Protein AF-A0A9E4ZCY2-F1 (afdb_monomer_lite)

Sequence (407 aa):
DQFRSGGLFGDISRADIFGEITDGDDVEYFAVLLHGSFDEDSLIAKLESVFGHDLAQRVYKGAIVYSPADDADEFALSVLDSSTFVMGIGGAINDVIDIKTGDADPASGALMDTFNDLSGGLFGFALKVPQDIADEADLGSIPGLGDLPISLDFISALDIVGLGGDLDDGSLDLVVTMDFTDEKAAESLEAFISGIVTLASGFLSDPRTSGILGGLEIDRDGSRLTIKVSIPTADIPGLFGDLTTGTSFQSSAGTSRGVPETRLLEAAVRDKIAIMPSALHVAEGQKVEYSTNPPTSGDHWARWADCGWYPGGLPDEVITHNLEHGNIVVSYNFANPAQVTELRQALEATGLFKIWGVARSHDKIADGEVALSAWGRVHFMEGVRTGEIGLFFETFAGKTGPERIAC

Secondary structure (DSSP, 8-state):
-TTSTTSTT---SEEEEEEE--SSS---EEEEEEES---HHHHHHHHHHHHTSPEEEEEETTEEEEEESS-TTT-EEEEEETTEEEEEETTHHHHHHHHHHTSSPPP-SHHHHHHHHHTTSSEEEEEEPPTTHHHH--GGGSTTTTTSSS--TTGGGEEEEEEEEEEETTEEEEEEEEEESSHHHHHHHHHHHHHHHHHHHHH---HHHHHHHHTEEEEEETTEEEEEEEEETTTHHHHHHHHHTT------S------HHHHHHHHHS--BPPPPS---EE-TT-----SSSS--SS-EES--PPSEEETT---HHHHHHHHHTT-EEEEEE-SSHHHHHHHHHHHHHSTTHHHHEEEEE-TTS-TTEEEEEETTEEEEEES--HHHHHHHHHHHTTTSSSS----

pLDDT: mean 80.33, std 19.47, range [23.31, 98.44]

Radius of gyration: 25.99 Å; chains: 1; bounding box: 70×58×57 Å

Foldseek 3Di:
DQQDQVHLAHPFPDKDKDFDQDPPNDGLWIKIKTFDFDDPVSNQVVVCVVVVAHWDWDDQPNWIKTAGPVDRQPKIWTPPDRTIIMIIHNCNVNVVVCCVVVVDPDDDDDQVVLQVVQPPAPHKDKDFDDLCVVVVAPVCPFPPRVPDPADLCLVSFWTMWMWHWHQPPQKIKIKIKTAGNAQVSLVSVVVVVVVVLVVCVVVDPDPVVCQFSVQWDWDDDRRMIMIITIGGNVCVCVVVVVVLQDPDSPRDDDDDDDDPVLVVLVVVQDQQADADPDAAADDPPDDDDAPDVLHQHDHAHPAEDAQDEAAVFDDSRRVNVLQLQQAKEKEAAEPDVVLVVVQRVLLVSQPLSNFRNDYYYDPPDDYQKIWIYHRSGIDIDRTDDSVSVNSSCVPGRLNRHVHHGTD

Structure (mmCIF, N/CA/C/O backbone):
data_AF-A0A9E4ZCY2-F1
#
_entry.id   AF-A0A9E4ZCY2-F1
#
loop_
_atom_site.group_PDB
_atom_site.id
_atom_site.type_symbol
_atom_site.label_atom_id
_atom_site.label_alt_id
_atom_site.label_comp_id
_atom_site.label_asym_id
_atom_site.label_entity_id
_atom_site.label_seq_id
_atom_site.pdbx_PDB_ins_code
_atom_site.Cartn_x
_atom_site.Cartn_y
_atom_site.Cartn_z
_atom_site.occupancy
_atom_site.B_iso_or_equiv
_atom_site.auth_seq_id
_atom_site.auth_comp_id
_atom_site.auth_asym_id
_atom_site.auth_atom_id
_atom_site.pdbx_PDB_model_num
ATOM 1 N N . ASP A 1 1 ? -5.850 2.085 -14.037 1.00 41.03 1 ASP A N 1
ATOM 2 C CA . ASP A 1 1 ? -6.601 2.003 -15.313 1.00 41.03 1 ASP A CA 1
ATOM 3 C C . ASP A 1 1 ? -7.487 0.771 -15.466 1.00 41.03 1 ASP A C 1
ATOM 5 O O . ASP A 1 1 ? -8.565 0.905 -16.027 1.00 41.03 1 ASP A O 1
ATOM 9 N N . GLN A 1 2 ? -7.109 -0.401 -14.942 1.00 48.19 2 GLN A N 1
ATOM 10 C CA . GLN A 1 2 ? -7.893 -1.639 -15.105 1.00 48.19 2 GLN A CA 1
ATOM 11 C C . GLN A 1 2 ? -9.287 -1.639 -14.437 1.00 48.19 2 GLN A C 1
ATOM 13 O O . GLN A 1 2 ? -10.155 -2.388 -14.878 1.00 48.19 2 GLN A O 1
ATOM 18 N N . PHE A 1 3 ? -9.504 -0.776 -13.438 1.00 46.34 3 PHE A N 1
ATOM 19 C CA . PHE A 1 3 ? -10.764 -0.608 -12.691 1.00 46.34 3 PHE A CA 1
ATOM 20 C C . PHE A 1 3 ? -11.595 0.613 -13.132 1.00 46.34 3 PHE A C 1
ATOM 22 O O . PHE A 1 3 ? -12.558 0.986 -12.469 1.00 46.34 3 PHE A O 1
ATOM 29 N N . ARG A 1 4 ? -11.188 1.304 -14.207 1.00 51.12 4 ARG A N 1
ATOM 30 C CA . ARG A 1 4 ? -11.973 2.404 -14.792 1.00 51.12 4 ARG A CA 1
ATOM 31 C C . ARG A 1 4 ? -13.023 1.839 -15.745 1.00 51.12 4 ARG A C 1
ATOM 33 O O . ARG A 1 4 ? -12.834 0.756 -16.292 1.00 51.12 4 ARG A O 1
ATOM 40 N N . SER A 1 5 ? -14.066 2.619 -16.027 1.00 46.78 5 SER A N 1
ATOM 41 C CA . SER A 1 5 ? -15.043 2.271 -17.062 1.00 46.78 5 SER A CA 1
ATOM 42 C C . SER A 1 5 ? -14.346 1.979 -18.397 1.00 46.78 5 SER A C 1
ATOM 44 O O . SER A 1 5 ? -13.570 2.798 -18.895 1.00 46.78 5 SER A O 1
ATOM 46 N N . GLY A 1 6 ? -14.573 0.779 -18.939 1.00 54.00 6 GLY A N 1
ATOM 47 C CA . GLY A 1 6 ? -13.877 0.253 -20.124 1.00 54.00 6 GLY A CA 1
ATOM 48 C C . GLY A 1 6 ? -12.558 -0.494 -19.856 1.00 54.00 6 GLY A C 1
ATOM 49 O O . GLY A 1 6 ? -11.933 -0.959 -20.808 1.00 54.00 6 GLY A O 1
ATOM 50 N N . GLY A 1 7 ? -12.139 -0.629 -18.594 1.00 60.84 7 GLY A N 1
ATOM 51 C CA . GLY A 1 7 ? -10.978 -1.407 -18.154 1.00 60.84 7 GLY A CA 1
ATOM 52 C C . GLY A 1 7 ? -11.202 -2.926 -18.167 1.00 60.84 7 GLY A C 1
ATOM 53 O O . GLY A 1 7 ? -12.219 -3.425 -18.653 1.00 60.84 7 GLY A O 1
ATOM 54 N N . LEU A 1 8 ? -10.231 -3.679 -17.637 1.00 68.38 8 LEU A N 1
ATOM 55 C CA . LEU A 1 8 ? -10.245 -5.149 -17.596 1.00 68.38 8 LEU A CA 1
ATOM 56 C C . LEU A 1 8 ? -11.498 -5.687 -16.892 1.00 68.38 8 LEU A C 1
ATOM 58 O O . LEU A 1 8 ? -12.183 -6.543 -17.449 1.00 68.38 8 LEU A O 1
ATOM 62 N N . PHE A 1 9 ? -11.815 -5.119 -15.727 1.00 70.19 9 PHE A N 1
ATOM 63 C CA . PHE A 1 9 ? -12.912 -5.555 -14.859 1.00 70.19 9 PHE A CA 1
ATOM 64 C C . PHE A 1 9 ? -14.208 -4.749 -15.043 1.00 70.19 9 PHE A C 1
ATOM 66 O O . PHE A 1 9 ? -15.199 -5.023 -14.374 1.00 70.19 9 PHE A O 1
ATOM 73 N N . GLY A 1 10 ? -14.222 -3.772 -15.957 1.00 71.06 10 GLY A N 1
ATOM 74 C CA . GLY A 1 10 ? -15.376 -2.898 -16.173 1.00 71.06 10 GLY A CA 1
ATOM 75 C C . GLY A 1 10 ? -15.658 -1.966 -14.989 1.00 71.06 10 GLY A C 1
ATOM 76 O O . GLY A 1 10 ? -14.734 -1.502 -14.321 1.00 71.06 10 GLY A O 1
ATOM 77 N N . ASP A 1 11 ? -16.940 -1.666 -14.768 1.00 77.44 11 ASP A N 1
ATOM 78 C CA . ASP A 1 11 ? -17.391 -0.817 -13.664 1.00 77.44 11 ASP A CA 1
ATOM 79 C C . ASP A 1 11 ? -17.497 -1.651 -12.376 1.00 77.44 11 ASP A C 1
ATOM 81 O O . ASP A 1 11 ? -18.380 -2.502 -12.239 1.00 77.44 11 ASP A O 1
ATOM 85 N N . ILE A 1 12 ? -16.591 -1.395 -11.432 1.00 83.81 12 ILE A N 1
ATOM 86 C CA . ILE A 1 12 ? -16.602 -1.992 -10.093 1.00 83.81 12 ILE A CA 1
ATOM 87 C C . ILE A 1 12 ? -17.276 -1.030 -9.120 1.00 83.81 12 ILE A C 1
ATOM 89 O O . ILE A 1 12 ? -16.884 0.132 -9.018 1.00 83.81 12 ILE A O 1
ATOM 93 N N . SER A 1 13 ? -18.280 -1.518 -8.392 1.00 87.12 13 SER A N 1
ATOM 94 C CA . SER A 1 13 ? -18.984 -0.740 -7.368 1.00 87.12 13 SER A CA 1
ATOM 95 C C . SER A 1 13 ? -18.417 -0.940 -5.966 1.00 87.12 13 SER A C 1
ATOM 97 O O . SER A 1 13 ? -18.587 -0.071 -5.118 1.00 87.12 13 SER A O 1
ATOM 99 N N . ARG A 1 14 ? -17.790 -2.093 -5.701 1.00 87.75 14 ARG A N 1
ATOM 100 C CA . ARG A 1 14 ? -17.229 -2.453 -4.392 1.00 87.75 14 ARG A CA 1
ATOM 101 C C . ARG A 1 14 ? -16.154 -3.524 -4.558 1.00 87.75 14 ARG A C 1
ATOM 103 O O . ARG A 1 14 ? -16.298 -4.407 -5.401 1.00 87.75 14 ARG A O 1
ATOM 110 N N . ALA A 1 15 ? -15.118 -3.461 -3.730 1.00 89.69 15 ALA A N 1
ATOM 111 C CA . ALA A 1 15 ? -14.134 -4.523 -3.579 1.00 89.69 15 ALA A CA 1
ATOM 112 C C . ALA A 1 15 ? -14.066 -4.930 -2.103 1.00 89.69 15 ALA A C 1
ATOM 114 O O . ALA A 1 15 ? -13.899 -4.066 -1.247 1.00 89.69 15 ALA A O 1
ATOM 115 N N . ASP A 1 16 ? -14.198 -6.223 -1.823 1.00 91.56 16 ASP A N 1
ATOM 116 C CA . ASP A 1 16 ? -13.949 -6.796 -0.501 1.00 91.56 16 ASP A CA 1
ATOM 117 C C . ASP A 1 16 ? -12.630 -7.554 -0.528 1.00 91.56 16 ASP A C 1
ATOM 119 O O . ASP A 1 16 ? -12.341 -8.273 -1.485 1.00 91.56 16 ASP A O 1
ATOM 123 N N . ILE A 1 17 ? -11.827 -7.390 0.517 1.00 91.19 17 ILE A N 1
ATOM 124 C CA . ILE A 1 17 ? -10.503 -7.997 0.617 1.00 91.19 17 ILE A CA 1
ATOM 125 C C . ILE A 1 17 ? -10.391 -8.657 1.984 1.00 91.19 17 ILE A C 1
ATOM 127 O O . ILE A 1 17 ? -10.700 -8.031 2.996 1.00 91.19 17 ILE A O 1
ATOM 131 N N . PHE A 1 18 ? -9.937 -9.906 2.013 1.00 92.31 18 PHE A N 1
ATOM 132 C CA . PHE A 1 18 ? -9.634 -10.612 3.253 1.00 92.31 18 PHE A CA 1
ATOM 133 C C . PHE A 1 18 ? -8.416 -11.515 3.080 1.00 92.31 18 PHE A C 1
ATOM 135 O O . PHE A 1 18 ? -8.080 -11.929 1.971 1.00 92.31 18 PHE A O 1
ATOM 142 N N . GLY A 1 19 ? -7.758 -11.835 4.188 1.00 90.88 19 GLY A N 1
ATOM 143 C CA . GLY A 1 19 ? -6.623 -12.741 4.195 1.00 90.88 19 GLY A CA 1
ATOM 144 C C . GLY A 1 19 ? -6.049 -12.934 5.588 1.00 90.88 19 GLY A C 1
ATOM 145 O O . GLY A 1 19 ? -6.450 -12.263 6.539 1.00 90.88 19 GLY A O 1
ATOM 146 N N . GLU A 1 20 ? -5.103 -13.856 5.675 1.00 83.88 20 GLU A N 1
ATOM 147 C CA . GLU A 1 20 ? -4.299 -14.126 6.857 1.00 83.88 20 GLU A CA 1
ATOM 148 C C . GLU A 1 20 ? -2.838 -13.815 6.530 1.00 83.88 20 GLU A C 1
ATOM 150 O O . GLU A 1 20 ? -2.335 -14.157 5.457 1.00 83.88 20 GLU A O 1
ATOM 155 N N . ILE A 1 21 ? -2.174 -13.116 7.447 1.00 68.56 21 ILE A N 1
ATOM 156 C CA . ILE A 1 21 ? -0.757 -12.774 7.345 1.00 68.56 21 ILE A CA 1
ATOM 157 C C . ILE A 1 21 ? -0.047 -13.593 8.417 1.00 68.56 21 ILE A C 1
ATOM 159 O O . ILE A 1 21 ? -0.391 -13.484 9.593 1.00 68.56 21 ILE A O 1
ATOM 163 N N . THR A 1 22 ? 0.908 -14.423 8.008 1.00 65.06 22 THR A N 1
ATOM 164 C CA . THR A 1 22 ? 1.729 -15.227 8.922 1.00 65.06 22 THR A CA 1
ATOM 165 C C . THR A 1 22 ? 3.058 -14.535 9.235 1.00 65.06 22 THR A C 1
ATOM 167 O O . THR A 1 22 ? 3.447 -13.601 8.540 1.00 65.06 22 THR A O 1
ATOM 170 N N . ASP A 1 23 ? 3.781 -15.013 10.253 1.00 56.47 23 ASP A N 1
ATOM 171 C CA . ASP A 1 23 ? 5.069 -14.444 10.704 1.00 56.47 23 ASP A CA 1
ATOM 172 C C . ASP A 1 23 ? 6.193 -14.534 9.646 1.00 56.47 23 ASP A C 1
ATOM 174 O O . ASP A 1 23 ? 7.230 -13.876 9.748 1.00 56.47 23 ASP A O 1
ATOM 178 N N . GLY A 1 24 ? 6.008 -15.358 8.610 1.00 48.09 24 GLY A N 1
ATOM 179 C CA . GLY A 1 24 ? 6.803 -15.317 7.388 1.00 48.09 24 GLY A CA 1
ATOM 180 C C . GLY A 1 24 ? 6.129 -14.397 6.383 1.00 48.09 24 GLY A C 1
ATOM 181 O O . GLY A 1 24 ? 4.915 -14.445 6.241 1.00 48.09 24 GLY A O 1
ATOM 182 N N . ASP A 1 25 ? 6.904 -13.603 5.647 1.00 49.09 25 ASP A N 1
ATOM 183 C CA . ASP A 1 25 ? 6.419 -12.647 4.641 1.00 49.09 25 ASP A CA 1
ATOM 184 C C . ASP A 1 25 ? 5.514 -13.262 3.541 1.00 49.09 25 ASP A C 1
ATOM 186 O O . ASP A 1 25 ? 5.129 -12.573 2.604 1.00 49.09 25 ASP A O 1
ATOM 190 N N . ASP A 1 26 ? 5.159 -14.537 3.591 1.00 54.88 26 ASP A N 1
ATOM 191 C CA . ASP A 1 26 ? 4.276 -15.194 2.647 1.00 54.88 26 ASP A CA 1
ATOM 192 C C . ASP A 1 26 ? 2.806 -14.954 3.018 1.00 54.88 26 ASP A C 1
ATOM 194 O O . ASP A 1 26 ? 2.363 -15.145 4.149 1.00 54.88 26 ASP A O 1
ATOM 198 N N . VAL A 1 27 ? 2.031 -14.504 2.030 1.00 64.00 27 VAL A N 1
ATOM 199 C CA . VAL A 1 27 ? 0.575 -14.489 2.146 1.00 64.00 27 VAL A CA 1
ATOM 200 C C . VAL A 1 27 ? 0.124 -15.891 1.781 1.00 64.00 27 VAL A C 1
ATOM 202 O O . VAL A 1 27 ? 0.087 -16.242 0.605 1.00 64.00 27 VAL A O 1
ATOM 205 N N . GLU A 1 28 ? -0.157 -16.713 2.784 1.00 79.06 28 GLU A N 1
ATOM 206 C CA . GLU A 1 28 ? -0.592 -18.090 2.544 1.00 79.06 28 GLU A CA 1
ATOM 207 C C . GLU A 1 28 ? -2.077 -18.160 2.182 1.00 79.06 28 GLU A C 1
ATOM 209 O O . GLU A 1 28 ? -2.488 -19.086 1.489 1.00 79.06 28 GLU A O 1
ATOM 214 N N . TYR A 1 29 ? -2.877 -17.173 2.601 1.00 87.62 29 TYR A N 1
ATOM 215 C CA . TYR A 1 29 ? -4.326 -17.168 2.429 1.00 87.62 29 TYR A CA 1
ATOM 216 C C . TYR A 1 29 ? -4.860 -15.757 2.181 1.00 87.62 29 TYR A C 1
ATOM 218 O O . TYR A 1 29 ? -4.726 -14.873 3.026 1.00 87.62 29 TYR A O 1
ATOM 226 N N . PHE A 1 30 ? -5.480 -15.531 1.022 1.00 91.50 30 PHE A N 1
ATOM 227 C CA . PHE A 1 30 ? -5.987 -14.211 0.641 1.00 91.50 30 PHE A CA 1
ATOM 228 C C . PHE A 1 30 ? -6.992 -14.292 -0.502 1.00 91.50 30 PHE A C 1
ATOM 230 O O . PHE A 1 30 ? -6.835 -15.110 -1.412 1.00 91.50 30 PHE A O 1
ATOM 237 N N . ALA A 1 31 ? -7.983 -13.402 -0.502 1.00 91.88 31 ALA A N 1
ATOM 238 C CA . ALA A 1 31 ? -8.856 -13.192 -1.645 1.00 91.88 31 ALA A CA 1
ATOM 239 C C . ALA A 1 31 ? -9.338 -11.744 -1.788 1.00 91.88 31 ALA A C 1
ATOM 241 O O . ALA A 1 31 ? -9.475 -10.992 -0.821 1.00 91.88 31 ALA A O 1
ATOM 242 N N . VAL A 1 32 ? -9.665 -11.404 -3.034 1.00 92.88 32 VAL A N 1
ATOM 243 C CA . VAL A 1 32 ? -10.357 -10.182 -3.440 1.00 92.88 32 VAL A CA 1
ATOM 244 C C . VAL A 1 32 ? -11.663 -10.566 -4.118 1.00 92.88 32 VAL A C 1
ATOM 246 O O . VAL A 1 32 ? -11.664 -11.343 -5.075 1.00 92.88 32 VAL A O 1
ATOM 249 N N . LEU A 1 33 ? -12.768 -9.994 -3.650 1.00 93.75 33 LEU A N 1
ATOM 250 C CA . LEU A 1 33 ? -14.084 -10.100 -4.265 1.00 93.75 33 LEU A CA 1
ATOM 251 C C . LEU A 1 33 ? -14.430 -8.754 -4.885 1.00 93.75 33 LEU A C 1
ATOM 253 O O . LEU A 1 33 ? -14.541 -7.744 -4.196 1.00 93.75 33 LEU A O 1
ATOM 257 N N . LEU A 1 34 ? -14.620 -8.745 -6.195 1.00 91.94 34 LEU A N 1
ATOM 258 C CA . LEU A 1 34 ? -15.062 -7.580 -6.939 1.00 91.94 34 LEU A CA 1
ATOM 259 C C . LEU A 1 34 ? -16.559 -7.697 -7.202 1.00 91.94 34 LEU A C 1
ATOM 261 O O . LEU A 1 34 ? -17.028 -8.703 -7.736 1.00 91.94 34 LEU A O 1
ATOM 265 N N . HIS A 1 35 ? -17.293 -6.640 -6.871 1.00 91.50 35 HIS A N 1
ATOM 266 C CA . HIS A 1 35 ? -18.715 -6.509 -7.165 1.00 91.50 35 HIS A CA 1
ATOM 267 C C . HIS A 1 35 ? -18.912 -5.518 -8.306 1.00 91.50 35 HIS A C 1
ATOM 269 O O . HIS A 1 35 ? -18.426 -4.385 -8.246 1.00 91.50 35 HIS A O 1
ATOM 275 N N . GLY A 1 36 ? -19.617 -5.946 -9.347 1.00 90.31 36 GLY A N 1
ATOM 276 C CA . GLY A 1 36 ? -19.780 -5.183 -10.579 1.00 90.31 36 GLY A CA 1
ATOM 277 C C . GLY A 1 36 ? -20.669 -5.905 -11.584 1.00 90.31 36 GLY A C 1
ATOM 278 O O . GLY A 1 36 ? -21.712 -6.444 -11.224 1.00 90.31 36 GLY A O 1
ATOM 279 N N . SER A 1 37 ? -20.263 -5.901 -12.853 1.00 88.94 37 SER A N 1
ATOM 280 C CA . SER A 1 37 ? -20.929 -6.639 -13.930 1.00 88.94 37 SER A CA 1
ATOM 281 C C . SER A 1 37 ? -19.889 -7.402 -14.736 1.00 88.94 37 SER A C 1
ATOM 283 O O . SER A 1 37 ? -19.043 -6.785 -15.385 1.00 88.94 37 SER A O 1
ATOM 285 N N . PHE A 1 38 ? -19.985 -8.729 -14.748 1.00 88.69 38 PHE A N 1
ATOM 286 C CA . PHE A 1 38 ? -18.978 -9.594 -15.358 1.00 88.69 38 PHE A CA 1
ATOM 287 C C . PHE A 1 38 ? -19.575 -10.476 -16.456 1.00 88.69 38 PHE A C 1
ATOM 289 O O . PHE A 1 38 ? -20.586 -11.147 -16.256 1.00 88.69 38 PHE A O 1
ATOM 296 N N . ASP A 1 39 ? -18.920 -10.474 -17.616 1.00 89.44 39 ASP A N 1
ATOM 297 C CA . ASP A 1 39 ? -19.109 -11.464 -18.677 1.00 89.44 39 ASP A CA 1
ATOM 298 C C . ASP A 1 39 ? -17.949 -12.456 -18.589 1.00 89.44 39 ASP A C 1
ATOM 300 O O . ASP A 1 39 ? -16.799 -12.071 -18.807 1.00 89.44 39 ASP A O 1
ATOM 304 N N . GLU A 1 40 ? -18.245 -13.694 -18.193 1.00 91.25 40 GLU A N 1
ATOM 305 C CA . GLU A 1 40 ? -17.227 -14.691 -17.847 1.00 91.25 40 GLU A CA 1
ATOM 306 C C . GLU A 1 40 ? -16.279 -14.972 -19.016 1.00 91.25 40 GLU A C 1
ATOM 308 O O . GLU A 1 40 ? -15.071 -14.783 -18.874 1.00 91.25 40 GLU A O 1
ATOM 313 N N . ASP A 1 41 ? -16.818 -15.307 -20.189 1.00 90.31 41 ASP A N 1
ATOM 314 C CA . ASP A 1 41 ? -16.020 -15.628 -21.377 1.00 90.31 41 ASP A CA 1
ATOM 315 C C . ASP A 1 41 ? -15.091 -14.465 -21.771 1.00 90.31 41 ASP A C 1
ATOM 317 O O . ASP A 1 41 ? -13.897 -14.659 -22.019 1.00 90.31 41 ASP A O 1
ATOM 321 N N . SER A 1 42 ? -15.611 -13.231 -21.796 1.00 89.06 42 SER A N 1
ATOM 322 C CA . SER A 1 42 ? -14.811 -12.051 -22.144 1.00 89.06 42 SER A CA 1
ATOM 323 C C . SER A 1 42 ? -13.765 -11.712 -21.087 1.00 89.06 42 SER A C 1
ATOM 325 O O . SER A 1 42 ? -12.687 -11.222 -21.432 1.00 89.06 42 SER A O 1
ATOM 327 N N . LEU A 1 43 ? -14.078 -11.900 -19.803 1.00 89.25 43 LEU A N 1
ATOM 328 C CA . LEU A 1 43 ? -13.162 -11.593 -18.709 1.00 89.25 43 LEU A CA 1
ATOM 329 C C . LEU A 1 43 ? -11.992 -12.578 -18.689 1.00 89.25 43 LEU A C 1
ATOM 331 O O . LEU A 1 43 ? -10.841 -12.146 -18.639 1.00 89.25 43 LEU A O 1
ATOM 335 N N . ILE A 1 44 ? -12.279 -13.877 -18.788 1.00 91.19 44 ILE A N 1
ATOM 336 C CA . ILE A 1 44 ? -11.259 -14.929 -18.780 1.00 91.19 44 ILE A CA 1
ATOM 337 C C . ILE A 1 44 ? -10.318 -14.779 -19.978 1.00 91.19 44 ILE A C 1
ATOM 339 O O . ILE A 1 44 ? -9.107 -14.740 -19.782 1.00 91.19 44 ILE A O 1
ATOM 343 N N . ALA A 1 45 ? -10.843 -14.550 -21.187 1.00 88.06 45 ALA A N 1
ATOM 344 C CA . ALA A 1 45 ? -10.006 -14.346 -22.372 1.00 88.06 45 ALA A CA 1
ATOM 345 C C . ALA A 1 45 ? -9.057 -13.137 -22.240 1.00 88.06 45 ALA A C 1
ATOM 347 O O . ALA A 1 45 ? -7.917 -13.161 -22.712 1.00 88.06 45 ALA A O 1
ATOM 348 N N . LYS A 1 46 ? -9.509 -12.053 -21.592 1.00 86.69 46 LYS A N 1
ATOM 349 C CA . LYS A 1 46 ? -8.638 -10.905 -21.306 1.00 86.69 46 LYS A CA 1
ATOM 350 C C . LYS A 1 46 ? -7.581 -11.246 -20.257 1.00 86.69 46 LYS A C 1
ATOM 352 O O . LYS A 1 46 ? -6.449 -10.798 -20.402 1.00 86.69 46 LYS A O 1
ATOM 357 N N . LEU A 1 47 ? -7.938 -12.004 -19.221 1.00 87.00 47 LEU A N 1
ATOM 358 C CA . LEU A 1 47 ? -7.009 -12.412 -18.168 1.00 87.00 47 LEU A CA 1
ATOM 359 C C . LEU A 1 47 ? -5.913 -13.335 -18.710 1.00 87.00 47 LEU A C 1
ATOM 361 O O . LEU A 1 47 ? -4.746 -13.059 -18.464 1.00 87.00 47 LEU A O 1
ATOM 365 N N . GLU A 1 48 ? -6.245 -14.330 -19.533 1.00 86.44 48 GLU A N 1
ATOM 366 C CA . GLU A 1 48 ? -5.254 -15.178 -20.224 1.00 86.44 48 GLU A CA 1
ATOM 367 C C . GLU A 1 48 ? -4.286 -14.339 -21.072 1.00 86.44 48 GLU A C 1
ATOM 369 O O . GLU A 1 48 ? -3.070 -14.530 -21.035 1.00 86.44 48 GLU A O 1
ATOM 374 N N . SER A 1 49 ? -4.801 -13.323 -21.776 1.00 83.94 49 SER A N 1
ATOM 375 C CA . SER A 1 49 ? -3.959 -12.388 -22.530 1.00 83.94 49 SER A CA 1
ATOM 376 C C . SER A 1 49 ? -3.048 -11.532 -21.643 1.00 83.94 49 SER A C 1
ATOM 378 O O . SER A 1 49 ? -1.994 -11.112 -22.119 1.00 83.94 49 SER A O 1
ATOM 380 N N . VAL A 1 50 ? -3.458 -11.212 -20.413 1.00 80.56 50 VAL A N 1
ATOM 381 C CA . VAL A 1 50 ? -2.667 -10.415 -19.459 1.00 80.56 50 VAL A CA 1
ATOM 382 C C . VAL A 1 50 ? -1.606 -11.279 -18.783 1.00 80.56 50 VAL A C 1
ATOM 384 O O . VAL A 1 50 ? -0.463 -10.846 -18.664 1.00 80.56 50 VAL A O 1
ATOM 387 N N . PHE A 1 51 ? -1.964 -12.494 -18.372 1.00 78.19 51 PHE A N 1
ATOM 388 C CA . PHE A 1 51 ? -1.054 -13.432 -17.718 1.00 78.19 51 PHE A CA 1
ATOM 389 C C . PHE A 1 51 ? -0.070 -14.091 -18.692 1.00 78.19 51 PHE A C 1
ATOM 391 O O . PHE A 1 51 ? 1.003 -14.537 -18.287 1.00 78.19 51 PHE A O 1
ATOM 398 N N . GLY A 1 52 ? -0.402 -14.124 -19.985 1.00 81.81 52 GLY A N 1
ATOM 399 C CA . GLY A 1 52 ? 0.454 -14.700 -21.020 1.00 81.81 52 GLY A CA 1
ATOM 400 C C . GLY A 1 52 ? 0.486 -16.231 -21.012 1.00 81.81 52 GLY A C 1
ATOM 401 O O . GLY A 1 52 ? 1.385 -16.813 -21.617 1.00 81.81 52 GLY A O 1
ATOM 402 N N . HIS A 1 53 ? -0.474 -16.870 -20.342 1.00 82.62 53 HIS A N 1
ATOM 403 C CA . HIS A 1 53 ? -0.665 -18.317 -20.304 1.00 82.62 53 HIS A CA 1
ATOM 404 C C . HIS A 1 53 ? -2.155 -18.664 -20.163 1.00 82.62 53 HIS A C 1
ATOM 406 O O . HIS A 1 53 ? -2.956 -17.844 -19.710 1.00 82.62 53 HIS A O 1
ATOM 412 N N . ASP A 1 54 ? -2.509 -19.883 -20.571 1.00 87.94 54 ASP A N 1
ATOM 413 C CA . ASP A 1 54 ? -3.885 -20.382 -20.549 1.00 87.94 54 ASP A CA 1
ATOM 414 C C . ASP A 1 54 ? -4.323 -20.741 -19.120 1.00 87.94 54 ASP A C 1
ATOM 416 O O . ASP A 1 54 ? -3.523 -21.203 -18.294 1.00 87.94 54 ASP A O 1
ATOM 420 N N . LEU A 1 55 ? -5.618 -20.584 -18.842 1.00 91.00 55 LEU A N 1
ATOM 421 C CA . LEU A 1 55 ? -6.208 -20.951 -17.560 1.00 91.00 55 LEU A CA 1
ATOM 422 C C . LEU A 1 55 ? -6.897 -22.319 -17.654 1.00 91.00 55 LEU A C 1
ATOM 424 O O . LEU A 1 55 ? -7.793 -22.557 -18.467 1.00 91.00 55 LEU A O 1
ATOM 428 N N . ALA A 1 56 ? -6.507 -23.236 -16.773 1.00 93.06 56 ALA A N 1
ATOM 429 C CA . ALA A 1 56 ? -7.173 -24.518 -16.617 1.00 93.06 56 ALA A CA 1
ATOM 430 C C . ALA A 1 56 ? -8.477 -24.356 -15.826 1.00 93.06 56 ALA A C 1
ATOM 432 O O . ALA A 1 56 ? -8.530 -23.665 -14.811 1.00 93.06 56 ALA A O 1
ATOM 433 N N . GLN A 1 57 ? -9.531 -25.040 -16.275 1.00 95.25 57 GLN A N 1
ATOM 434 C CA . GLN A 1 57 ? -10.843 -25.020 -15.632 1.00 95.25 57 GLN A CA 1
ATOM 435 C C . GLN A 1 57 ? -11.052 -26.257 -14.761 1.00 95.25 57 GLN A C 1
ATOM 437 O O . GLN A 1 57 ? -10.848 -27.392 -15.203 1.00 95.25 57 GLN A O 1
ATOM 442 N N . ARG A 1 58 ? -11.569 -26.053 -13.549 1.00 94.88 58 ARG A N 1
ATOM 443 C CA . ARG A 1 58 ? -12.119 -27.113 -12.696 1.00 94.88 58 ARG A CA 1
ATOM 444 C C . ARG A 1 58 ? -13.491 -26.714 -12.170 1.00 94.88 58 ARG A C 1
ATOM 446 O O . ARG A 1 58 ? -13.743 -25.552 -11.885 1.00 94.88 58 ARG A O 1
ATOM 453 N N . VAL A 1 59 ? -14.377 -27.688 -11.991 1.00 95.94 59 VAL A N 1
ATOM 454 C CA . VAL A 1 59 ? -15.684 -27.447 -11.365 1.00 95.94 59 VAL A CA 1
ATOM 455 C C . VAL A 1 59 ? -15.578 -27.711 -9.868 1.00 95.94 59 VAL A C 1
ATOM 457 O O . VAL A 1 59 ? -15.187 -28.804 -9.458 1.00 95.94 59 VAL A O 1
ATOM 460 N N . TYR A 1 60 ? -15.968 -26.734 -9.053 1.00 95.06 60 TYR A N 1
ATOM 461 C CA . TYR A 1 60 ? -16.053 -26.855 -7.600 1.00 95.06 60 TYR A CA 1
ATOM 462 C C . TYR A 1 60 ? -17.449 -26.441 -7.132 1.00 95.06 60 TYR A C 1
ATOM 464 O O . TYR A 1 60 ? -17.861 -25.300 -7.314 1.00 95.06 60 TYR A O 1
ATOM 472 N N . LYS A 1 61 ? -18.214 -27.404 -6.601 1.00 93.44 61 LYS A N 1
ATOM 473 C CA . LYS A 1 61 ? -19.600 -27.216 -6.118 1.00 93.44 61 LYS A CA 1
ATOM 474 C C . LYS A 1 61 ? -20.524 -26.455 -7.089 1.00 93.44 61 LYS A C 1
ATOM 476 O O . LYS A 1 61 ? -21.408 -25.712 -6.683 1.00 93.44 61 LYS A O 1
ATOM 481 N N . GLY A 1 62 ? -20.340 -26.683 -8.390 1.00 90.81 62 GLY A N 1
ATOM 482 C CA . GLY A 1 62 ? -21.144 -26.070 -9.452 1.00 90.81 62 GLY A CA 1
ATOM 483 C C . GLY A 1 62 ? -20.622 -24.727 -9.969 1.00 90.81 62 GLY A C 1
ATOM 484 O O . GLY A 1 62 ? -21.111 -24.278 -11.000 1.00 90.81 62 GLY A O 1
ATOM 485 N N . ALA A 1 63 ? -19.616 -24.130 -9.326 1.00 94.38 63 ALA A N 1
ATOM 486 C CA . ALA A 1 63 ? -18.882 -22.983 -9.851 1.00 94.38 63 ALA A CA 1
ATOM 487 C C . ALA A 1 63 ? -17.687 -23.442 -10.700 1.00 94.38 63 ALA A C 1
ATOM 489 O O . ALA A 1 63 ? -17.085 -24.488 -10.431 1.00 94.38 63 ALA A O 1
ATOM 490 N N . ILE A 1 64 ? -17.337 -22.656 -11.719 1.00 96.00 64 ILE A N 1
ATOM 491 C CA . ILE A 1 64 ? -16.110 -22.851 -12.496 1.00 96.00 64 ILE A CA 1
ATOM 492 C C . ILE A 1 64 ? -14.992 -22.084 -11.795 1.00 96.00 64 ILE A C 1
ATOM 494 O O . ILE A 1 64 ? -15.104 -20.883 -11.548 1.00 96.00 64 ILE A O 1
ATOM 498 N N . VAL A 1 65 ? -13.925 -22.794 -11.447 1.00 96.44 65 VAL A N 1
ATOM 499 C CA . VAL A 1 65 ? -12.705 -22.230 -10.879 1.00 96.44 65 VAL A CA 1
ATOM 500 C C . VAL A 1 65 ? -11.601 -22.356 -11.916 1.00 96.44 65 VAL A C 1
ATOM 502 O O . VAL A 1 65 ? -11.356 -23.443 -12.441 1.00 96.44 65 VAL A O 1
ATOM 505 N N . TYR A 1 66 ? -10.950 -21.237 -12.193 1.00 95.19 66 TYR A N 1
ATOM 506 C CA . TYR A 1 66 ? -9.831 -21.121 -13.113 1.00 95.19 66 TYR A CA 1
ATOM 507 C C . TYR A 1 66 ? -8.533 -21.023 -12.316 1.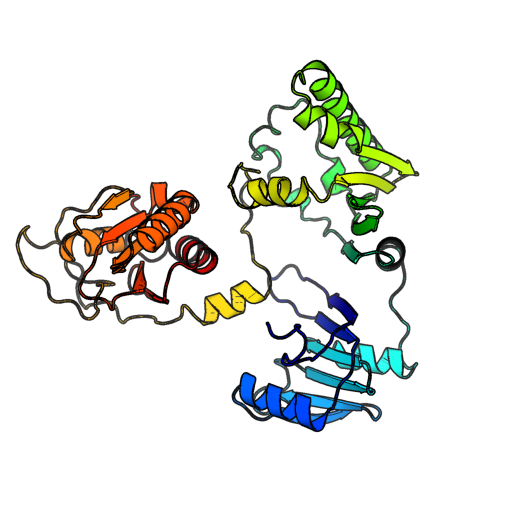00 95.19 66 TYR A C 1
ATOM 509 O O . TYR A 1 66 ? -8.505 -20.357 -11.283 1.00 95.19 66 TYR A O 1
ATOM 517 N N . SER A 1 67 ? -7.470 -21.655 -12.790 1.00 92.56 67 SER A N 1
ATOM 518 C CA . SER A 1 67 ? -6.112 -21.542 -12.240 1.00 92.56 67 SER A CA 1
ATOM 519 C C . SER A 1 67 ? -5.096 -21.610 -13.382 1.00 92.56 67 SER A C 1
ATOM 521 O O . SER A 1 67 ? -5.449 -22.130 -14.447 1.00 92.56 67 SER A O 1
ATOM 523 N N . PRO A 1 68 ? -3.853 -21.134 -13.213 1.00 89.00 68 PRO A N 1
ATOM 524 C CA . PRO A 1 68 ? -2.816 -21.326 -14.223 1.00 89.00 68 PRO A CA 1
ATOM 525 C C . PRO A 1 68 ? -2.687 -22.797 -14.611 1.00 89.00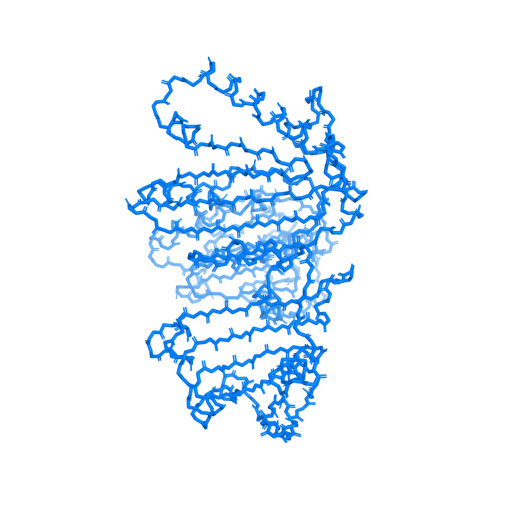 68 PRO A C 1
ATOM 527 O O . PRO A 1 68 ? -2.730 -23.690 -13.761 1.00 89.00 68 PRO A O 1
ATOM 530 N N . ALA A 1 69 ? -2.565 -23.067 -15.912 1.00 87.88 69 ALA A N 1
ATOM 531 C CA . ALA A 1 69 ? -2.415 -24.436 -16.399 1.00 87.88 69 ALA A CA 1
ATOM 532 C C . ALA A 1 69 ? -1.083 -25.078 -15.966 1.00 87.88 69 ALA A C 1
ATOM 534 O O . ALA A 1 69 ? -1.016 -26.301 -15.821 1.00 87.88 69 ALA A O 1
ATOM 535 N N . ASP A 1 70 ? -0.051 -24.256 -15.752 1.00 85.69 70 ASP A N 1
ATOM 536 C CA . ASP A 1 70 ? 1.298 -24.695 -15.382 1.00 85.69 70 ASP A CA 1
ATOM 537 C C . ASP A 1 70 ? 1.494 -24.824 -13.861 1.00 85.69 70 ASP A C 1
ATOM 539 O O . ASP A 1 70 ? 2.281 -25.665 -13.421 1.00 85.69 70 ASP A O 1
ATOM 543 N N . ASP A 1 71 ? 0.761 -24.036 -13.069 1.00 83.50 71 ASP A N 1
ATOM 544 C CA . ASP A 1 71 ? 0.809 -24.044 -11.604 1.00 83.50 71 ASP A CA 1
ATOM 545 C C . ASP A 1 71 ? -0.577 -23.750 -11.002 1.00 83.50 71 ASP A C 1
ATOM 547 O O . ASP A 1 71 ? -1.011 -22.607 -10.869 1.00 83.50 71 ASP A O 1
ATOM 551 N N . ALA A 1 72 ? -1.301 -24.809 -10.636 1.00 81.69 72 ALA A N 1
ATOM 552 C CA . ALA A 1 72 ? -2.661 -24.687 -10.116 1.00 81.69 72 ALA A CA 1
ATOM 553 C C . ALA A 1 72 ? -2.736 -24.068 -8.706 1.00 81.69 72 ALA A C 1
ATOM 555 O O . ALA A 1 72 ? -3.833 -23.705 -8.274 1.00 81.69 72 ALA A O 1
ATOM 556 N N . ASP A 1 73 ? -1.602 -23.971 -8.005 1.00 80.81 73 ASP A N 1
ATOM 557 C CA . ASP A 1 73 ? -1.523 -23.467 -6.634 1.00 80.81 73 ASP A CA 1
ATOM 558 C C . ASP A 1 73 ? -1.103 -21.985 -6.582 1.00 80.81 73 ASP A C 1
ATOM 560 O O . ASP A 1 73 ? -1.219 -21.359 -5.529 1.00 80.81 73 ASP A O 1
ATOM 564 N N . GLU A 1 74 ? -0.676 -21.399 -7.709 1.00 83.44 74 GLU A N 1
ATOM 565 C CA . GLU A 1 74 ? -0.238 -19.998 -7.791 1.00 83.44 74 GLU A CA 1
ATOM 566 C C . GLU A 1 74 ? -1.379 -19.026 -7.461 1.00 83.44 74 GLU A C 1
ATOM 568 O O . GLU A 1 74 ? -1.232 -18.134 -6.626 1.00 83.44 74 GLU A O 1
ATOM 573 N N . PHE A 1 75 ? -2.532 -19.209 -8.108 1.00 88.81 75 PHE A N 1
ATOM 574 C CA . PHE A 1 75 ? -3.773 -18.511 -7.795 1.00 88.81 75 PHE A CA 1
ATOM 575 C C . PHE A 1 75 ? -4.981 -19.241 -8.372 1.00 88.81 75 PHE A C 1
ATOM 577 O O . PHE A 1 75 ? -4.890 -20.054 -9.294 1.00 88.81 75 PHE A O 1
ATOM 584 N N . ALA A 1 76 ? -6.152 -18.888 -7.859 1.00 91.19 76 ALA A N 1
ATOM 585 C CA . ALA A 1 76 ? -7.426 -19.276 -8.425 1.00 91.19 76 ALA A CA 1
ATOM 586 C C . ALA A 1 76 ? -8.282 -18.040 -8.737 1.00 91.19 76 ALA A C 1
ATOM 588 O O . ALA A 1 76 ? -8.093 -16.962 -8.168 1.00 91.19 76 ALA A O 1
ATOM 589 N N . LEU A 1 77 ? -9.251 -18.218 -9.636 1.00 94.44 77 LEU A N 1
ATOM 590 C CA . LEU A 1 77 ? -10.228 -17.213 -10.054 1.00 94.44 77 LEU A CA 1
ATOM 591 C C . LEU A 1 77 ? -11.603 -17.858 -10.220 1.00 94.44 77 LEU A C 1
ATOM 593 O O . LEU A 1 77 ? -11.700 -19.021 -10.612 1.00 94.44 77 LEU A O 1
ATOM 597 N N . SER A 1 78 ? -12.678 -17.109 -10.000 1.00 95.56 78 SER A N 1
ATOM 598 C CA . SER A 1 78 ? -14.025 -17.553 -10.364 1.00 95.56 78 SER A CA 1
ATOM 599 C C . SER A 1 78 ? -14.959 -16.370 -10.604 1.00 95.56 78 SER A C 1
ATOM 601 O O . SER A 1 78 ? -14.958 -15.398 -9.849 1.00 95.56 78 SER A O 1
ATOM 603 N N . VAL A 1 79 ? -15.789 -16.462 -11.642 1.00 95.06 79 VAL A N 1
ATOM 604 C CA . VAL A 1 79 ? -16.975 -15.611 -11.789 1.00 95.06 79 VAL A CA 1
ATOM 605 C C . VAL A 1 79 ? -18.115 -16.338 -11.083 1.00 95.06 79 VAL A C 1
ATOM 607 O O . VAL A 1 79 ? -18.668 -17.307 -11.594 1.00 95.06 79 VAL A O 1
ATOM 610 N N . LEU A 1 80 ? -18.422 -15.921 -9.854 1.00 93.38 80 LEU A N 1
ATOM 611 C CA . LEU A 1 80 ? -19.380 -16.627 -8.999 1.00 93.38 80 LEU A CA 1
ATOM 612 C C . LEU A 1 80 ? -20.825 -16.433 -9.468 1.00 93.38 80 LEU A C 1
ATOM 614 O O . LEU A 1 80 ? -21.688 -17.257 -9.158 1.00 93.38 80 LEU A O 1
ATOM 618 N N . ASP A 1 81 ? -21.099 -15.299 -10.108 1.00 89.62 81 ASP A N 1
ATOM 619 C CA . ASP A 1 81 ? -22.333 -14.945 -10.809 1.00 89.62 81 ASP A CA 1
ATOM 620 C C . ASP A 1 81 ? -22.093 -13.688 -11.669 1.00 89.62 81 ASP A C 1
ATOM 622 O O . ASP A 1 81 ? -20.980 -13.171 -11.738 1.00 89.62 81 ASP A O 1
ATOM 626 N N . SER A 1 82 ? -23.143 -13.165 -12.312 1.00 87.75 82 SER A N 1
ATOM 627 C CA . SER A 1 82 ? -23.057 -11.973 -13.169 1.00 87.75 82 SER A CA 1
ATOM 628 C C . SER A 1 82 ? -22.576 -10.704 -12.456 1.00 87.75 82 SER A C 1
ATOM 630 O O . SER A 1 82 ? -22.250 -9.728 -13.128 1.00 87.75 82 SER A O 1
ATOM 632 N N . SER A 1 83 ? -22.586 -10.685 -11.121 1.00 91.00 83 SER A N 1
ATOM 633 C CA . SER A 1 83 ? -22.258 -9.522 -10.297 1.00 91.00 83 SER A CA 1
ATOM 634 C C . SER A 1 83 ? -21.026 -9.678 -9.416 1.00 91.00 83 SER A C 1
ATOM 636 O O . SER A 1 83 ? -20.549 -8.672 -8.895 1.00 91.00 83 SER A O 1
ATOM 638 N N . THR A 1 84 ? -20.486 -10.887 -9.262 1.00 93.75 84 THR A N 1
ATOM 639 C CA . THR A 1 84 ? -19.365 -11.139 -8.354 1.00 93.75 84 THR A CA 1
ATOM 640 C C . THR A 1 84 ? -18.264 -11.946 -9.027 1.00 93.75 84 THR A C 1
ATOM 642 O O . THR A 1 84 ? -18.467 -13.081 -9.459 1.00 93.75 84 THR A O 1
ATOM 645 N N . PHE A 1 85 ? -17.067 -11.370 -9.035 1.00 94.19 85 PHE A N 1
ATOM 646 C CA . PHE A 1 85 ? -15.823 -12.023 -9.422 1.00 94.19 85 PHE A CA 1
ATOM 647 C C . PHE A 1 85 ? -14.925 -12.170 -8.195 1.00 94.19 85 PHE A C 1
ATOM 649 O O . PHE A 1 85 ? -14.850 -11.259 -7.376 1.00 94.19 85 PHE A O 1
ATOM 656 N N . VAL A 1 86 ? -14.232 -13.298 -8.070 1.00 95.38 86 VAL A N 1
ATOM 657 C CA . VAL A 1 86 ? -13.286 -13.553 -6.983 1.00 95.38 86 VAL A CA 1
ATOM 658 C C . VAL A 1 86 ? -11.942 -14.022 -7.529 1.00 95.38 86 VAL A C 1
ATOM 660 O O . VAL A 1 86 ? -11.882 -14.811 -8.472 1.00 95.38 86 VAL A O 1
ATOM 663 N N . MET A 1 87 ? -10.868 -13.551 -6.904 1.00 93.50 87 MET A N 1
ATOM 664 C CA . MET A 1 87 ? -9.487 -13.987 -7.115 1.00 93.50 87 MET A CA 1
ATOM 665 C C . MET A 1 87 ? -8.858 -14.268 -5.753 1.00 93.50 87 MET A C 1
ATOM 667 O O . MET A 1 87 ? -9.091 -13.506 -4.819 1.00 93.50 87 MET A O 1
ATOM 671 N N . GLY A 1 88 ? -8.061 -15.325 -5.624 1.00 91.56 88 GLY A N 1
ATOM 672 C CA . GLY A 1 88 ? -7.416 -15.632 -4.351 1.00 91.56 88 GLY A CA 1
ATOM 673 C C . GLY A 1 88 ? -6.422 -16.784 -4.401 1.00 91.56 88 GLY A C 1
ATOM 674 O O . GLY A 1 88 ? -6.305 -17.481 -5.407 1.00 91.56 88 GLY A O 1
ATOM 675 N N . ILE A 1 89 ? -5.733 -16.977 -3.284 1.00 90.44 89 ILE A N 1
ATOM 676 C CA . ILE A 1 89 ? -4.702 -17.996 -3.049 1.00 90.44 89 ILE A CA 1
ATOM 677 C C . ILE A 1 89 ? -5.033 -18.788 -1.777 1.00 90.44 89 ILE A C 1
ATOM 679 O O . ILE A 1 89 ? -5.983 -18.457 -1.063 1.00 90.44 89 ILE A O 1
ATOM 683 N N . GLY A 1 90 ? -4.296 -19.866 -1.502 1.00 86.69 90 GLY A N 1
ATOM 684 C CA . GLY A 1 90 ? -4.440 -20.601 -0.236 1.00 86.69 90 GLY A CA 1
ATOM 685 C C . GLY A 1 90 ? -5.752 -21.358 -0.059 1.00 86.69 90 GLY A C 1
ATOM 686 O O . GLY A 1 90 ? -6.106 -21.735 1.050 1.00 86.69 90 GLY A O 1
ATOM 687 N N . GLY A 1 91 ? -6.520 -21.546 -1.134 1.00 89.94 91 GLY A N 1
ATOM 688 C CA . GLY A 1 91 ? -7.853 -22.145 -1.061 1.00 89.94 91 GLY A CA 1
ATOM 689 C C . GLY A 1 91 ? -8.984 -21.169 -0.723 1.00 89.94 91 GLY A C 1
ATOM 690 O O . GLY A 1 91 ? -10.135 -21.599 -0.716 1.00 89.94 91 GLY A O 1
ATOM 691 N N . ALA A 1 92 ? -8.710 -19.868 -0.571 1.00 93.31 92 ALA A N 1
ATOM 692 C CA . ALA A 1 92 ? -9.713 -18.864 -0.203 1.00 93.31 92 ALA A CA 1
ATOM 693 C C . ALA A 1 92 ? -10.950 -18.844 -1.125 1.00 93.31 92 ALA A C 1
ATOM 695 O O . ALA A 1 92 ? -12.070 -18.624 -0.673 1.00 93.31 92 ALA A O 1
ATOM 696 N N . ILE A 1 93 ? -10.793 -19.147 -2.419 1.00 94.50 93 ILE A N 1
ATOM 697 C CA . ILE A 1 93 ? -11.934 -19.245 -3.348 1.00 94.50 93 ILE A CA 1
ATOM 698 C C . ILE A 1 93 ? -12.867 -20.404 -3.014 1.00 94.50 93 ILE A C 1
ATOM 700 O O . ILE A 1 93 ? -14.082 -20.259 -3.152 1.00 94.50 93 ILE A O 1
ATOM 704 N N . ASN A 1 94 ? -12.325 -21.545 -2.584 1.00 93.56 94 ASN A N 1
ATOM 705 C CA . ASN A 1 94 ? -13.165 -22.665 -2.177 1.00 93.56 94 ASN A CA 1
ATOM 706 C C . ASN A 1 94 ? -13.993 -22.268 -0.951 1.00 93.56 94 ASN A C 1
ATOM 708 O O . ASN A 1 94 ? -15.184 -22.550 -0.938 1.00 93.56 94 ASN A O 1
ATOM 712 N N . ASP A 1 95 ? -13.410 -21.543 0.005 1.00 95.00 95 ASP A N 1
ATOM 713 C CA . ASP A 1 95 ? -14.128 -21.075 1.195 1.00 95.00 95 ASP A CA 1
ATOM 714 C C . ASP A 1 95 ? -15.219 -20.057 0.845 1.00 95.00 95 ASP A C 1
ATOM 716 O O . ASP A 1 95 ? -16.338 -20.147 1.347 1.00 95.00 95 ASP A O 1
ATOM 720 N N . VAL A 1 96 ? -14.953 -19.137 -0.089 1.00 95.31 96 VAL A N 1
ATOM 721 C CA . VAL A 1 96 ? -15.977 -18.208 -0.604 1.00 95.31 96 VAL A CA 1
ATOM 722 C C . VAL A 1 96 ? -17.142 -18.973 -1.234 1.00 95.31 96 VAL A C 1
ATOM 724 O O . VAL A 1 96 ? -18.307 -18.645 -0.996 1.00 95.31 96 VAL A O 1
ATOM 727 N N . ILE A 1 97 ? -16.848 -20.007 -2.027 1.00 95.31 97 ILE A N 1
ATOM 728 C CA . ILE A 1 97 ? -17.873 -20.858 -2.641 1.00 95.31 97 ILE A CA 1
ATOM 729 C C . ILE A 1 97 ? -18.620 -21.663 -1.569 1.00 95.31 97 ILE A C 1
ATOM 731 O O . ILE A 1 97 ? -19.844 -21.780 -1.641 1.00 95.31 97 ILE A O 1
ATOM 735 N N . ASP A 1 98 ? -17.926 -22.183 -0.561 1.00 96.38 98 ASP A N 1
ATOM 736 C CA . ASP A 1 98 ? -18.511 -22.953 0.537 1.00 96.38 98 ASP A CA 1
ATOM 737 C C . ASP A 1 98 ? -19.473 -22.092 1.365 1.00 96.38 98 ASP A C 1
ATOM 739 O O . ASP A 1 98 ? -20.601 -22.512 1.624 1.00 96.38 98 ASP A O 1
ATOM 743 N N . ILE A 1 99 ? -19.102 -20.847 1.671 1.00 94.81 99 ILE A N 1
ATOM 744 C CA . ILE A 1 99 ? -19.987 -19.879 2.333 1.00 94.81 99 ILE A CA 1
ATOM 745 C C . ILE A 1 99 ? -21.194 -19.557 1.443 1.00 94.81 99 ILE A C 1
ATOM 747 O O . ILE A 1 99 ? -22.338 -19.599 1.899 1.00 94.81 99 ILE A O 1
ATOM 751 N N . LYS A 1 100 ? -20.977 -19.284 0.148 1.00 92.12 100 LYS A N 1
ATOM 752 C CA . LYS A 1 100 ? -22.061 -18.956 -0.797 1.00 92.12 100 LYS A CA 1
ATOM 753 C C . LYS A 1 100 ? -23.059 -20.105 -0.974 1.00 92.12 100 LYS A C 1
ATOM 755 O O . LYS A 1 100 ? -24.249 -19.864 -1.177 1.00 92.12 100 LYS A O 1
ATOM 760 N N . THR A 1 101 ? -22.581 -21.345 -0.921 1.00 93.81 101 THR A N 1
ATOM 761 C CA . THR A 1 101 ? -23.407 -22.556 -1.055 1.00 93.81 101 THR A CA 1
ATOM 762 C C . THR A 1 101 ? -24.054 -22.993 0.261 1.00 93.81 101 THR A C 1
ATOM 764 O O . THR A 1 101 ? -24.971 -23.815 0.231 1.00 93.81 101 THR A O 1
ATOM 767 N N . GLY A 1 102 ? -23.656 -22.394 1.389 1.00 93.25 102 GLY A N 1
ATOM 768 C CA . GLY A 1 102 ? -24.166 -22.712 2.724 1.00 93.25 102 GLY A CA 1
ATOM 769 C C . GLY A 1 102 ? -23.506 -23.932 3.371 1.00 93.25 102 GLY A C 1
ATOM 770 O O . GLY A 1 102 ? -24.061 -24.486 4.317 1.00 93.25 102 GLY A O 1
ATOM 771 N N . ASP A 1 103 ? -22.349 -24.354 2.861 1.00 94.88 103 ASP A N 1
ATOM 772 C CA . ASP A 1 103 ? -21.552 -25.465 3.390 1.00 94.88 103 ASP A CA 1
ATOM 773 C C . ASP A 1 103 ? -20.526 -25.015 4.449 1.00 94.88 103 ASP A C 1
ATOM 775 O O . ASP A 1 103 ? -19.954 -25.859 5.140 1.00 94.88 103 ASP A O 1
ATOM 779 N N . ALA A 1 104 ? -20.302 -23.705 4.586 1.00 95.44 104 ALA A N 1
ATOM 780 C CA . ALA A 1 104 ? -19.473 -23.096 5.622 1.00 95.44 104 ALA A CA 1
ATOM 781 C C . ALA A 1 104 ? -20.158 -21.858 6.220 1.00 95.44 104 ALA A C 1
ATOM 783 O O . ALA A 1 104 ? -20.934 -21.171 5.552 1.00 95.44 104 ALA A O 1
ATOM 784 N N . ASP A 1 105 ? -19.853 -21.574 7.485 1.00 95.12 105 ASP A N 1
ATOM 785 C CA . ASP A 1 105 ? -20.358 -20.390 8.175 1.00 95.12 105 ASP A CA 1
ATOM 786 C C . ASP A 1 105 ? -19.536 -19.144 7.788 1.00 95.12 105 ASP A C 1
ATOM 788 O O . ASP A 1 105 ? -18.310 -19.231 7.672 1.00 95.12 105 ASP A O 1
ATOM 792 N N . PRO A 1 106 ? -20.169 -17.967 7.612 1.00 92.06 106 PRO A N 1
ATOM 793 C CA . PRO A 1 106 ? -19.449 -16.710 7.435 1.00 92.06 106 PRO A CA 1
ATOM 794 C C . PRO A 1 106 ? -18.539 -16.373 8.624 1.00 92.06 106 PRO A C 1
ATOM 796 O O . PRO A 1 106 ? -18.796 -16.774 9.763 1.00 92.06 106 PRO A O 1
ATOM 799 N N . ALA A 1 107 ? -17.517 -15.553 8.368 1.00 89.56 107 ALA A N 1
ATOM 800 C CA . ALA A 1 107 ? -16.667 -15.001 9.419 1.00 89.56 107 ALA A CA 1
ATOM 801 C C . ALA A 1 107 ? -17.497 -14.247 10.478 1.00 89.56 107 ALA A C 1
ATOM 803 O O . ALA A 1 107 ? -18.487 -13.581 10.166 1.00 89.56 107 ALA A O 1
ATOM 804 N N . SER A 1 108 ? -17.089 -14.361 11.742 1.00 92.75 108 SER A N 1
ATOM 805 C CA . SER A 1 108 ? -17.759 -13.741 12.890 1.00 92.75 108 SER A CA 1
ATOM 806 C C . SER A 1 108 ? -16.762 -13.407 14.005 1.00 92.75 108 SER A C 1
ATOM 808 O O . SER A 1 108 ? -15.600 -13.814 13.953 1.00 92.75 108 SER A O 1
ATOM 810 N N . GLY A 1 109 ? -17.217 -12.666 15.019 1.00 94.00 109 GLY A N 1
ATOM 811 C CA . GLY A 1 109 ? -16.410 -12.249 16.167 1.00 94.00 109 GLY A CA 1
ATOM 812 C C . GLY A 1 109 ? -15.885 -10.820 16.043 1.00 94.00 109 GLY A C 1
ATOM 813 O O . GLY A 1 109 ? -16.156 -10.131 15.064 1.00 94.00 109 GLY A O 1
ATOM 814 N N . ALA A 1 110 ? -15.096 -10.395 17.035 1.00 92.00 110 ALA A N 1
ATOM 815 C CA . ALA A 1 110 ? -14.748 -8.988 17.246 1.00 92.00 110 ALA A CA 1
ATOM 816 C C . ALA A 1 110 ? -14.117 -8.296 16.025 1.00 92.00 110 ALA A C 1
ATOM 818 O O . ALA A 1 110 ? -14.457 -7.157 15.731 1.00 92.00 110 ALA A O 1
ATOM 819 N N . LEU A 1 111 ? -13.247 -8.986 15.276 1.00 92.62 111 LEU A N 1
ATOM 820 C CA . LEU A 1 111 ? -12.646 -8.428 14.058 1.00 92.62 111 LEU A CA 1
ATOM 821 C C . LEU A 1 111 ? -13.705 -8.122 12.991 1.00 92.62 111 LEU A C 1
ATOM 823 O O . LEU A 1 111 ? -13.672 -7.063 12.367 1.00 92.62 111 LEU A O 1
ATOM 827 N N . MET A 1 112 ? -14.652 -9.043 12.803 1.00 93.44 112 MET A N 1
ATOM 828 C CA . MET A 1 112 ? -15.730 -8.885 11.832 1.00 93.44 112 MET A CA 1
ATOM 829 C C . MET A 1 112 ? -16.745 -7.836 12.291 1.00 93.44 112 MET A C 1
ATOM 831 O O . MET A 1 112 ? -17.241 -7.072 11.468 1.00 93.44 112 MET A O 1
ATOM 835 N N . ASP A 1 113 ? -17.027 -7.766 13.592 1.00 93.19 113 ASP A N 1
ATOM 836 C CA . ASP A 1 113 ? -17.879 -6.727 14.173 1.00 93.19 113 ASP A CA 1
ATOM 837 C C . ASP A 1 113 ? -17.272 -5.336 13.912 1.00 93.19 113 ASP A C 1
ATOM 839 O O . ASP A 1 113 ? -17.937 -4.476 13.336 1.00 93.19 113 ASP A O 1
ATOM 843 N N . THR A 1 114 ? -15.975 -5.154 14.197 1.00 93.56 114 THR A N 1
ATOM 844 C CA . THR A 1 114 ? -15.242 -3.908 13.912 1.00 93.56 114 THR A CA 1
ATOM 845 C C . THR A 1 114 ? -15.234 -3.565 12.420 1.00 93.56 114 THR A C 1
ATOM 847 O O . THR A 1 114 ? -15.452 -2.412 12.054 1.00 93.56 114 THR A O 1
ATOM 850 N N . PHE A 1 115 ? -15.024 -4.543 11.533 1.00 93.00 115 PHE A N 1
ATOM 851 C CA . PHE A 1 115 ? -15.103 -4.306 10.089 1.00 93.00 115 PHE A CA 1
ATOM 852 C C . PHE A 1 115 ? -16.503 -3.849 9.657 1.00 93.00 115 PHE A C 1
ATOM 854 O O . PHE A 1 115 ? -16.634 -2.866 8.928 1.00 93.00 115 PHE A O 1
ATOM 861 N N . ASN A 1 116 ? -17.552 -4.536 10.116 1.00 92.25 116 ASN A N 1
ATOM 862 C CA . ASN A 1 116 ? -18.932 -4.221 9.754 1.00 92.25 116 ASN A CA 1
ATOM 863 C C . ASN A 1 116 ? -19.331 -2.809 10.194 1.00 92.25 116 ASN A C 1
ATOM 865 O O . ASN A 1 116 ? -19.947 -2.095 9.401 1.00 92.25 116 ASN A O 1
ATOM 869 N N . ASP A 1 117 ? -18.917 -2.395 11.395 1.00 90.88 117 ASP A N 1
ATOM 870 C CA . ASP A 1 117 ? -19.157 -1.051 11.934 1.00 90.88 117 ASP A CA 1
ATOM 871 C C . ASP A 1 117 ? -18.533 0.059 11.062 1.00 90.88 117 ASP A C 1
ATOM 873 O O . ASP A 1 117 ? -19.053 1.174 11.011 1.00 90.88 117 ASP A O 1
ATOM 877 N N . LEU A 1 118 ? -17.445 -0.244 10.342 1.00 90.56 118 LEU A N 1
ATOM 878 C CA . LEU A 1 118 ? -16.695 0.709 9.511 1.00 90.56 118 LEU A CA 1
ATOM 879 C C . LEU A 1 118 ? -17.013 0.610 8.011 1.00 90.56 118 LEU A C 1
ATOM 881 O O . LEU A 1 118 ? -1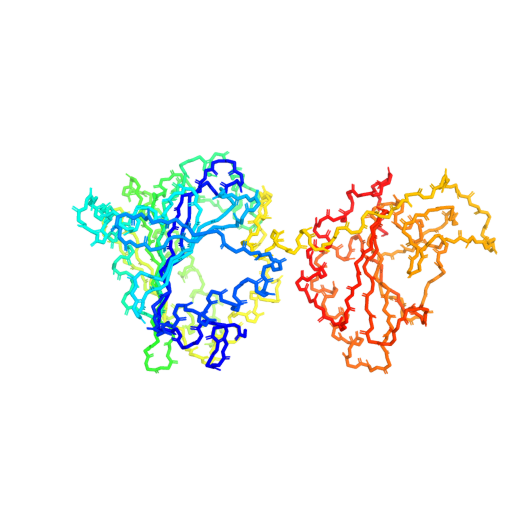6.784 1.557 7.262 1.00 90.56 118 LEU A O 1
ATOM 885 N N . SER A 1 119 ? -17.549 -0.523 7.555 1.00 82.81 119 SER A N 1
ATOM 886 C CA . SER A 1 119 ? -17.748 -0.843 6.130 1.00 82.81 119 SER A CA 1
ATOM 887 C C . SER A 1 119 ? -18.867 -0.061 5.424 1.00 82.81 119 SER A C 1
ATOM 889 O O . SER A 1 119 ? -19.051 -0.212 4.217 1.00 82.81 119 SER A O 1
ATOM 891 N N . GLY A 1 120 ? -19.632 0.755 6.156 1.00 83.50 120 GLY A N 1
ATOM 892 C CA . GLY A 1 120 ? -20.764 1.514 5.614 1.00 83.50 120 GLY A CA 1
ATOM 893 C C . GLY A 1 120 ? -20.392 2.764 4.807 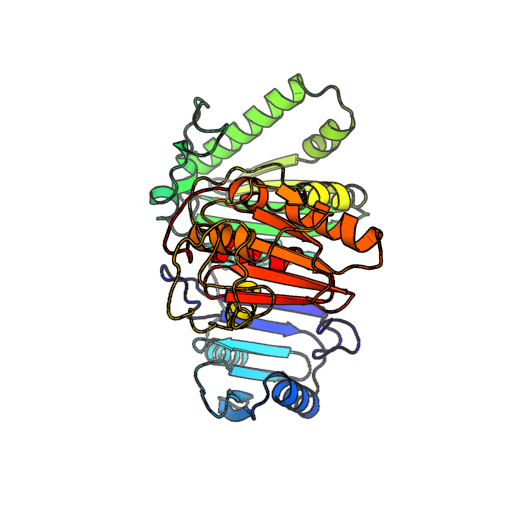1.00 83.50 120 GLY A C 1
ATOM 894 O O . GLY A 1 120 ? -21.257 3.287 4.108 1.00 83.50 120 GLY A O 1
ATOM 895 N N . GLY A 1 121 ? -19.146 3.240 4.915 1.00 85.88 121 GLY A N 1
ATOM 896 C CA . GLY A 1 121 ? -18.658 4.450 4.245 1.00 85.88 121 GLY A CA 1
ATOM 897 C C . GLY A 1 121 ? -18.003 4.200 2.880 1.00 85.88 121 GLY A C 1
ATOM 898 O O . GLY A 1 121 ? -18.190 3.164 2.242 1.00 85.88 121 GLY A O 1
ATOM 899 N N . LEU A 1 122 ? -17.186 5.161 2.442 1.00 85.69 122 LEU A N 1
ATOM 900 C CA . LEU A 1 122 ? -16.349 5.078 1.241 1.00 85.69 122 LEU A CA 1
ATOM 901 C C . LEU A 1 122 ? -15.353 3.909 1.304 1.00 85.69 122 LEU A C 1
ATOM 903 O O . LEU A 1 122 ? -15.086 3.271 0.286 1.00 85.69 122 LEU A O 1
ATOM 907 N N . PHE A 1 123 ? -14.784 3.651 2.481 1.00 87.81 123 PHE A N 1
ATOM 908 C CA . PHE A 1 123 ? -13.921 2.501 2.732 1.00 87.81 123 PHE A CA 1
ATOM 909 C C . PHE A 1 123 ? -13.992 2.067 4.198 1.00 87.81 123 PHE A C 1
ATOM 911 O O . PHE A 1 123 ? -14.258 2.878 5.084 1.00 87.81 123 PHE A O 1
ATOM 918 N N . GLY A 1 124 ? -13.700 0.791 4.444 1.00 88.44 124 GLY A N 1
ATOM 919 C CA . GLY A 1 124 ? -13.601 0.206 5.776 1.00 88.44 124 GLY A CA 1
ATOM 920 C C . GLY A 1 124 ? -12.522 -0.869 5.805 1.00 88.44 124 GLY A C 1
ATOM 921 O O . GLY A 1 124 ? -12.342 -1.613 4.842 1.00 88.44 124 GLY A O 1
ATOM 922 N N . PHE A 1 125 ? -11.784 -0.923 6.903 1.00 90.56 125 PHE A N 1
ATOM 923 C CA . PHE A 1 125 ? -10.660 -1.817 7.118 1.00 90.56 125 PHE A CA 1
ATOM 924 C C . PHE A 1 125 ? -10.635 -2.237 8.584 1.00 90.56 125 PHE A C 1
ATOM 926 O O . PHE A 1 125 ? -10.863 -1.408 9.463 1.00 90.56 125 PHE A O 1
ATOM 933 N N . ALA A 1 126 ? -10.333 -3.504 8.849 1.00 92.06 126 ALA A N 1
ATOM 934 C CA . ALA A 1 126 ? -10.060 -3.994 10.191 1.00 92.06 126 ALA A CA 1
ATOM 935 C C . ALA A 1 126 ? -8.930 -5.024 10.147 1.00 92.06 126 ALA A C 1
ATOM 937 O O . ALA A 1 126 ? -8.871 -5.854 9.241 1.00 92.06 126 ALA A O 1
ATOM 938 N N . LEU A 1 127 ? -8.046 -4.969 11.138 1.00 90.38 127 LEU A N 1
ATOM 939 C CA . LEU A 1 127 ? -6.866 -5.814 11.257 1.00 90.38 127 LEU A CA 1
ATOM 940 C C . LEU A 1 127 ? -6.717 -6.282 12.700 1.00 90.38 127 LEU A C 1
ATOM 942 O O . LEU A 1 127 ? -6.762 -5.467 13.621 1.00 90.38 127 LEU A O 1
ATOM 946 N N . LYS A 1 128 ? -6.485 -7.581 12.892 1.00 89.19 128 LYS A N 1
ATOM 947 C CA . LYS A 1 128 ? -6.027 -8.109 14.177 1.00 89.19 128 LYS A CA 1
ATOM 948 C C . LYS A 1 128 ? -4.515 -7.922 14.280 1.00 89.19 128 LYS A C 1
ATOM 950 O O . LYS A 1 128 ? -3.794 -8.275 13.353 1.00 89.19 128 LYS A O 1
ATOM 955 N N . VAL A 1 129 ? -4.058 -7.363 15.390 1.00 85.00 129 VAL A N 1
ATOM 956 C CA . VAL A 1 129 ? -2.658 -7.025 15.644 1.00 85.00 129 VAL A CA 1
ATOM 957 C C . VAL A 1 129 ? -1.962 -8.213 16.324 1.00 85.00 129 VAL A C 1
ATOM 959 O O . VAL A 1 129 ? -2.382 -8.628 17.412 1.00 85.00 129 VAL A O 1
ATOM 962 N N . PRO A 1 130 ? -0.911 -8.785 15.707 1.00 75.12 130 PRO A N 1
ATOM 963 C CA . PRO A 1 130 ? -0.053 -9.768 16.362 1.00 75.12 130 PRO A CA 1
ATOM 964 C C . PRO A 1 130 ? 0.540 -9.216 17.666 1.00 75.12 130 PRO A C 1
ATOM 966 O O . PRO A 1 130 ? 1.015 -8.082 17.726 1.00 75.12 130 PRO A O 1
ATOM 969 N N . GLN A 1 131 ? 0.466 -10.006 18.737 1.00 68.81 131 GLN A N 1
ATOM 970 C CA . GLN A 1 131 ? 0.809 -9.560 20.097 1.00 68.81 131 GLN A CA 1
ATOM 971 C C . GLN A 1 131 ? 2.326 -9.447 20.338 1.00 68.81 131 GLN A C 1
ATOM 973 O O . GLN A 1 131 ? 2.757 -8.871 21.331 1.00 68.81 131 GLN A O 1
ATOM 978 N N . ASP A 1 132 ? 3.130 -9.987 19.430 1.00 63.91 132 ASP A N 1
ATOM 979 C CA . ASP A 1 132 ? 4.592 -9.963 19.411 1.00 63.91 132 ASP A CA 1
ATOM 980 C C . ASP A 1 132 ? 5.176 -8.731 18.700 1.00 63.91 132 ASP A C 1
ATOM 982 O O . ASP A 1 132 ? 6.356 -8.431 18.875 1.00 63.91 132 ASP A O 1
ATOM 986 N N . ILE A 1 133 ? 4.360 -7.939 17.989 1.00 60.72 133 ILE A N 1
ATOM 987 C CA . ILE A 1 133 ? 4.810 -6.681 17.360 1.00 60.72 133 ILE A CA 1
ATOM 988 C C . ILE A 1 133 ? 5.466 -5.742 18.379 1.00 60.72 133 ILE A C 1
ATOM 990 O O . ILE A 1 133 ? 6.423 -5.036 18.057 1.00 60.72 133 ILE A O 1
ATOM 994 N N . ALA A 1 134 ? 4.976 -5.727 19.620 1.00 53.56 134 ALA A N 1
ATOM 995 C CA . ALA A 1 134 ? 5.539 -4.884 20.667 1.00 53.56 134 ALA A CA 1
ATOM 996 C C . ALA A 1 134 ? 6.885 -5.390 21.214 1.00 53.56 134 ALA A C 1
ATOM 998 O O . ALA A 1 134 ? 7.651 -4.589 21.744 1.00 53.56 134 ALA A O 1
ATOM 999 N N . ASP A 1 135 ? 7.182 -6.685 21.074 1.00 54.31 135 ASP A N 1
ATOM 1000 C CA . ASP A 1 135 ? 8.470 -7.263 21.466 1.00 54.31 135 ASP A CA 1
ATOM 1001 C C . ASP A 1 135 ? 9.553 -6.999 20.402 1.00 54.31 135 ASP A C 1
ATOM 1003 O O . ASP A 1 135 ? 10.740 -6.918 20.729 1.00 54.31 135 ASP A O 1
ATOM 1007 N N . GLU A 1 136 ? 9.156 -6.831 19.135 1.00 47.25 136 GLU A N 1
ATOM 1008 C CA . GLU A 1 136 ? 10.062 -6.524 18.019 1.00 47.25 136 GLU A CA 1
ATOM 1009 C C . GLU A 1 136 ? 10.289 -5.020 17.800 1.00 47.25 136 GLU A C 1
ATOM 1011 O O . GLU A 1 136 ? 11.352 -4.609 17.322 1.00 47.25 136 GLU A O 1
ATOM 1016 N N . ALA A 1 137 ? 9.319 -4.178 18.160 1.00 46.75 137 ALA A N 1
ATOM 1017 C CA . ALA A 1 137 ? 9.439 -2.735 18.025 1.00 46.75 137 ALA A CA 1
ATOM 1018 C C . ALA A 1 137 ? 10.306 -2.142 19.154 1.00 46.75 137 ALA A C 1
ATOM 1020 O O . ALA A 1 137 ? 9.858 -1.986 20.288 1.00 46.75 137 ALA A O 1
ATOM 1021 N N . ASP A 1 138 ? 11.538 -1.715 18.847 1.00 50.66 138 ASP A N 1
ATOM 1022 C CA . ASP A 1 138 ? 12.317 -0.849 19.749 1.00 50.66 138 ASP A CA 1
ATOM 1023 C C . ASP A 1 138 ? 11.701 0.562 19.767 1.00 50.66 138 ASP A C 1
ATOM 1025 O O . ASP A 1 138 ? 12.158 1.492 19.096 1.00 50.66 138 ASP A O 1
ATOM 1029 N N . LEU A 1 139 ? 10.614 0.723 20.522 1.00 48.47 139 LEU A N 1
ATOM 1030 C CA . LEU A 1 139 ? 9.856 1.973 20.640 1.00 48.47 139 LEU A CA 1
ATOM 1031 C C . LEU A 1 139 ? 10.698 3.123 21.222 1.00 48.47 139 LEU A C 1
ATOM 1033 O O . LEU A 1 139 ? 10.413 4.292 20.961 1.00 48.47 139 LEU A O 1
ATOM 1037 N N . GLY A 1 140 ? 11.772 2.805 21.957 1.00 46.50 140 GLY A N 1
ATOM 1038 C CA . GLY A 1 140 ? 12.736 3.782 22.472 1.00 46.50 140 GLY A CA 1
ATOM 1039 C C . GLY A 1 140 ? 13.603 4.422 21.384 1.00 46.50 140 GLY A C 1
ATOM 1040 O O . GLY A 1 140 ? 14.214 5.465 21.615 1.00 46.50 140 GLY A O 1
ATOM 1041 N N . SER A 1 141 ? 13.630 3.834 20.187 1.00 41.12 141 SER A N 1
ATOM 1042 C CA . SER A 1 141 ? 14.383 4.345 19.044 1.00 41.12 141 SER A CA 1
ATOM 1043 C C . SER A 1 141 ? 13.547 5.193 18.076 1.00 41.12 141 SER A C 1
ATOM 1045 O O . SER A 1 141 ? 14.113 5.706 17.109 1.00 41.12 141 SER A O 1
ATOM 1047 N N . ILE A 1 142 ? 12.246 5.412 18.354 1.00 41.22 142 ILE A N 1
ATOM 1048 C CA . ILE A 1 142 ? 11.403 6.360 17.606 1.00 41.22 142 ILE A CA 1
ATOM 1049 C C . ILE A 1 142 ? 11.817 7.799 17.974 1.00 41.22 142 ILE A C 1
ATOM 1051 O O . ILE A 1 142 ? 11.599 8.247 19.110 1.00 41.22 142 ILE A O 1
ATOM 1055 N N . PRO A 1 143 ? 12.409 8.561 17.040 1.00 37.97 143 PRO A N 1
ATOM 1056 C CA . PRO A 1 143 ? 12.930 9.895 17.318 1.00 37.97 143 PRO A CA 1
ATOM 1057 C C . PRO A 1 143 ? 11.807 10.855 17.726 1.00 37.97 143 PRO A C 1
ATOM 1059 O O . PRO A 1 143 ? 10.825 11.023 17.010 1.00 37.97 143 PRO A O 1
ATOM 1062 N N . GLY A 1 144 ? 11.951 11.483 18.898 1.00 41.53 144 GLY A N 1
ATOM 1063 C CA . GLY A 1 144 ? 10.955 12.397 19.474 1.00 41.53 144 GLY A CA 1
ATOM 1064 C C . GLY A 1 144 ? 9.970 11.764 20.467 1.00 41.53 144 GLY A C 1
ATOM 1065 O O . GLY A 1 144 ? 9.315 12.510 21.191 1.00 41.53 144 GLY A O 1
ATOM 1066 N N . LEU A 1 145 ? 9.904 10.429 20.562 1.00 43.25 145 LEU A N 1
ATOM 1067 C CA . LEU A 1 145 ? 9.078 9.721 21.554 1.00 43.25 145 LEU A CA 1
ATOM 1068 C C . LEU A 1 145 ? 9.898 9.122 22.710 1.00 43.25 145 LEU A C 1
ATOM 1070 O O . LEU A 1 145 ? 9.397 9.072 23.829 1.00 43.25 145 LEU A O 1
ATOM 1074 N N . GLY A 1 146 ? 11.164 8.742 22.484 1.00 42.62 146 GLY A N 1
ATOM 1075 C CA . GLY A 1 146 ? 12.023 8.119 23.509 1.00 42.62 146 GLY A CA 1
ATOM 1076 C C . GLY A 1 146 ? 12.380 9.001 24.721 1.00 42.62 146 GLY A C 1
ATOM 1077 O O . GLY A 1 146 ? 12.719 8.476 25.778 1.00 42.62 146 GLY A O 1
ATOM 1078 N N . ASP A 1 147 ? 12.263 10.328 24.595 1.00 45.53 147 ASP A N 1
ATOM 1079 C CA . ASP A 1 147 ? 12.497 11.295 25.683 1.00 45.53 147 ASP A CA 1
ATOM 1080 C C . ASP A 1 147 ? 11.205 11.698 26.425 1.00 45.53 147 ASP A C 1
ATOM 1082 O O . ASP A 1 147 ? 11.244 12.507 27.361 1.00 45.53 147 ASP A O 1
ATOM 1086 N N . LEU A 1 148 ? 10.040 11.177 26.018 1.00 48.22 148 LEU A N 1
ATOM 1087 C CA . LEU A 1 148 ? 8.778 11.500 26.676 1.00 48.22 148 LEU A CA 1
ATOM 1088 C C . LEU A 1 148 ? 8.613 10.656 27.953 1.00 48.22 148 LEU A C 1
ATOM 1090 O O . LEU A 1 148 ? 8.797 9.442 27.924 1.00 48.22 148 LEU A O 1
ATOM 1094 N N . PRO A 1 149 ? 8.213 11.255 29.090 1.00 48.34 149 PRO A N 1
ATOM 1095 C CA . PRO A 1 149 ? 8.006 10.546 30.354 1.00 48.34 149 PRO A CA 1
ATOM 1096 C C . PRO A 1 149 ? 6.656 9.802 30.374 1.00 48.34 149 PRO A C 1
ATOM 1098 O O . PRO A 1 149 ? 5.909 9.885 31.349 1.00 48.34 149 PRO A O 1
ATOM 1101 N N . ILE A 1 150 ? 6.311 9.131 29.278 1.00 52.34 150 ILE A N 1
ATOM 1102 C CA . ILE A 1 150 ? 5.063 8.392 29.080 1.00 52.34 150 ILE A CA 1
ATOM 1103 C C . ILE A 1 150 ? 5.397 6.979 28.613 1.00 52.34 150 ILE A C 1
ATOM 1105 O O . ILE A 1 150 ? 6.203 6.786 27.709 1.00 52.34 150 ILE A O 1
ATOM 1109 N N . SER A 1 151 ? 4.808 5.991 29.281 1.00 58.03 151 SER A N 1
ATOM 1110 C CA . SER A 1 151 ? 4.954 4.586 28.909 1.00 58.03 151 SER A CA 1
ATOM 1111 C C . SER A 1 151 ? 4.087 4.307 27.673 1.00 58.03 151 SER A C 1
ATOM 1113 O O . SER A 1 151 ? 2.928 4.721 27.614 1.00 58.03 151 SER A O 1
ATOM 1115 N N . LEU A 1 152 ? 4.672 3.635 26.679 1.00 65.56 152 LEU A N 1
ATOM 1116 C CA . LEU A 1 152 ? 3.993 3.166 25.464 1.00 65.56 152 LEU A CA 1
ATOM 1117 C C . LEU A 1 152 ? 3.532 1.704 25.606 1.00 65.56 152 LEU A C 1
ATOM 1119 O O . LEU A 1 152 ? 3.256 1.039 24.610 1.00 65.56 152 LEU A O 1
ATOM 1123 N N . ASP A 1 153 ? 3.415 1.206 26.842 1.00 68.25 153 ASP A N 1
ATOM 1124 C CA . ASP A 1 153 ? 3.066 -0.192 27.137 1.00 68.25 153 ASP A CA 1
ATOM 1125 C C . ASP A 1 153 ? 1.658 -0.563 26.632 1.00 68.25 153 ASP A C 1
ATOM 1127 O O . ASP A 1 153 ? 1.325 -1.739 26.505 1.00 68.25 153 ASP A O 1
ATOM 1131 N N . PHE A 1 154 ? 0.822 0.433 26.310 1.00 75.62 154 PHE A N 1
ATOM 1132 C CA . PHE A 1 154 ? -0.491 0.205 25.710 1.00 75.62 154 PHE A CA 1
ATOM 1133 C C . PHE A 1 154 ? -0.409 -0.433 24.313 1.00 75.62 154 PHE A C 1
ATOM 1135 O O . PHE A 1 154 ? -1.367 -1.085 23.908 1.00 75.62 154 PHE A O 1
ATOM 1142 N N . ILE A 1 155 ? 0.710 -0.287 23.587 1.00 74.31 155 ILE A N 1
ATOM 1143 C CA . ILE A 1 155 ? 0.890 -0.877 22.247 1.00 74.31 155 ILE A CA 1
ATOM 1144 C C . ILE A 1 155 ? 0.878 -2.406 22.329 1.00 74.31 155 ILE A C 1
ATOM 1146 O O . ILE A 1 155 ? 0.237 -3.053 21.506 1.00 74.31 155 ILE A O 1
ATOM 1150 N N . SER A 1 156 ? 1.495 -2.983 23.364 1.00 77.69 156 SER A N 1
ATOM 1151 C CA . SER A 1 156 ? 1.492 -4.432 23.612 1.00 77.69 156 SER A CA 1
ATOM 1152 C C . SER A 1 156 ? 0.104 -4.997 23.909 1.00 77.69 156 SER A C 1
ATOM 1154 O O . SER A 1 156 ? -0.093 -6.203 23.831 1.00 77.69 156 SER A O 1
ATOM 1156 N N . ALA A 1 157 ? -0.847 -4.146 24.298 1.00 86.19 157 ALA A N 1
ATOM 1157 C CA . ALA A 1 157 ? -2.208 -4.552 24.619 1.00 86.19 157 ALA A CA 1
ATOM 1158 C C . ALA A 1 157 ? -3.185 -4.337 23.454 1.00 86.19 157 ALA A C 1
ATOM 1160 O O . ALA A 1 157 ? -4.364 -4.649 23.609 1.00 86.19 157 ALA A O 1
ATOM 1161 N N . LEU A 1 158 ? -2.737 -3.791 22.322 1.00 87.69 158 LEU A N 1
ATOM 1162 C CA . LEU A 1 158 ? -3.576 -3.555 21.152 1.00 87.69 158 LEU A CA 1
ATOM 1163 C C . LEU A 1 158 ? -3.959 -4.892 20.500 1.00 87.69 158 LEU A C 1
ATOM 1165 O O . LEU A 1 158 ? -3.091 -5.701 20.190 1.00 87.69 158 LEU A O 1
ATOM 1169 N N . ASP A 1 159 ? -5.255 -5.129 20.304 1.00 90.62 159 ASP A N 1
ATOM 1170 C CA . ASP A 1 159 ? -5.788 -6.372 19.730 1.00 90.62 159 ASP A CA 1
ATOM 1171 C C . ASP A 1 159 ? -6.302 -6.170 18.303 1.00 90.62 159 ASP A C 1
ATOM 1173 O O . ASP A 1 159 ? -5.927 -6.910 17.397 1.00 90.62 159 ASP A O 1
ATOM 1177 N N . ILE A 1 160 ? -7.156 -5.168 18.073 1.00 91.81 160 ILE A N 1
ATOM 1178 C CA . ILE A 1 160 ? -7.747 -4.907 16.752 1.00 91.81 160 ILE A CA 1
ATOM 1179 C C . ILE A 1 160 ? -7.639 -3.420 16.433 1.00 91.81 160 ILE A C 1
ATOM 1181 O O . ILE A 1 160 ? -7.936 -2.567 17.267 1.00 91.81 160 ILE A O 1
ATOM 1185 N N . VAL A 1 161 ? -7.251 -3.112 15.198 1.00 92.12 161 VAL A N 1
ATOM 1186 C CA . VAL A 1 161 ? -7.299 -1.760 14.640 1.00 92.12 161 VAL A CA 1
ATOM 1187 C C . VAL A 1 161 ? -8.291 -1.745 13.494 1.00 92.12 161 VAL A C 1
ATOM 1189 O O . VAL A 1 161 ? -8.205 -2.559 12.579 1.00 92.12 161 VAL A O 1
ATOM 1192 N N . GLY A 1 162 ? -9.217 -0.799 13.536 1.00 90.81 162 GLY A N 1
ATOM 1193 C CA . GLY A 1 162 ? -10.136 -0.503 12.455 1.00 90.81 162 GLY A CA 1
ATOM 1194 C C . GLY A 1 162 ? -9.922 0.908 11.927 1.00 90.81 162 GLY A C 1
ATOM 1195 O O . GLY A 1 162 ? -9.596 1.826 12.679 1.00 90.81 162 GLY A O 1
ATOM 1196 N N . LEU A 1 163 ? -10.099 1.075 10.623 1.00 91.62 163 LEU A N 1
ATOM 1197 C CA . LEU A 1 163 ? -10.101 2.364 9.950 1.00 91.62 163 LEU A CA 1
ATOM 1198 C C . LEU A 1 163 ? -11.264 2.403 8.957 1.00 91.62 163 LEU A C 1
ATOM 1200 O O . LEU A 1 163 ? -11.347 1.570 8.059 1.00 91.62 163 LEU A O 1
ATOM 1204 N N . GLY A 1 164 ? -12.142 3.384 9.104 1.00 89.81 164 GLY A N 1
ATOM 1205 C CA . GLY A 1 164 ? -13.220 3.672 8.170 1.00 89.81 164 GLY A CA 1
ATOM 1206 C C . GLY A 1 164 ? -13.159 5.116 7.706 1.00 89.81 164 GLY A C 1
ATOM 1207 O O . GLY A 1 164 ? -12.622 5.982 8.400 1.00 89.81 164 GLY A O 1
ATOM 1208 N N . GLY A 1 165 ? -13.711 5.373 6.529 1.00 89.94 165 GLY A N 1
ATOM 1209 C CA . GLY A 1 165 ? -13.852 6.722 6.011 1.00 89.94 165 GLY A CA 1
ATOM 1210 C C . GLY A 1 165 ? -15.147 6.882 5.240 1.00 89.94 165 GLY A C 1
ATOM 1211 O O . GLY A 1 165 ? -15.507 6.000 4.464 1.00 89.94 165 GLY A O 1
ATOM 1212 N N . ASP A 1 166 ? -15.818 8.012 5.421 1.00 90.88 166 ASP A N 1
ATOM 1213 C CA . ASP A 1 166 ? -16.990 8.404 4.640 1.00 90.88 166 ASP A CA 1
ATOM 1214 C C . ASP A 1 166 ? -16.830 9.822 4.087 1.00 90.88 166 ASP A C 1
ATOM 1216 O O . ASP A 1 166 ? -16.103 10.643 4.645 1.00 90.88 166 ASP A O 1
ATOM 1220 N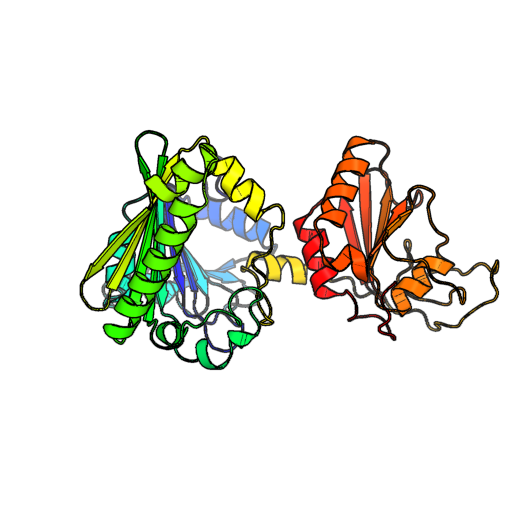 N . LEU A 1 167 ? -17.468 10.097 2.952 1.00 86.12 167 LEU A N 1
ATOM 1221 C CA . LEU A 1 167 ? -17.446 11.413 2.329 1.00 86.12 167 LEU A CA 1
ATOM 1222 C C . LEU A 1 167 ? -18.794 12.099 2.562 1.00 86.12 167 LEU A C 1
ATOM 1224 O O . LEU A 1 167 ? -19.745 11.847 1.822 1.00 86.12 167 LEU A O 1
ATOM 1228 N N . ASP A 1 168 ? -18.852 12.999 3.542 1.00 83.06 168 ASP A N 1
ATOM 1229 C CA . ASP A 1 168 ? -20.057 13.757 3.888 1.00 83.06 168 ASP A CA 1
ATOM 1230 C C . ASP A 1 168 ? -19.847 15.259 3.666 1.00 83.06 168 ASP A C 1
ATOM 1232 O O . ASP A 1 168 ? -18.807 15.807 4.018 1.00 83.06 168 ASP A O 1
ATOM 1236 N N . ASP A 1 169 ? -20.812 15.924 3.026 1.00 79.44 169 ASP A N 1
ATOM 1237 C CA . ASP A 1 169 ? -20.882 17.385 2.834 1.00 79.44 169 ASP A CA 1
ATOM 1238 C C . ASP A 1 169 ? -19.564 18.114 2.447 1.00 79.44 169 ASP A C 1
ATOM 1240 O O . ASP A 1 169 ? -19.356 19.296 2.736 1.00 79.44 169 ASP A O 1
ATOM 1244 N N . GLY A 1 170 ? -18.677 17.448 1.698 1.00 81.19 170 GLY A N 1
ATOM 1245 C CA . GLY A 1 170 ? -17.400 18.021 1.250 1.00 81.19 170 GLY A CA 1
ATOM 1246 C C . GLY A 1 170 ? -16.247 17.880 2.251 1.00 81.19 170 GLY A C 1
ATOM 1247 O O . GLY A 1 170 ? -15.206 18.521 2.063 1.00 81.19 170 GLY A O 1
ATOM 1248 N N . SER A 1 171 ? -16.394 17.021 3.254 1.00 84.81 171 SER A N 1
ATOM 1249 C CA . SER A 1 171 ? -15.349 16.509 4.142 1.00 84.81 171 SER A CA 1
ATOM 1250 C C . SER A 1 171 ? -15.216 14.989 4.027 1.00 84.81 171 SER A C 1
ATOM 1252 O O . SER A 1 171 ? -16.158 14.284 3.681 1.00 84.81 171 SER A O 1
ATOM 1254 N N . LEU A 1 172 ? -14.008 14.495 4.280 1.00 86.12 172 LEU A N 1
ATOM 1255 C CA . LEU A 1 172 ? -13.715 13.096 4.545 1.00 86.12 172 LEU A CA 1
ATOM 1256 C C . LEU A 1 172 ? -13.719 12.903 6.061 1.00 86.12 172 LEU A C 1
ATOM 1258 O O . LEU A 1 172 ? -12.826 13.403 6.748 1.00 86.12 172 LEU A O 1
ATOM 1262 N N . ASP A 1 173 ? -14.704 12.172 6.558 1.00 89.12 173 ASP A N 1
ATOM 1263 C CA . ASP A 1 173 ? -14.810 11.807 7.962 1.00 89.12 173 ASP A CA 1
ATOM 1264 C C . ASP A 1 173 ? -14.123 10.465 8.172 1.00 89.12 173 ASP A C 1
ATOM 1266 O O . ASP A 1 173 ? -14.559 9.437 7.659 1.00 89.12 173 ASP A O 1
ATOM 1270 N N . LEU A 1 174 ? -13.014 10.484 8.906 1.00 89.00 174 LEU A N 1
ATOM 1271 C CA . LEU A 1 174 ? -12.243 9.303 9.263 1.00 89.00 174 LEU A CA 1
ATOM 1272 C C . LEU A 1 174 ? -12.627 8.826 10.656 1.00 89.00 174 LEU A C 1
ATOM 1274 O O . LEU A 1 174 ? -12.711 9.620 11.593 1.00 89.00 174 LEU A O 1
ATOM 1278 N N . VAL A 1 175 ? -12.783 7.516 10.802 1.00 92.31 175 VAL A N 1
ATOM 1279 C CA . VAL A 1 175 ? -12.997 6.845 12.082 1.00 92.31 175 VAL A CA 1
ATOM 1280 C C . VAL A 1 175 ? -11.899 5.809 12.263 1.00 92.31 175 VAL A C 1
ATOM 1282 O O . VAL A 1 175 ? -11.765 4.894 11.457 1.00 92.31 175 VAL A O 1
ATOM 1285 N N . VAL A 1 176 ? -11.116 5.945 13.328 1.00 92.56 176 VAL A N 1
ATOM 1286 C CA . VAL A 1 176 ? -10.125 4.957 13.755 1.00 92.56 176 VAL A CA 1
ATOM 1287 C C . VAL A 1 176 ? -10.638 4.298 15.023 1.00 92.56 176 VAL A C 1
ATOM 1289 O O . VAL A 1 176 ? -10.897 4.984 16.008 1.00 92.56 176 VAL A O 1
ATOM 1292 N N . THR A 1 177 ? -10.770 2.979 15.023 1.00 94.00 177 THR A N 1
ATOM 1293 C CA . THR A 1 177 ? -11.119 2.201 16.216 1.00 94.00 177 THR A CA 1
ATOM 1294 C C . THR A 1 177 ? -9.915 1.387 16.657 1.00 94.00 177 THR A C 1
ATOM 1296 O O . THR A 1 177 ? -9.244 0.770 15.835 1.00 94.00 177 THR A O 1
ATOM 1299 N N . MET A 1 178 ? -9.637 1.365 17.952 1.00 93.94 178 MET A N 1
ATOM 1300 C CA . MET A 1 178 ? -8.558 0.582 18.545 1.00 93.94 178 MET A CA 1
ATOM 1301 C C . MET A 1 178 ? -9.132 -0.200 19.719 1.00 93.94 178 MET A C 1
ATOM 1303 O O . MET A 1 178 ? -9.536 0.390 20.721 1.00 93.94 178 MET A O 1
ATOM 1307 N N . ASP A 1 179 ? -9.196 -1.517 19.581 1.00 94.00 179 ASP A N 1
ATOM 1308 C CA . ASP A 1 179 ? -9.596 -2.428 20.646 1.00 94.00 179 ASP A CA 1
ATOM 1309 C C . ASP A 1 179 ? -8.361 -2.929 21.381 1.00 94.00 179 ASP A C 1
ATOM 1311 O O . ASP A 1 179 ? -7.408 -3.410 20.766 1.00 94.00 179 ASP A O 1
ATOM 1315 N N . PHE A 1 180 ? -8.402 -2.847 22.705 1.00 92.81 180 PHE A N 1
ATOM 1316 C CA . PHE A 1 180 ? -7.343 -3.313 23.585 1.00 92.81 180 PHE A CA 1
ATOM 1317 C C . PHE A 1 180 ? -7.783 -4.556 24.361 1.00 92.81 180 PHE A C 1
ATOM 1319 O O . PHE A 1 180 ? -8.952 -4.725 24.715 1.00 92.81 180 PHE A O 1
ATOM 1326 N N . THR A 1 181 ? -6.814 -5.405 24.689 1.00 91.62 181 THR A N 1
ATOM 1327 C CA . THR A 1 181 ? -6.985 -6.553 25.590 1.00 91.62 181 THR A CA 1
ATOM 1328 C C . THR A 1 181 ? -7.180 -6.128 27.050 1.00 91.62 181 THR A C 1
ATOM 1330 O O . THR A 1 181 ? -7.729 -6.894 27.844 1.00 91.62 181 THR A O 1
ATOM 1333 N N . ASP A 1 182 ? -6.765 -4.906 27.406 1.00 89.94 182 ASP A N 1
ATOM 1334 C CA . ASP A 1 182 ? -6.885 -4.321 28.741 1.00 89.94 182 ASP A CA 1
ATOM 1335 C C . ASP A 1 182 ? -7.427 -2.884 28.679 1.00 89.94 182 ASP A C 1
ATOM 1337 O O . ASP A 1 182 ? -6.970 -2.048 27.901 1.00 89.94 182 ASP A O 1
ATOM 1341 N N . GLU A 1 183 ? -8.393 -2.575 29.545 1.00 94.50 183 GLU A N 1
ATOM 1342 C CA . GLU A 1 183 ? -9.036 -1.257 29.592 1.00 94.50 183 GLU A CA 1
ATOM 1343 C C . GLU A 1 183 ? -8.060 -0.124 29.960 1.00 94.50 183 GLU A C 1
ATOM 1345 O O . GLU A 1 183 ? -8.193 0.994 29.457 1.00 94.50 183 GLU A O 1
ATOM 1350 N N . LYS A 1 184 ? -7.045 -0.390 30.793 1.00 90.44 184 LYS A N 1
ATOM 1351 C CA . LYS A 1 184 ? -6.085 0.649 31.202 1.00 90.44 184 LYS A CA 1
ATOM 1352 C C . LYS A 1 184 ? -5.160 1.041 30.059 1.00 90.44 184 LYS A C 1
ATOM 1354 O O . LYS A 1 184 ? -4.656 2.163 30.056 1.00 90.44 184 LYS A O 1
ATOM 1359 N N . ALA A 1 185 ? -4.924 0.143 29.103 1.00 89.31 185 ALA A N 1
ATOM 1360 C CA . ALA A 1 185 ? -4.176 0.467 27.895 1.00 89.31 185 ALA A CA 1
ATOM 1361 C C . ALA A 1 185 ? -4.931 1.502 27.046 1.00 89.31 185 ALA A C 1
ATOM 1363 O O . ALA A 1 185 ? -4.350 2.521 26.669 1.00 89.31 185 ALA A O 1
ATOM 1364 N N . ALA A 1 186 ? -6.239 1.301 26.851 1.00 90.62 186 ALA A N 1
ATOM 1365 C CA . ALA A 1 186 ? -7.100 2.265 26.168 1.00 90.62 186 ALA A CA 1
ATOM 1366 C C . ALA A 1 186 ? -7.134 3.623 26.900 1.00 90.62 186 ALA A C 1
ATOM 1368 O O . ALA A 1 186 ? -6.961 4.666 26.272 1.00 90.62 186 ALA A O 1
ATOM 1369 N N . GLU A 1 187 ? -7.280 3.615 28.233 1.00 90.56 187 GLU A N 1
ATOM 1370 C CA . GLU A 1 187 ? -7.237 4.830 29.068 1.00 90.56 187 GLU A CA 1
ATOM 1371 C C . GLU A 1 187 ? -5.886 5.562 28.955 1.00 90.56 187 GLU A C 1
ATOM 1373 O O . GLU A 1 187 ? -5.834 6.791 28.876 1.00 90.56 187 GLU A O 1
ATOM 1378 N N . SER A 1 188 ? -4.779 4.815 28.904 1.00 86.75 188 SER A N 1
ATOM 1379 C CA . SER A 1 188 ? -3.433 5.385 28.776 1.00 86.75 188 SER A CA 1
ATOM 1380 C C . SER A 1 188 ? -3.241 6.094 27.435 1.00 86.75 188 SER A C 1
ATOM 1382 O O . SER A 1 188 ? -2.690 7.198 27.404 1.00 86.75 188 SER A O 1
ATOM 1384 N N . LEU A 1 189 ? -3.728 5.505 26.336 1.00 86.81 189 LEU A N 1
ATOM 1385 C CA . LEU A 1 189 ? -3.671 6.133 25.016 1.00 86.81 189 LEU A CA 1
ATOM 1386 C C . LEU A 1 189 ? -4.583 7.368 24.933 1.00 86.81 189 LEU A C 1
ATOM 1388 O O . LEU A 1 189 ? -4.153 8.412 24.441 1.00 86.81 189 LEU A O 1
ATOM 1392 N N . GLU A 1 190 ? -5.807 7.290 25.458 1.00 87.06 190 GLU A N 1
ATOM 1393 C CA . GLU A 1 190 ? -6.733 8.429 25.532 1.00 87.06 190 GLU A CA 1
ATOM 1394 C C . GLU A 1 190 ? -6.095 9.622 26.267 1.00 87.06 190 GLU A C 1
ATOM 1396 O O . GLU A 1 190 ? -6.092 10.755 25.767 1.00 87.06 190 GLU A O 1
ATOM 1401 N N . ALA A 1 191 ? -5.498 9.365 27.436 1.00 82.12 191 ALA A N 1
ATOM 1402 C CA . ALA A 1 191 ? -4.813 10.375 28.237 1.00 82.12 191 ALA A CA 1
ATOM 1403 C C . ALA A 1 191 ? -3.591 10.956 27.511 1.00 82.12 191 ALA A C 1
ATOM 1405 O O . ALA A 1 191 ? -3.350 12.166 27.573 1.00 82.12 191 ALA A O 1
ATOM 1406 N N . PHE A 1 192 ? -2.837 10.116 26.798 1.00 81.94 192 PHE A N 1
ATOM 1407 C CA . PHE A 1 192 ? -1.690 10.544 26.005 1.00 81.94 192 PHE A CA 1
ATOM 1408 C C . PHE A 1 192 ? -2.097 11.504 24.881 1.00 81.94 192 PHE A C 1
ATOM 1410 O O . PHE A 1 192 ? -1.558 12.613 24.797 1.00 81.94 192 PHE A O 1
ATOM 1417 N N . ILE A 1 193 ? -3.085 11.126 24.063 1.00 79.31 193 ILE A N 1
ATOM 1418 C CA . ILE A 1 193 ? -3.560 11.968 22.957 1.00 79.31 193 ILE A CA 1
ATOM 1419 C C . ILE A 1 193 ? -4.148 13.272 23.507 1.00 79.31 193 ILE A C 1
ATOM 1421 O O . ILE A 1 193 ? -3.797 14.356 23.038 1.00 79.31 193 ILE A O 1
ATOM 1425 N N . SER A 1 194 ? -4.964 13.195 24.561 1.00 77.94 194 SER A N 1
ATOM 1426 C CA . SER A 1 194 ? -5.528 14.376 25.230 1.00 77.94 194 SER A CA 1
ATOM 1427 C C . SER A 1 194 ? -4.443 15.323 25.755 1.00 77.94 194 SER A C 1
ATOM 1429 O O . SER A 1 194 ? -4.571 16.549 25.659 1.00 77.94 194 SER A O 1
ATOM 1431 N N . GLY A 1 195 ? -3.341 14.771 26.270 1.00 72.56 195 GLY A N 1
ATOM 1432 C CA . GLY A 1 195 ? -2.163 15.525 26.689 1.00 72.56 195 GLY A CA 1
ATOM 1433 C C . GLY A 1 195 ? -1.510 16.283 25.531 1.00 72.56 195 GLY A C 1
ATOM 1434 O O . GLY A 1 195 ? -1.257 17.484 25.656 1.00 72.56 195 GLY A O 1
ATOM 1435 N N . ILE A 1 196 ? -1.300 15.621 24.387 1.00 70.50 196 ILE A N 1
ATOM 1436 C CA . ILE A 1 196 ? -0.758 16.252 23.171 1.00 70.50 196 ILE A CA 1
ATOM 1437 C C . ILE A 1 196 ? -1.679 17.370 22.679 1.00 70.50 196 ILE A C 1
ATOM 1439 O O . ILE A 1 196 ? -1.204 18.475 22.423 1.00 70.50 196 ILE A O 1
ATOM 1443 N N . VAL A 1 197 ? -2.988 17.120 22.588 1.00 68.75 197 VAL A N 1
ATOM 1444 C CA . VAL A 1 197 ? -3.977 18.112 22.130 1.00 68.75 197 VAL A CA 1
ATOM 1445 C C . VAL A 1 197 ? -3.990 19.336 23.045 1.00 68.75 197 VAL A C 1
ATOM 1447 O O . VAL A 1 197 ? -4.009 20.474 22.567 1.00 68.75 197 VAL A O 1
ATOM 1450 N N . THR A 1 198 ? -3.913 19.123 24.361 1.00 67.69 198 THR A N 1
ATOM 1451 C CA . THR A 1 198 ? -3.853 20.204 25.355 1.00 67.69 198 THR A CA 1
ATOM 1452 C C . THR A 1 198 ? -2.590 21.049 25.188 1.00 67.69 198 THR A C 1
ATOM 1454 O O . THR A 1 198 ? -2.661 22.279 25.211 1.00 67.69 198 THR A O 1
ATOM 1457 N N . LEU A 1 199 ? -1.435 20.407 24.986 1.00 65.31 199 LEU A N 1
ATOM 1458 C CA . LEU A 1 199 ? -0.172 21.105 24.746 1.00 65.31 199 LEU A CA 1
ATOM 1459 C C . LEU A 1 199 ? -0.216 21.878 23.427 1.00 65.31 199 LEU A C 1
ATOM 1461 O O . LEU A 1 199 ? 0.054 23.077 23.420 1.00 65.31 199 LEU A O 1
ATOM 1465 N N . ALA A 1 200 ? -0.612 21.231 22.331 1.00 61.06 200 ALA A N 1
ATOM 1466 C CA . ALA A 1 200 ? -0.708 21.849 21.014 1.00 61.06 200 ALA A CA 1
ATOM 1467 C C . ALA A 1 200 ? -1.635 23.075 21.039 1.00 61.06 200 ALA A C 1
ATOM 1469 O O . ALA A 1 200 ? -1.245 24.152 20.594 1.00 61.06 200 ALA A O 1
ATOM 1470 N N . SER A 1 201 ? -2.800 22.975 21.680 1.00 61.78 201 SER A N 1
ATOM 1471 C CA . SER A 1 201 ? -3.731 24.102 21.843 1.00 61.78 201 SER A CA 1
ATOM 1472 C C . SER A 1 201 ? -3.112 25.318 22.555 1.00 61.78 201 SER A C 1
ATOM 1474 O O . SER A 1 201 ? -3.554 26.444 22.339 1.00 61.78 201 SER A O 1
ATOM 1476 N N . GLY A 1 202 ? -2.075 25.123 23.380 1.00 56.62 202 GLY A N 1
ATOM 1477 C CA . GLY A 1 202 ? -1.328 26.198 24.042 1.00 56.62 202 GLY A CA 1
ATOM 1478 C C . GLY A 1 202 ? -0.222 26.847 23.195 1.00 56.62 202 GLY A C 1
ATOM 1479 O O . GLY A 1 202 ? 0.192 27.964 23.504 1.00 56.62 202 GLY A O 1
ATOM 1480 N N . PHE A 1 203 ? 0.253 26.181 22.136 1.00 47.66 203 PHE A N 1
ATOM 1481 C CA . PHE A 1 203 ? 1.341 26.657 21.265 1.00 47.66 203 PHE A CA 1
ATOM 1482 C C . PHE A 1 203 ? 0.869 27.133 19.885 1.00 47.66 203 PHE A C 1
ATOM 1484 O O . PHE A 1 203 ? 1.579 27.885 19.213 1.00 47.66 203 PHE A O 1
ATOM 1491 N N . LEU A 1 204 ? -0.319 26.719 19.445 1.00 46.28 204 LEU A N 1
ATOM 1492 C CA . LEU A 1 204 ? -0.811 27.028 18.108 1.00 46.28 204 LEU A CA 1
ATOM 1493 C C . LEU A 1 204 ? -1.361 28.458 18.028 1.00 46.28 204 LEU A C 1
ATOM 1495 O O . LEU A 1 204 ? -2.398 28.792 18.591 1.00 46.28 204 LEU A O 1
ATOM 1499 N N . SER A 1 205 ? -0.638 29.304 17.291 1.00 47.47 205 SER A N 1
ATOM 1500 C CA . SER A 1 205 ? -1.064 30.656 16.892 1.00 47.47 205 SER A CA 1
ATOM 1501 C C . SER A 1 205 ? -1.427 30.751 15.396 1.00 47.47 205 SER A C 1
ATOM 1503 O O . SER A 1 205 ? -1.777 31.837 14.934 1.00 47.47 205 SER A O 1
ATOM 1505 N N . ASP A 1 206 ? -1.316 29.653 14.628 1.00 50.28 206 ASP A N 1
ATOM 1506 C CA . ASP A 1 206 ? -1.639 29.596 13.188 1.00 50.28 206 ASP A CA 1
ATOM 1507 C C . ASP A 1 206 ? -3.070 29.038 12.973 1.00 50.28 206 ASP A C 1
ATOM 1509 O O . ASP A 1 206 ? -3.352 27.904 13.382 1.00 50.28 206 ASP A O 1
ATOM 1513 N N . PRO A 1 207 ? -3.972 29.793 12.311 1.00 48.97 207 PRO A N 1
ATOM 1514 C CA . PRO A 1 207 ? -5.342 29.373 12.003 1.00 48.97 207 PRO A CA 1
ATOM 1515 C C . PRO A 1 207 ? -5.466 28.058 11.220 1.00 48.97 207 PRO A C 1
ATOM 1517 O O . PRO A 1 207 ? -6.498 27.400 11.319 1.00 48.97 207 PRO A O 1
ATOM 1520 N N . ARG A 1 208 ? -4.445 27.662 10.444 1.00 47.06 208 ARG A N 1
ATOM 1521 C CA . ARG A 1 208 ? -4.485 26.439 9.615 1.00 47.06 208 ARG A CA 1
ATOM 1522 C C . ARG A 1 208 ? -4.332 25.157 10.436 1.00 47.06 208 ARG A C 1
ATOM 1524 O O . ARG A 1 208 ? -4.984 24.163 10.151 1.00 47.06 208 ARG A O 1
ATOM 1531 N N . THR A 1 209 ? -3.534 25.194 11.499 1.00 48.47 209 THR A N 1
ATOM 1532 C CA . THR A 1 209 ? -3.349 24.072 12.440 1.00 48.47 209 THR A CA 1
ATOM 1533 C C . THR A 1 209 ? -4.465 23.957 13.480 1.00 48.47 209 THR A C 1
ATOM 1535 O O . THR A 1 209 ? -4.677 22.883 14.035 1.00 48.47 209 THR A O 1
ATOM 1538 N N . SER A 1 210 ? -5.219 25.035 13.724 1.00 49.62 210 SER A N 1
ATOM 1539 C CA . SER A 1 210 ? -6.405 24.997 14.590 1.00 49.62 210 SER A CA 1
ATOM 1540 C C . SER A 1 210 ? -7.581 24.225 13.976 1.00 49.62 210 SER A C 1
ATOM 1542 O O . SER A 1 210 ? -8.420 23.738 14.725 1.00 49.62 210 SER A O 1
ATOM 1544 N N . GLY A 1 211 ? -7.646 24.097 12.643 1.00 49.16 211 GLY A N 1
ATOM 1545 C CA . GLY A 1 211 ? -8.719 23.372 11.950 1.00 49.16 211 GLY A CA 1
ATOM 1546 C C . GLY A 1 211 ? -8.650 21.854 12.137 1.00 49.16 211 GLY A C 1
ATOM 1547 O O . GLY A 1 211 ? -9.652 21.241 12.480 1.00 49.16 211 GLY A O 1
ATOM 1548 N N . ILE A 1 212 ? -7.455 21.264 12.000 1.00 51.62 212 ILE A N 1
ATOM 1549 C CA . ILE A 1 212 ? -7.246 19.805 12.084 1.00 51.62 212 ILE A CA 1
ATOM 1550 C C . ILE A 1 212 ? -7.477 19.283 13.511 1.00 51.62 212 ILE A C 1
ATOM 1552 O O . ILE A 1 212 ? -8.078 18.232 13.697 1.00 51.62 212 ILE A O 1
ATOM 1556 N N . LEU A 1 213 ? -7.053 20.034 14.535 1.00 57.28 213 LEU A N 1
ATOM 1557 C CA . LEU A 1 213 ? -7.312 19.667 15.935 1.00 57.28 213 LEU A CA 1
ATOM 1558 C C . LEU A 1 213 ? -8.747 19.972 16.386 1.00 57.28 213 LEU A C 1
ATOM 1560 O O . LEU A 1 213 ? -9.207 19.392 17.362 1.00 57.28 213 LEU A O 1
ATOM 1564 N N . GLY A 1 214 ? -9.449 20.880 15.701 1.00 58.81 214 GLY A N 1
ATOM 1565 C CA . GLY A 1 214 ? -10.834 21.234 16.019 1.00 58.81 214 GLY A CA 1
ATOM 1566 C C . GLY A 1 214 ? -11.853 20.157 15.637 1.00 58.81 214 GLY A C 1
ATOM 1567 O O . GLY A 1 214 ? -12.952 20.167 16.182 1.00 58.81 214 GLY A O 1
ATOM 1568 N N . GLY A 1 215 ? -11.489 19.249 14.726 1.00 64.88 215 GLY A N 1
ATOM 1569 C CA . GLY A 1 215 ? -12.318 18.125 14.279 1.00 64.88 215 GLY A CA 1
ATOM 1570 C C . GLY A 1 215 ? -11.923 16.770 14.869 1.00 64.88 215 GLY A C 1
ATOM 1571 O O . GLY A 1 215 ? -12.440 15.759 14.406 1.00 64.88 215 GLY A O 1
ATOM 1572 N N . LEU A 1 216 ? -10.992 16.741 15.831 1.00 80.75 216 LEU A N 1
ATOM 1573 C CA . LEU A 1 216 ? -10.566 15.522 16.515 1.00 80.75 216 LEU A CA 1
ATOM 1574 C C . LEU A 1 216 ? -11.505 15.235 17.691 1.00 80.75 216 LEU A C 1
ATOM 1576 O O . LEU A 1 216 ? -11.482 15.945 18.697 1.00 80.75 216 LEU A O 1
ATOM 1580 N N . GLU A 1 217 ? -12.287 14.170 17.586 1.00 85.81 217 GLU A N 1
ATOM 1581 C CA . GLU A 1 217 ? -13.091 13.639 18.685 1.00 85.81 217 GLU A CA 1
ATOM 1582 C C . GLU A 1 217 ? -12.508 12.307 19.144 1.00 85.81 217 GLU A C 1
ATOM 1584 O O . GLU A 1 217 ? -12.127 11.468 18.329 1.00 85.81 217 GLU A O 1
ATOM 1589 N N . ILE A 1 218 ? -12.431 12.114 20.456 1.00 88.94 218 ILE A N 1
ATOM 1590 C CA . ILE A 1 218 ? -11.939 10.881 21.065 1.00 88.94 218 ILE A CA 1
ATOM 1591 C C . ILE A 1 218 ? -13.020 10.401 22.022 1.00 88.94 218 ILE A C 1
ATOM 1593 O O . ILE A 1 218 ? -13.456 11.158 22.889 1.00 88.94 218 ILE A O 1
ATOM 1597 N N . ASP A 1 219 ? -13.450 9.162 21.840 1.00 93.06 219 ASP A N 1
ATOM 1598 C CA . ASP A 1 219 ? -14.443 8.491 22.670 1.00 93.06 219 ASP A CA 1
ATOM 1599 C C . ASP A 1 219 ? -13.889 7.134 23.099 1.00 93.06 219 ASP A C 1
ATOM 1601 O O . ASP A 1 219 ? -13.319 6.405 22.284 1.00 93.06 219 ASP A O 1
ATOM 1605 N N . ARG A 1 220 ? -14.026 6.796 24.380 1.00 94.44 220 ARG A N 1
ATOM 1606 C CA . ARG A 1 220 ? -13.600 5.503 24.916 1.00 94.44 220 ARG A CA 1
ATOM 1607 C C . ARG A 1 220 ? -14.788 4.796 25.550 1.00 94.44 220 ARG A C 1
ATOM 1609 O O . ARG A 1 220 ? -15.411 5.332 26.465 1.00 94.44 220 ARG A O 1
ATOM 1616 N N . ASP A 1 221 ? -15.024 3.560 25.128 1.00 94.56 221 ASP A N 1
ATOM 1617 C CA . ASP A 1 221 ? -15.984 2.646 25.745 1.00 94.56 221 ASP A CA 1
ATOM 1618 C C . ASP A 1 221 ? -15.250 1.390 26.225 1.00 94.56 221 ASP A C 1
ATOM 1620 O O . ASP A 1 221 ? -14.863 0.520 25.441 1.00 94.56 221 ASP A O 1
ATOM 1624 N N . GLY A 1 222 ? -14.978 1.329 27.530 1.00 94.31 222 GLY A N 1
ATOM 1625 C CA . GLY A 1 222 ? -14.176 0.263 28.126 1.00 94.31 222 GLY A CA 1
ATOM 1626 C C . GLY A 1 222 ? -12.794 0.166 27.476 1.00 94.31 222 GLY A C 1
ATOM 1627 O O . GLY A 1 222 ? -11.998 1.107 27.539 1.00 94.31 222 GLY A O 1
ATOM 1628 N N . SER A 1 223 ? -12.504 -0.979 26.859 1.00 94.50 223 SER A N 1
ATOM 1629 C CA . SER A 1 223 ? -11.236 -1.242 26.175 1.00 94.50 223 SER A CA 1
ATOM 1630 C C . SER A 1 223 ? -11.210 -0.822 24.703 1.00 94.50 223 SER A C 1
ATOM 1632 O O . SER A 1 223 ? -10.209 -1.072 24.039 1.00 94.50 223 SER A O 1
ATOM 1634 N N . ARG A 1 224 ? -12.264 -0.182 24.185 1.00 94.50 224 ARG A N 1
ATOM 1635 C CA . ARG A 1 224 ? -12.310 0.352 22.820 1.00 94.50 224 ARG A CA 1
ATOM 1636 C C . ARG A 1 224 ? -12.091 1.857 22.833 1.00 94.50 224 ARG A C 1
ATOM 1638 O O . ARG A 1 224 ? -12.822 2.585 23.501 1.00 94.50 224 ARG A O 1
ATOM 1645 N N . LEU A 1 225 ? -11.126 2.327 22.051 1.00 94.62 225 LEU A N 1
ATOM 1646 C CA . LEU A 1 225 ? -10.916 3.741 21.758 1.00 94.62 225 LEU A CA 1
ATOM 1647 C C . LEU A 1 225 ? -11.376 4.037 20.329 1.00 94.62 225 LEU A C 1
ATOM 1649 O O . LEU A 1 225 ? -10.957 3.365 19.391 1.00 94.62 225 LEU A O 1
ATOM 1653 N N . THR A 1 226 ? -12.207 5.057 20.156 1.00 93.94 226 THR A N 1
ATOM 1654 C CA . THR A 1 226 ? -12.657 5.555 18.856 1.00 93.94 226 THR A CA 1
ATOM 1655 C C . THR A 1 226 ? -12.163 6.979 18.671 1.00 93.94 226 THR A C 1
ATOM 1657 O O . THR A 1 226 ? -12.440 7.856 19.486 1.00 93.94 226 THR A O 1
ATOM 1660 N N . ILE A 1 227 ? -11.446 7.217 17.581 1.00 90.75 227 ILE A N 1
ATOM 1661 C CA . ILE A 1 227 ? -10.943 8.528 17.192 1.00 90.75 227 ILE A CA 1
ATOM 1662 C C . ILE A 1 227 ? -11.648 8.923 15.903 1.00 90.75 227 ILE A C 1
ATOM 1664 O O . ILE A 1 227 ? -11.572 8.201 14.912 1.00 90.75 227 ILE A O 1
ATOM 1668 N N . LYS A 1 228 ? -12.320 10.069 15.903 1.00 90.50 228 LYS A N 1
ATOM 1669 C CA . LYS A 1 228 ? -12.954 10.630 14.710 1.00 90.50 228 LYS A CA 1
ATOM 1670 C C . LYS A 1 228 ? -12.230 11.891 14.289 1.00 90.50 228 LYS A C 1
ATOM 1672 O O . LYS A 1 228 ? -11.879 12.712 15.134 1.00 90.50 228 LYS A O 1
ATOM 1677 N N . VAL A 1 229 ? -12.001 12.030 12.990 1.00 86.81 229 VAL A N 1
ATOM 1678 C CA . VAL A 1 229 ? -11.357 13.202 12.398 1.00 86.81 229 VAL A CA 1
ATOM 1679 C C . VAL A 1 229 ? -12.131 13.607 11.158 1.00 86.81 229 VAL A C 1
ATOM 1681 O O . VAL A 1 229 ? -12.189 12.844 10.200 1.00 86.81 229 VAL A O 1
ATOM 1684 N N . SER A 1 230 ? -12.686 14.816 11.156 1.00 84.94 230 SER A N 1
ATOM 1685 C CA . SER A 1 230 ? -13.296 15.390 9.954 1.00 84.94 230 SER A CA 1
ATOM 1686 C C . SER A 1 230 ? -12.282 16.239 9.194 1.00 84.94 230 SER A C 1
ATOM 1688 O O . SER A 1 230 ? -11.684 17.169 9.745 1.00 84.94 230 SER A O 1
ATOM 1690 N N . ILE A 1 231 ? -12.065 15.905 7.924 1.00 82.25 231 ILE A N 1
ATOM 1691 C CA . ILE A 1 231 ? -11.063 16.535 7.066 1.00 82.25 231 ILE A CA 1
ATOM 1692 C C . ILE A 1 231 ? -11.760 17.200 5.879 1.00 82.25 231 ILE A C 1
ATOM 1694 O O . ILE A 1 231 ? -12.282 16.499 5.014 1.00 82.25 231 ILE A O 1
ATOM 1698 N N . PRO A 1 232 ? -11.721 18.534 5.733 1.00 81.62 232 PRO A N 1
ATOM 1699 C CA . PRO A 1 232 ? -12.251 19.190 4.544 1.00 81.62 232 PRO A CA 1
ATOM 1700 C C . PRO A 1 232 ? -11.572 18.678 3.269 1.00 81.62 232 PRO A C 1
ATOM 1702 O O . PRO A 1 232 ? -10.346 18.595 3.187 1.00 81.62 232 PRO A O 1
ATOM 1705 N N . THR A 1 233 ? -12.347 18.400 2.220 1.00 79.69 233 THR A N 1
ATOM 1706 C CA . THR A 1 233 ? -11.807 17.898 0.940 1.00 79.69 233 THR A CA 1
ATOM 1707 C C . THR A 1 233 ? -10.793 18.837 0.287 1.00 79.69 233 THR A C 1
ATOM 1709 O O . THR A 1 233 ? -9.923 18.383 -0.453 1.00 79.69 233 THR A O 1
ATOM 1712 N N . ALA A 1 234 ? -10.860 20.138 0.585 1.00 75.56 234 ALA A N 1
ATOM 1713 C CA . ALA A 1 234 ? -9.877 21.126 0.146 1.00 75.56 234 ALA A CA 1
ATOM 1714 C C . ALA A 1 234 ? -8.487 20.927 0.782 1.00 75.56 234 ALA A C 1
ATOM 1716 O O . ALA A 1 234 ? -7.484 21.290 0.167 1.00 75.56 234 ALA A O 1
ATOM 1717 N N . ASP A 1 235 ? -8.430 20.331 1.975 1.00 70.56 235 ASP A N 1
ATOM 1718 C CA . ASP A 1 235 ? -7.201 20.107 2.739 1.00 70.56 235 ASP A CA 1
ATOM 1719 C C . ASP A 1 235 ? -6.605 18.711 2.486 1.00 70.56 235 ASP A C 1
ATOM 1721 O O . ASP A 1 235 ? -5.407 18.508 2.687 1.00 70.56 235 ASP A O 1
ATOM 1725 N N . ILE A 1 236 ? -7.401 17.767 1.961 1.00 69.00 236 ILE A N 1
ATOM 1726 C CA . ILE A 1 236 ? -6.966 16.408 1.584 1.00 69.00 236 ILE A CA 1
ATOM 1727 C C . ILE A 1 236 ? -5.695 16.423 0.712 1.00 69.00 236 ILE A C 1
ATOM 1729 O O . ILE A 1 236 ? -4.731 15.742 1.073 1.00 69.00 236 ILE A O 1
ATOM 1733 N N . PRO A 1 237 ? -5.606 17.206 -0.388 1.00 65.25 237 PRO A N 1
ATOM 1734 C CA . PRO A 1 237 ? -4.388 17.253 -1.197 1.00 65.25 237 PRO A CA 1
ATOM 1735 C C . PRO A 1 237 ? -3.153 17.726 -0.419 1.00 65.25 237 PRO A C 1
ATOM 1737 O O . PRO A 1 237 ? -2.042 17.343 -0.767 1.00 65.25 237 PRO A O 1
ATOM 1740 N N . GLY A 1 238 ? -3.326 18.551 0.621 1.00 51.75 238 GLY A N 1
ATOM 1741 C CA . GLY A 1 238 ? -2.239 19.016 1.487 1.00 51.75 238 GLY A CA 1
ATOM 1742 C C . GLY A 1 238 ? -1.818 17.989 2.540 1.00 51.75 238 GLY A C 1
ATOM 1743 O O . GLY A 1 238 ? -0.631 17.878 2.832 1.00 51.75 238 GLY A O 1
ATOM 1744 N N . LEU A 1 239 ? -2.762 17.197 3.057 1.00 54.38 239 LEU A N 1
ATOM 1745 C CA . LEU A 1 239 ? -2.503 16.134 4.037 1.00 54.38 239 LEU A CA 1
ATOM 1746 C C . LEU A 1 239 ? -1.735 14.959 3.430 1.00 54.38 239 LEU A C 1
ATOM 1748 O O . LEU A 1 239 ? -0.763 14.479 4.008 1.00 54.38 239 LEU A O 1
ATOM 1752 N N . PHE A 1 240 ? -2.122 14.540 2.225 1.00 45.03 240 PHE A N 1
ATOM 1753 C CA . PHE A 1 240 ? -1.363 13.547 1.462 1.00 45.03 240 PHE A CA 1
ATOM 1754 C C . PHE A 1 240 ? -0.176 14.166 0.720 1.00 45.03 240 PHE A C 1
ATOM 1756 O O . PHE A 1 240 ? 0.771 13.463 0.375 1.00 45.03 240 PHE A O 1
ATOM 1763 N N . GLY A 1 241 ? -0.191 15.486 0.520 1.00 37.62 241 GLY A N 1
ATOM 1764 C CA . GLY A 1 241 ? 0.961 16.252 0.059 1.00 37.62 241 GLY A CA 1
ATOM 1765 C C . GLY A 1 241 ? 2.155 16.059 0.989 1.00 37.62 241 GLY A C 1
ATOM 1766 O O . GLY A 1 241 ? 3.223 15.735 0.498 1.00 37.62 241 GLY A O 1
ATOM 1767 N N . ASP A 1 242 ? 1.957 16.127 2.311 1.00 35.53 242 ASP A N 1
ATOM 1768 C CA . ASP A 1 242 ? 3.045 15.950 3.287 1.00 35.53 242 ASP A CA 1
ATOM 1769 C C 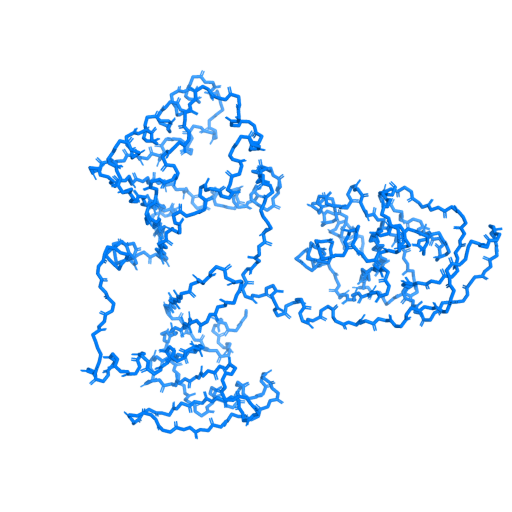. ASP A 1 242 ? 3.419 14.476 3.546 1.00 35.53 242 ASP A C 1
ATOM 1771 O O . ASP A 1 242 ? 4.598 14.162 3.709 1.00 35.53 242 ASP A O 1
ATOM 1775 N N . LEU A 1 243 ? 2.462 13.538 3.441 1.00 32.81 243 LEU A N 1
ATOM 1776 C CA . LEU A 1 243 ? 2.771 12.094 3.399 1.00 32.81 243 LEU A CA 1
ATOM 1777 C C . LEU A 1 243 ? 3.563 11.688 2.141 1.00 32.81 243 LEU A C 1
ATOM 1779 O O . LEU A 1 243 ? 4.305 10.709 2.173 1.00 32.81 243 LEU A O 1
ATOM 1783 N N . THR A 1 244 ? 3.432 12.436 1.042 1.00 32.22 244 THR A N 1
ATOM 1784 C CA . THR A 1 244 ? 4.244 12.256 -0.175 1.00 32.22 244 THR A CA 1
ATOM 1785 C C . THR A 1 244 ? 5.485 13.158 -0.201 1.00 32.22 244 THR A C 1
ATOM 1787 O O . THR A 1 244 ? 6.406 12.899 -0.976 1.00 32.22 244 THR A O 1
ATOM 1790 N N . THR A 1 245 ? 5.572 14.152 0.694 1.00 31.84 245 THR A N 1
ATOM 1791 C CA . THR A 1 245 ? 6.751 14.999 0.934 1.00 31.84 245 THR A CA 1
ATOM 1792 C C . THR A 1 245 ? 7.378 14.785 2.312 1.00 31.84 245 THR A C 1
ATOM 1794 O O . THR A 1 245 ? 7.729 15.738 2.989 1.00 31.84 245 THR A O 1
ATOM 1797 N N . GLY A 1 246 ? 7.633 13.532 2.694 1.00 30.92 246 GLY A N 1
ATOM 1798 C CA . GLY A 1 246 ? 8.823 13.151 3.468 1.00 30.92 246 GLY A CA 1
ATOM 1799 C C . GLY A 1 246 ? 9.110 13.857 4.804 1.00 30.92 246 GLY A C 1
ATOM 1800 O O . GLY A 1 246 ? 10.260 13.815 5.251 1.00 30.92 246 GLY A O 1
ATOM 1801 N N . THR A 1 247 ? 8.135 14.457 5.487 1.00 27.31 247 THR A N 1
ATOM 1802 C CA . THR A 1 247 ? 8.280 14.884 6.888 1.00 27.31 247 THR A CA 1
ATOM 1803 C C . THR A 1 247 ? 8.061 13.687 7.817 1.00 27.31 247 THR A C 1
ATOM 1805 O O . THR A 1 247 ? 7.091 13.570 8.549 1.00 27.31 247 THR A O 1
ATOM 1808 N N . SER A 1 248 ? 9.020 12.763 7.750 1.00 28.30 248 SER A N 1
ATOM 1809 C CA . SER A 1 248 ? 9.505 11.905 8.838 1.00 28.30 248 SER A CA 1
ATOM 1810 C C . SER A 1 248 ? 8.564 11.667 10.034 1.00 28.30 248 SER A C 1
ATOM 1812 O O . SER A 1 248 ? 8.756 12.243 11.104 1.00 28.30 248 SER A O 1
ATOM 1814 N N . PHE A 1 249 ? 7.691 10.665 9.913 1.00 23.31 249 PHE A N 1
ATOM 1815 C CA . PHE A 1 249 ? 7.672 9.620 10.934 1.00 23.31 249 PHE A CA 1
ATOM 1816 C C . PHE A 1 249 ? 8.961 8.820 10.740 1.00 23.31 249 PHE A C 1
ATOM 1818 O O . PHE A 1 249 ? 9.082 8.035 9.801 1.00 23.31 249 PHE A O 1
ATOM 1825 N N . GLN A 1 250 ? 9.982 9.079 11.558 1.00 30.14 250 GLN A N 1
ATOM 1826 C CA . GLN A 1 250 ? 11.125 8.174 11.628 1.00 30.14 250 GLN A CA 1
ATOM 1827 C C . GLN A 1 250 ? 10.635 6.883 12.289 1.00 30.14 250 GLN A C 1
ATOM 1829 O O . GLN A 1 250 ? 10.633 6.762 13.510 1.00 30.14 250 GLN A O 1
ATOM 1834 N N . SER A 1 251 ? 10.192 5.936 11.460 1.00 26.59 251 SER A N 1
ATOM 1835 C CA . SER A 1 251 ? 10.070 4.537 11.842 1.00 26.59 251 SER A CA 1
ATOM 1836 C C . SER A 1 251 ? 11.455 4.063 12.265 1.00 26.59 251 SER A C 1
ATOM 1838 O O . SER A 1 251 ? 12.389 4.017 11.452 1.00 26.59 251 SER A O 1
ATOM 1840 N N . SER A 1 252 ? 11.604 3.743 13.541 1.00 24.70 252 SER A N 1
ATOM 1841 C CA . SER A 1 252 ? 12.707 2.917 13.979 1.00 24.70 252 SER A CA 1
ATOM 1842 C C . SER A 1 252 ? 12.630 1.566 13.272 1.00 24.70 252 SER A C 1
ATOM 1844 O O . SER A 1 252 ? 11.581 0.941 13.178 1.00 24.70 252 SER A O 1
ATOM 1846 N N . ALA A 1 253 ? 13.772 1.204 12.699 1.00 32.34 253 ALA A N 1
ATOM 1847 C CA . ALA A 1 253 ? 14.142 -0.055 12.074 1.00 32.34 253 ALA A CA 1
ATOM 1848 C C . ALA A 1 253 ? 13.185 -1.249 12.279 1.00 32.34 253 ALA A C 1
ATOM 1850 O O . ALA A 1 253 ? 13.322 -2.027 13.214 1.00 32.34 253 ALA A O 1
ATOM 1851 N N . GLY A 1 254 ? 12.327 -1.456 11.288 1.00 26.08 254 GLY A N 1
ATOM 1852 C CA . GLY A 1 254 ? 11.700 -2.727 10.950 1.00 26.08 254 GLY A CA 1
ATOM 1853 C C . GLY A 1 254 ? 11.347 -2.621 9.476 1.00 26.08 254 GLY A C 1
ATOM 1854 O O . GLY A 1 254 ? 10.664 -1.686 9.076 1.00 26.08 254 GLY A O 1
ATOM 1855 N N . THR A 1 255 ? 11.946 -3.461 8.639 1.00 28.06 255 THR A N 1
ATOM 1856 C CA . THR A 1 255 ? 11.850 -3.407 7.175 1.00 28.06 255 THR A CA 1
ATOM 1857 C C . THR A 1 255 ? 10.412 -3.205 6.702 1.00 28.06 255 THR A C 1
ATOM 1859 O O . THR A 1 255 ? 9.597 -4.115 6.825 1.00 28.06 255 THR A O 1
ATOM 1862 N N . SER A 1 256 ? 10.134 -2.028 6.129 1.00 29.31 256 SER A N 1
ATOM 1863 C CA . SER A 1 256 ? 8.969 -1.788 5.276 1.00 29.31 256 SER A CA 1
ATOM 1864 C C . SER A 1 256 ? 8.931 -2.894 4.226 1.00 29.31 256 SER A C 1
ATOM 1866 O O . SER A 1 256 ? 9.822 -2.982 3.381 1.00 29.31 256 SER A O 1
ATOM 1868 N N . ARG A 1 257 ? 7.956 -3.794 4.334 1.00 37.88 257 ARG A N 1
ATOM 1869 C CA . ARG A 1 257 ? 7.716 -4.842 3.347 1.00 37.88 257 ARG A CA 1
ATOM 1870 C C . ARG A 1 257 ? 6.397 -4.533 2.678 1.00 37.88 257 ARG A C 1
ATOM 1872 O O . ARG A 1 257 ? 5.341 -4.556 3.301 1.00 37.88 257 ARG A O 1
ATOM 1879 N N . GLY A 1 258 ? 6.529 -4.113 1.428 1.00 30.62 258 GLY A N 1
ATOM 1880 C CA . GLY A 1 258 ? 5.486 -3.446 0.682 1.00 30.62 258 GLY A CA 1
ATOM 1881 C C . GLY A 1 258 ? 4.296 -4.330 0.322 1.00 30.62 258 GLY A C 1
ATOM 1882 O O . GLY A 1 258 ? 4.353 -5.558 0.275 1.00 30.62 258 GLY A O 1
ATOM 1883 N N . VAL A 1 259 ? 3.216 -3.617 0.016 1.00 31.98 259 VAL A N 1
ATOM 1884 C CA . VAL A 1 259 ? 1.975 -4.046 -0.642 1.00 31.98 259 VAL A CA 1
ATOM 1885 C C . VAL A 1 259 ? 2.278 -4.960 -1.852 1.00 31.98 259 VAL A C 1
ATOM 1887 O O . VAL A 1 259 ? 3.307 -4.751 -2.499 1.00 31.98 259 VAL A O 1
ATOM 1890 N N . PRO A 1 260 ? 1.407 -5.921 -2.230 1.00 34.22 260 PRO A N 1
ATOM 1891 C CA . PRO A 1 260 ? 1.648 -6.904 -3.302 1.00 34.22 260 PRO A CA 1
ATOM 1892 C C . PRO A 1 260 ? 2.138 -6.351 -4.655 1.00 34.22 260 PRO A C 1
ATOM 1894 O O . PRO A 1 260 ? 2.841 -7.054 -5.379 1.00 34.22 260 PRO A O 1
ATOM 1897 N N . GLU A 1 261 ? 1.856 -5.084 -4.987 1.00 37.81 261 GLU A N 1
ATOM 1898 C CA . GLU A 1 261 ? 2.425 -4.420 -6.174 1.00 37.81 261 GLU A CA 1
ATOM 1899 C C . GLU A 1 261 ? 3.964 -4.348 -6.142 1.00 37.81 261 GLU A C 1
ATOM 1901 O O . GLU A 1 261 ? 4.610 -4.498 -7.178 1.00 37.81 261 GLU A O 1
ATOM 1906 N N . THR A 1 262 ? 4.577 -4.197 -4.963 1.00 38.59 262 THR A N 1
ATOM 1907 C CA . THR A 1 262 ? 6.042 -4.114 -4.820 1.00 38.59 262 THR A CA 1
ATOM 1908 C C . THR A 1 262 ? 6.751 -5.429 -5.142 1.00 38.59 262 THR A C 1
ATOM 1910 O O . THR A 1 262 ? 7.827 -5.388 -5.727 1.00 38.59 262 THR A O 1
ATOM 1913 N N . ARG A 1 263 ? 6.138 -6.595 -4.886 1.00 38.47 263 ARG A N 1
ATOM 1914 C CA . ARG A 1 263 ? 6.721 -7.907 -5.247 1.00 38.47 263 ARG A CA 1
ATOM 1915 C C . ARG A 1 263 ? 6.664 -8.192 -6.745 1.00 38.47 263 ARG A C 1
ATOM 1917 O O . ARG A 1 263 ? 7.605 -8.759 -7.300 1.00 38.47 263 ARG A O 1
ATOM 1924 N N . LEU A 1 264 ? 5.597 -7.749 -7.413 1.00 39.59 264 LEU A N 1
ATOM 1925 C CA . LEU A 1 264 ? 5.485 -7.781 -8.877 1.00 39.59 264 LEU A CA 1
ATOM 1926 C C . LEU A 1 264 ? 6.522 -6.856 -9.543 1.00 39.59 264 LEU A C 1
ATOM 1928 O O . LEU A 1 264 ? 7.070 -7.199 -10.590 1.00 39.59 264 LEU A O 1
ATOM 1932 N N . LEU A 1 265 ? 6.864 -5.734 -8.901 1.00 40.06 265 LEU A N 1
ATOM 1933 C CA . LEU A 1 265 ? 7.934 -4.827 -9.331 1.00 40.06 265 LEU A CA 1
ATOM 1934 C C . LEU A 1 265 ? 9.346 -5.350 -9.000 1.00 40.06 265 LEU A C 1
ATOM 1936 O O . LEU A 1 265 ? 10.232 -5.265 -9.846 1.00 40.06 265 LEU A O 1
ATOM 1940 N N . GLU A 1 266 ? 9.575 -5.979 -7.845 1.00 39.78 266 GLU A N 1
ATOM 1941 C CA . GLU A 1 266 ? 10.847 -6.656 -7.525 1.00 39.78 266 GLU A CA 1
ATOM 1942 C C . GLU A 1 266 ? 11.156 -7.808 -8.497 1.00 39.78 266 GLU A C 1
ATOM 1944 O O . GLU A 1 266 ? 12.318 -8.060 -8.835 1.00 39.78 266 GLU A O 1
ATOM 1949 N N . ALA A 1 267 ? 10.121 -8.490 -8.996 1.00 40.59 267 ALA A N 1
ATOM 1950 C CA . ALA A 1 267 ? 10.248 -9.480 -10.060 1.00 40.59 267 ALA A CA 1
ATOM 1951 C C . ALA A 1 267 ? 10.581 -8.854 -11.430 1.00 40.59 267 ALA A C 1
ATOM 1953 O O . ALA A 1 267 ? 11.223 -9.522 -12.241 1.00 40.59 267 ALA A O 1
ATOM 1954 N N . ALA A 1 268 ? 10.213 -7.590 -11.672 1.00 41.31 268 ALA A N 1
ATOM 1955 C CA . ALA A 1 268 ? 10.490 -6.863 -12.914 1.00 41.31 268 ALA A CA 1
ATOM 1956 C C . ALA A 1 268 ? 11.909 -6.255 -12.977 1.00 41.31 268 ALA A C 1
ATOM 1958 O O . ALA A 1 268 ? 12.466 -6.121 -14.062 1.00 41.31 268 ALA A O 1
ATOM 1959 N N . VAL A 1 269 ? 12.559 -5.967 -11.840 1.00 49.84 269 VAL A N 1
ATOM 1960 C CA . VAL A 1 269 ? 13.918 -5.365 -11.771 1.00 49.84 269 VAL A CA 1
ATOM 1961 C C . VAL A 1 269 ? 15.042 -6.426 -11.927 1.00 49.84 269 VAL A C 1
ATOM 1963 O O . VAL A 1 269 ? 16.119 -6.363 -11.328 1.00 49.84 269 VAL A O 1
ATOM 1966 N N . ARG A 1 270 ? 14.794 -7.483 -12.712 1.00 47.25 270 ARG A N 1
ATOM 1967 C CA . ARG A 1 270 ? 15.532 -8.762 -12.652 1.00 47.25 270 ARG A CA 1
ATOM 1968 C C . ARG A 1 270 ? 16.638 -8.996 -13.678 1.00 47.25 270 ARG A C 1
ATOM 1970 O O . ARG A 1 270 ? 17.106 -10.132 -13.780 1.00 47.25 270 ARG A O 1
ATOM 1977 N N . ASP A 1 271 ? 17.169 -7.979 -14.343 1.00 58.47 271 ASP A N 1
ATOM 1978 C CA . ASP A 1 271 ? 18.328 -8.207 -15.210 1.00 58.47 271 ASP A CA 1
ATOM 1979 C C . ASP A 1 271 ? 19.617 -8.282 -14.379 1.00 58.47 271 ASP A C 1
ATOM 1981 O O . ASP A 1 271 ? 20.343 -7.308 -14.155 1.00 58.47 271 ASP A O 1
ATOM 1985 N N . LYS A 1 272 ? 19.918 -9.491 -13.882 1.00 73.69 272 LYS A N 1
ATOM 1986 C CA . LYS A 1 272 ? 21.255 -9.812 -13.373 1.00 73.69 272 LYS A CA 1
ATOM 1987 C C . LYS A 1 272 ? 22.235 -9.753 -14.542 1.00 73.69 272 LYS A C 1
ATOM 1989 O O . LYS A 1 272 ? 22.330 -10.697 -15.324 1.00 73.69 272 LYS A O 1
ATOM 1994 N N . ILE A 1 273 ? 23.000 -8.673 -14.627 1.00 85.12 273 ILE A N 1
ATOM 1995 C CA . ILE A 1 273 ? 24.070 -8.552 -15.613 1.00 85.12 273 ILE A CA 1
ATOM 1996 C C . ILE A 1 273 ? 25.281 -9.343 -15.122 1.00 85.12 273 ILE A C 1
ATOM 1998 O O . ILE A 1 273 ? 25.660 -9.275 -13.949 1.00 85.12 273 ILE A O 1
ATOM 2002 N N . ALA A 1 274 ? 25.888 -10.111 -16.028 1.00 88.62 274 ALA A N 1
ATOM 2003 C CA . ALA A 1 274 ? 27.129 -10.815 -15.744 1.00 88.62 274 ALA A CA 1
ATOM 2004 C C . ALA A 1 274 ? 28.216 -9.810 -15.334 1.00 88.62 274 ALA A C 1
ATOM 2006 O O . ALA A 1 274 ? 28.535 -8.892 -16.088 1.00 88.62 274 ALA A O 1
ATOM 2007 N N . ILE A 1 275 ? 28.777 -9.997 -14.138 1.00 92.50 275 ILE A N 1
ATOM 2008 C CA . ILE A 1 275 ? 29.863 -9.156 -13.630 1.00 92.50 275 ILE A CA 1
ATOM 2009 C C . ILE A 1 275 ? 31.089 -9.353 -14.525 1.00 92.50 275 ILE A C 1
ATOM 2011 O O . ILE A 1 275 ? 31.439 -10.485 -14.875 1.00 92.50 275 ILE A O 1
ATOM 2015 N N . MET A 1 276 ? 31.733 -8.249 -14.901 1.00 93.12 276 MET A N 1
ATOM 2016 C CA . MET A 1 276 ? 32.951 -8.292 -15.702 1.00 93.12 276 MET A CA 1
ATOM 2017 C C . MET A 1 276 ? 34.064 -9.094 -14.996 1.00 93.12 276 MET A C 1
ATOM 2019 O O . MET A 1 276 ? 34.112 -9.138 -13.768 1.00 93.12 276 MET A O 1
ATOM 2023 N N . PRO A 1 277 ? 34.994 -9.721 -15.741 1.00 86.00 277 PRO A N 1
ATOM 2024 C CA . PRO A 1 277 ? 36.013 -10.600 -15.156 1.00 86.00 277 PRO A CA 1
ATOM 2025 C C . PRO A 1 277 ? 36.980 -9.927 -14.170 1.00 86.00 277 PRO A C 1
ATOM 2027 O O . PRO A 1 277 ? 37.658 -10.629 -13.420 1.00 86.00 277 PRO A O 1
ATOM 2030 N N . SER A 1 278 ? 37.081 -8.597 -14.193 1.00 88.12 278 SER A N 1
ATOM 2031 C CA . SER A 1 278 ? 37.940 -7.806 -13.314 1.00 88.12 278 SER A CA 1
ATOM 2032 C C . SER A 1 278 ? 37.245 -6.518 -12.862 1.00 88.12 278 SER A C 1
ATOM 2034 O O . SER A 1 278 ? 36.341 -6.018 -13.533 1.00 88.12 278 SER A O 1
ATOM 2036 N N . ALA A 1 279 ? 37.673 -6.019 -11.702 1.00 91.31 279 ALA A N 1
ATOM 2037 C CA . ALA A 1 279 ? 37.262 -4.762 -11.082 1.00 91.31 279 ALA A CA 1
ATOM 2038 C C . ALA A 1 279 ? 38.503 -4.067 -10.497 1.00 91.31 279 ALA A C 1
ATOM 2040 O O . ALA A 1 279 ? 38.603 -3.818 -9.305 1.00 91.31 279 ALA A O 1
ATOM 2041 N N . LEU A 1 280 ? 39.541 -3.897 -11.316 1.00 91.19 280 LEU A N 1
ATOM 2042 C CA . LEU A 1 280 ? 40.810 -3.327 -10.871 1.00 91.19 280 LEU A CA 1
ATOM 2043 C C . LEU A 1 280 ? 40.827 -1.808 -11.051 1.00 91.19 280 LEU A C 1
ATOM 2045 O O . LEU A 1 280 ? 40.351 -1.278 -12.058 1.00 91.19 280 LEU A O 1
ATOM 2049 N N . HIS A 1 281 ? 41.499 -1.121 -10.127 1.00 94.62 281 HIS A N 1
ATOM 2050 C CA . HIS A 1 281 ? 41.877 0.274 -10.313 1.00 94.62 281 HIS A CA 1
ATOM 2051 C C . HIS A 1 281 ? 42.875 0.424 -11.467 1.00 94.62 281 HIS A C 1
ATOM 2053 O O . HIS A 1 281 ? 43.994 -0.097 -11.415 1.00 94.62 281 HIS A O 1
ATOM 2059 N N . VAL A 1 282 ? 42.497 1.198 -12.482 1.00 93.75 282 VAL A N 1
ATOM 2060 C CA . VAL A 1 282 ? 43.370 1.600 -13.592 1.00 93.75 282 VAL A CA 1
ATOM 2061 C C . VAL A 1 282 ? 43.793 3.062 -13.458 1.00 93.75 282 VAL A C 1
ATOM 2063 O O . VAL A 1 282 ? 43.220 3.835 -12.686 1.00 93.75 282 VAL A O 1
ATOM 2066 N N . ALA A 1 283 ? 44.830 3.455 -14.201 1.00 92.44 283 ALA A N 1
ATOM 2067 C CA . ALA A 1 283 ? 45.337 4.822 -14.160 1.00 92.44 283 ALA A CA 1
ATOM 2068 C C . ALA A 1 283 ? 44.270 5.827 -14.626 1.00 92.44 283 ALA A C 1
ATOM 2070 O O . ALA A 1 283 ? 43.577 5.597 -15.618 1.00 92.44 283 ALA A O 1
ATOM 2071 N N . GLU A 1 284 ? 44.172 6.973 -13.949 1.00 90.81 284 GLU A N 1
ATOM 2072 C CA . GLU A 1 284 ? 43.267 8.040 -14.377 1.00 90.81 284 GLU A CA 1
ATOM 2073 C C . GLU A 1 284 ? 43.570 8.488 -15.815 1.00 90.81 284 GLU A C 1
ATOM 2075 O O . GLU A 1 284 ? 44.721 8.688 -16.205 1.00 90.81 284 GLU A O 1
ATOM 2080 N N . GLY A 1 285 ? 42.514 8.644 -16.613 1.00 90.88 285 GLY A N 1
ATOM 2081 C CA . GLY A 1 285 ? 42.604 8.933 -18.045 1.00 90.88 285 GLY A CA 1
ATOM 2082 C C . GLY A 1 285 ? 42.679 7.690 -18.936 1.00 90.88 285 GLY A C 1
ATOM 2083 O O . GLY A 1 285 ? 42.464 7.813 -20.142 1.00 90.88 285 GLY A O 1
ATOM 2084 N N . GLN A 1 286 ? 42.919 6.497 -18.378 1.00 94.44 286 GLN A N 1
ATOM 2085 C CA . GLN A 1 286 ? 42.800 5.245 -19.124 1.00 94.44 286 GLN A CA 1
ATOM 2086 C C . GLN A 1 286 ? 41.329 4.956 -19.432 1.00 94.44 286 GLN A C 1
ATOM 2088 O O . GLN A 1 286 ? 40.481 5.052 -18.547 1.00 94.44 286 GLN A O 1
ATOM 2093 N N . LYS A 1 287 ? 41.038 4.588 -20.682 1.00 95.06 287 LYS A N 1
ATOM 2094 C CA . LYS A 1 287 ? 39.704 4.164 -21.109 1.00 95.06 287 LYS A CA 1
ATOM 2095 C C . LYS A 1 287 ? 39.456 2.696 -20.795 1.00 95.06 287 LYS A C 1
ATOM 2097 O O . LYS A 1 287 ? 40.338 1.867 -21.020 1.00 95.06 287 LYS A O 1
ATOM 2102 N N . VAL A 1 288 ? 38.259 2.410 -20.293 1.00 94.81 288 VAL A N 1
ATOM 2103 C CA . VAL A 1 288 ? 37.771 1.054 -20.027 1.00 94.81 288 VAL A CA 1
ATOM 2104 C C . VAL A 1 288 ? 36.563 0.783 -20.914 1.00 94.81 288 VAL A C 1
ATOM 2106 O O . VAL A 1 288 ? 35.690 1.635 -21.071 1.00 94.81 288 VAL A O 1
ATOM 2109 N N . GLU A 1 289 ? 36.536 -0.404 -21.508 1.00 95.44 289 GLU A N 1
ATOM 2110 C CA . GLU A 1 289 ? 35.398 -0.896 -22.280 1.00 95.44 289 GLU A CA 1
ATOM 2111 C C . GLU A 1 289 ? 34.499 -1.726 -21.366 1.00 95.44 289 GLU A C 1
ATOM 2113 O O . GLU A 1 289 ? 34.974 -2.652 -20.708 1.00 95.44 289 GLU A O 1
ATOM 2118 N N . TYR A 1 290 ? 33.206 -1.411 -21.346 1.00 95.19 290 TYR A N 1
ATOM 2119 C CA . TYR A 1 290 ? 32.223 -2.061 -20.482 1.00 95.19 290 TYR A CA 1
ATOM 2120 C C . TYR A 1 290 ? 31.263 -2.937 -21.284 1.00 95.19 290 TYR A C 1
ATOM 2122 O O . TYR A 1 290 ? 30.966 -2.664 -22.446 1.00 95.19 290 TYR A O 1
ATOM 2130 N N . SER A 1 291 ? 30.740 -3.988 -20.652 1.00 92.12 291 SER A N 1
ATOM 2131 C CA . SER A 1 291 ? 29.755 -4.885 -21.271 1.00 92.12 291 SER A CA 1
ATOM 2132 C C . SER A 1 291 ? 28.357 -4.274 -21.398 1.00 92.12 291 SER A C 1
ATOM 2134 O O . SER A 1 291 ? 27.531 -4.806 -22.136 1.00 92.12 291 SER A O 1
ATOM 2136 N N . THR A 1 292 ? 28.080 -3.184 -20.680 1.00 93.00 292 THR A N 1
ATOM 2137 C CA . THR A 1 292 ? 26.790 -2.484 -20.671 1.00 93.00 292 THR A CA 1
ATOM 2138 C C . THR A 1 292 ? 26.978 -0.977 -20.727 1.00 93.00 292 THR A C 1
ATOM 2140 O O . THR A 1 292 ? 28.057 -0.450 -20.449 1.00 93.00 292 THR A O 1
ATOM 2143 N N . ASN A 1 293 ? 25.905 -0.279 -21.087 1.00 92.56 293 ASN A N 1
ATOM 2144 C CA . ASN A 1 293 ? 25.866 1.171 -21.151 1.00 92.56 293 ASN A CA 1
ATOM 2145 C C . ASN A 1 293 ? 24.523 1.670 -20.578 1.00 92.56 293 ASN A C 1
ATOM 2147 O O . ASN A 1 293 ? 23.511 1.489 -21.254 1.00 92.56 293 ASN A O 1
ATOM 2151 N N . PRO A 1 294 ? 24.487 2.284 -19.377 1.00 95.31 294 PRO A N 1
ATOM 2152 C CA . PRO A 1 294 ? 25.616 2.578 -18.484 1.00 95.31 294 PRO A CA 1
ATOM 2153 C C . PRO A 1 294 ? 26.342 1.318 -17.965 1.00 95.31 294 PRO A C 1
ATOM 2155 O O . PRO A 1 294 ? 25.773 0.221 -17.990 1.00 95.31 294 PRO A O 1
ATOM 2158 N N . PRO A 1 295 ? 27.606 1.435 -17.524 1.00 96.44 295 PRO A N 1
ATOM 2159 C CA . PRO A 1 295 ? 28.336 0.296 -16.980 1.00 96.44 295 PRO A CA 1
ATOM 2160 C C . PRO A 1 295 ? 27.734 -0.153 -15.647 1.00 96.44 295 PRO A C 1
ATOM 2162 O O . PRO A 1 295 ? 27.264 0.668 -14.865 1.00 96.44 295 PRO A O 1
ATOM 2165 N N . THR A 1 296 ? 27.776 -1.458 -15.377 1.00 95.69 296 THR A N 1
ATOM 2166 C CA . THR A 1 296 ? 27.306 -2.038 -14.105 1.00 95.69 296 THR A CA 1
ATOM 2167 C C . THR A 1 296 ? 28.403 -2.724 -13.298 1.00 95.69 296 THR A C 1
ATOM 2169 O O . THR A 1 296 ? 28.160 -3.149 -12.176 1.00 95.69 296 THR A O 1
ATOM 2172 N N . SER A 1 297 ? 29.585 -2.920 -13.877 1.00 95.69 297 SER A N 1
ATOM 2173 C CA . SER A 1 297 ? 30.762 -3.510 -13.229 1.00 95.69 297 SER A CA 1
ATOM 2174 C C . SER A 1 297 ? 31.964 -3.378 -14.157 1.00 95.69 297 SER A C 1
ATOM 2176 O O . SER A 1 297 ? 31.767 -3.254 -15.365 1.00 95.69 297 SER A O 1
ATOM 2178 N N . GLY A 1 298 ? 33.177 -3.497 -13.631 1.00 94.81 298 GLY A N 1
ATOM 2179 C CA . GLY A 1 298 ? 34.395 -3.551 -14.435 1.00 94.81 298 GLY A CA 1
ATOM 2180 C C . GLY A 1 298 ? 35.554 -2.808 -13.792 1.00 94.81 298 GLY A C 1
ATOM 2181 O O . GLY A 1 298 ? 35.420 -2.238 -12.708 1.00 94.81 298 GLY A O 1
ATOM 2182 N N . ASP A 1 299 ? 36.685 -2.794 -14.490 1.00 95.81 299 ASP A N 1
ATOM 2183 C CA . ASP A 1 299 ? 37.824 -1.943 -14.150 1.00 95.81 299 ASP A CA 1
ATOM 2184 C C . ASP A 1 299 ? 37.411 -0.464 -14.168 1.00 95.81 299 ASP A C 1
ATOM 2186 O O . ASP A 1 299 ? 36.538 -0.045 -14.932 1.00 95.81 299 ASP A O 1
ATOM 2190 N N . HIS A 1 300 ? 38.018 0.347 -13.314 1.00 97.81 300 HIS A N 1
ATOM 2191 C CA . HIS A 1 300 ? 37.585 1.727 -13.103 1.00 97.81 300 HIS A CA 1
ATOM 2192 C C . HIS A 1 300 ? 38.721 2.578 -12.525 1.00 97.81 300 HIS A C 1
ATOM 2194 O O . HIS A 1 300 ? 39.794 2.072 -12.193 1.00 97.81 300 HIS A O 1
ATOM 2200 N N . TRP A 1 301 ? 38.552 3.899 -12.474 1.00 96.25 301 TRP A N 1
ATOM 2201 C CA . TRP A 1 301 ? 39.586 4.777 -11.915 1.00 96.25 301 TRP A CA 1
ATOM 2202 C C . TRP A 1 301 ? 39.588 4.705 -10.397 1.00 96.25 301 TRP A C 1
ATOM 2204 O O . TRP A 1 301 ? 38.536 4.594 -9.796 1.00 96.25 301 TRP A O 1
ATOM 2214 N N . ALA A 1 302 ? 40.746 4.896 -9.763 1.00 87.62 302 ALA A N 1
ATOM 2215 C CA . ALA A 1 302 ? 40.853 4.920 -8.298 1.00 87.62 302 ALA A CA 1
ATOM 2216 C C . ALA A 1 302 ? 40.080 6.070 -7.613 1.00 87.62 302 ALA A C 1
ATOM 2218 O O . ALA A 1 302 ? 40.013 6.117 -6.390 1.00 87.62 302 ALA A O 1
ATOM 2219 N N . ARG A 1 303 ? 39.519 7.010 -8.382 1.00 92.25 303 ARG A N 1
ATOM 2220 C CA . ARG A 1 303 ? 38.644 8.071 -7.878 1.00 92.25 303 ARG A CA 1
ATOM 2221 C C . ARG A 1 303 ? 37.176 7.738 -8.141 1.00 92.25 303 ARG A C 1
ATOM 2223 O O . ARG A 1 303 ? 36.844 7.293 -9.239 1.00 92.25 303 ARG A O 1
ATOM 2230 N N . TRP A 1 304 ? 36.319 8.061 -7.181 1.00 95.56 304 TRP A N 1
ATOM 2231 C CA . TRP A 1 304 ? 34.861 8.040 -7.301 1.00 95.56 304 TRP A CA 1
ATOM 2232 C C . TRP A 1 304 ? 34.297 9.468 -7.171 1.00 95.56 304 TRP A C 1
ATOM 2234 O O . TRP A 1 304 ? 35.051 10.423 -6.955 1.00 95.56 304 TRP A O 1
ATOM 2244 N N . ALA A 1 305 ? 32.993 9.642 -7.387 1.00 94.88 305 ALA A N 1
ATOM 2245 C CA . ALA A 1 305 ? 32.301 10.921 -7.219 1.00 94.88 305 ALA A CA 1
ATOM 2246 C C . ALA A 1 305 ? 31.585 11.007 -5.863 1.00 94.88 305 ALA A C 1
ATOM 2248 O O . ALA A 1 305 ? 31.034 10.005 -5.416 1.00 94.88 305 ALA A O 1
ATOM 2249 N N . ASP A 1 306 ? 31.528 12.206 -5.275 1.00 96.88 306 ASP A N 1
ATOM 2250 C CA . ASP A 1 306 ? 30.687 12.478 -4.100 1.00 96.88 306 ASP A CA 1
ATOM 2251 C C . ASP A 1 306 ? 29.188 12.278 -4.420 1.00 96.88 306 ASP A C 1
ATOM 2253 O O . ASP A 1 306 ? 28.767 12.263 -5.583 1.00 96.88 306 ASP A O 1
ATOM 2257 N N . CYS A 1 307 ? 28.349 12.179 -3.385 1.00 94.69 307 CYS A N 1
ATOM 2258 C CA . CYS A 1 307 ? 26.897 12.119 -3.568 1.00 94.69 307 CYS A CA 1
ATOM 2259 C C . CYS A 1 307 ? 26.379 13.387 -4.264 1.00 94.69 307 CYS A C 1
ATOM 2261 O O . CYS A 1 307 ? 26.727 14.509 -3.881 1.00 94.69 307 CYS A O 1
ATOM 2263 N N . GLY A 1 308 ? 25.448 13.232 -5.210 1.00 93.81 308 GLY A N 1
ATOM 2264 C CA . GLY A 1 308 ? 24.674 14.363 -5.718 1.00 93.81 308 GLY A CA 1
ATOM 2265 C C . GLY A 1 308 ? 24.452 14.403 -7.225 1.00 93.81 308 GLY A C 1
ATOM 2266 O O . GLY A 1 308 ? 24.371 13.385 -7.909 1.00 93.81 308 GLY A O 1
ATOM 2267 N N . TRP A 1 309 ? 24.255 15.624 -7.728 1.00 96.06 309 TRP A N 1
ATOM 2268 C CA . TRP A 1 309 ? 23.708 15.904 -9.054 1.00 96.06 309 TRP A CA 1
ATOM 2269 C C . TRP A 1 309 ? 24.757 16.509 -9.998 1.00 96.06 309 TRP A C 1
ATOM 2271 O O . TRP A 1 309 ? 25.231 17.628 -9.786 1.00 96.06 309 TRP A O 1
ATOM 2281 N N . TYR A 1 310 ? 25.064 15.794 -11.081 1.00 96.94 310 TYR A N 1
ATOM 2282 C CA . TYR A 1 310 ? 26.117 16.102 -12.051 1.00 96.94 310 TYR A CA 1
ATOM 2283 C C . TYR A 1 310 ? 25.537 16.295 -13.465 1.00 96.94 310 TYR A C 1
ATOM 2285 O O . TYR A 1 310 ? 25.654 15.425 -14.332 1.00 96.94 310 TYR A O 1
ATOM 2293 N N . PRO A 1 311 ? 24.936 17.461 -13.761 1.00 90.38 311 PRO A N 1
ATOM 2294 C CA . PRO A 1 311 ? 24.280 17.707 -15.046 1.00 90.38 311 PRO A CA 1
ATOM 2295 C C . PRO A 1 311 ? 25.265 17.833 -16.217 1.00 90.38 311 PRO A C 1
ATOM 2297 O O . PRO A 1 311 ? 24.857 17.746 -17.372 1.00 90.38 311 PRO A O 1
ATOM 2300 N N . GLY A 1 312 ? 26.558 18.028 -15.931 1.00 91.00 312 GLY A N 1
ATOM 2301 C CA . GLY A 1 312 ? 27.639 17.997 -16.922 1.00 91.00 312 GLY A CA 1
ATOM 2302 C C . GLY A 1 312 ? 28.126 16.589 -17.280 1.00 91.00 312 GLY A C 1
ATOM 2303 O O . GLY A 1 312 ? 29.059 16.466 -18.071 1.00 91.00 312 GLY A O 1
ATOM 2304 N N . GLY A 1 313 ? 27.521 15.554 -16.694 1.00 94.94 313 GLY A N 1
ATOM 2305 C CA . GLY A 1 313 ? 27.928 14.168 -16.855 1.00 94.94 313 GLY A CA 1
ATOM 2306 C C . GLY A 1 313 ? 29.105 13.797 -15.954 1.00 94.94 313 GLY A C 1
ATOM 2307 O O . GLY A 1 313 ? 29.763 14.644 -15.347 1.00 94.94 313 GLY A O 1
ATOM 2308 N N . LEU A 1 314 ? 29.377 12.499 -15.882 1.00 96.62 314 LEU A N 1
ATOM 2309 C CA . LEU A 1 314 ? 30.567 11.936 -15.246 1.00 96.62 314 LEU A CA 1
ATOM 2310 C C . LEU A 1 314 ? 31.150 10.856 -16.162 1.00 96.62 314 LEU A C 1
ATOM 2312 O O . LEU A 1 314 ? 30.378 10.205 -16.866 1.00 96.62 314 LEU A O 1
ATOM 2316 N N . PRO A 1 315 ? 32.474 10.628 -16.165 1.00 97.19 315 PRO A N 1
ATOM 2317 C CA . PRO A 1 315 ? 33.068 9.510 -16.892 1.00 97.19 315 PRO A CA 1
ATOM 2318 C C . PRO A 1 315 ? 32.543 8.157 -16.393 1.00 97.19 315 PRO A C 1
ATOM 2320 O O . PRO A 1 315 ? 32.329 7.978 -15.193 1.00 97.19 315 PRO A O 1
ATOM 2323 N N . ASP A 1 316 ? 32.385 7.203 -17.313 1.00 97.69 316 ASP A N 1
ATOM 2324 C CA . ASP A 1 316 ? 31.953 5.829 -17.013 1.00 97.69 316 ASP A CA 1
ATOM 2325 C C . ASP A 1 316 ? 32.905 5.155 -16.000 1.00 97.69 316 ASP A C 1
ATOM 2327 O O . ASP A 1 316 ? 32.466 4.444 -15.098 1.00 97.69 316 ASP A O 1
ATOM 2331 N N . GLU A 1 317 ? 34.199 5.477 -16.071 1.00 97.88 317 GLU A N 1
ATOM 2332 C CA . GLU A 1 317 ? 35.236 4.960 -15.174 1.00 97.88 317 GLU A CA 1
ATOM 2333 C C . GLU A 1 317 ? 35.177 5.531 -13.751 1.00 97.88 317 GLU A C 1
ATOM 2335 O O . GLU A 1 317 ? 35.702 4.909 -12.836 1.00 97.88 317 GLU A O 1
ATOM 2340 N N . VAL A 1 318 ? 34.560 6.700 -13.545 1.00 97.19 318 VAL A N 1
ATOM 2341 C CA . VAL A 1 318 ? 34.350 7.264 -12.198 1.00 97.19 318 VAL A CA 1
ATOM 2342 C C . VAL A 1 318 ? 33.136 6.610 -11.560 1.00 97.19 318 VAL A C 1
ATOM 2344 O O . VAL A 1 318 ? 33.201 6.134 -10.432 1.00 97.19 318 VAL A O 1
ATOM 2347 N N . ILE A 1 319 ? 32.029 6.539 -12.301 1.00 97.50 319 ILE A N 1
ATOM 2348 C CA . ILE A 1 319 ? 30.787 6.012 -11.739 1.00 97.50 319 ILE A CA 1
ATOM 2349 C C . ILE A 1 319 ? 30.837 4.499 -11.537 1.00 97.50 319 ILE A C 1
ATOM 2351 O O . ILE A 1 319 ? 30.163 3.991 -10.654 1.00 97.50 319 ILE A O 1
ATOM 2355 N N . THR A 1 320 ? 31.680 3.772 -12.276 1.00 97.62 320 THR A N 1
ATOM 2356 C CA . THR A 1 320 ? 31.882 2.336 -12.027 1.00 97.62 320 THR A CA 1
ATOM 2357 C C . THR A 1 320 ? 32.539 2.089 -10.664 1.00 97.62 320 THR A C 1
ATOM 2359 O O . THR A 1 320 ? 32.196 1.108 -10.010 1.00 97.62 320 THR A O 1
ATOM 2362 N N . HIS A 1 321 ? 33.392 3.004 -10.187 1.00 97.50 321 HIS A N 1
ATOM 2363 C CA . HIS A 1 321 ? 33.922 2.954 -8.820 1.00 97.50 321 HIS A CA 1
ATOM 2364 C C . HIS A 1 321 ? 32.811 3.198 -7.790 1.00 97.50 321 HIS A C 1
ATOM 2366 O O . HIS A 1 321 ? 32.662 2.436 -6.841 1.00 97.50 321 HIS A O 1
ATOM 2372 N N . ASN A 1 322 ? 31.944 4.194 -8.017 1.00 97.75 322 ASN A N 1
ATOM 2373 C CA . ASN A 1 322 ? 30.762 4.397 -7.171 1.00 97.75 322 ASN A CA 1
ATOM 2374 C C . ASN A 1 322 ? 29.911 3.114 -7.068 1.00 97.75 322 ASN A C 1
ATOM 2376 O O . ASN A 1 322 ? 29.475 2.736 -5.981 1.00 97.75 322 ASN A O 1
ATOM 2380 N N . LEU A 1 323 ? 29.711 2.400 -8.180 1.00 97.44 323 LEU A N 1
ATOM 2381 C CA . LEU A 1 323 ? 29.000 1.119 -8.172 1.00 97.44 323 LEU A CA 1
ATOM 2382 C C . LEU A 1 323 ? 29.732 0.043 -7.355 1.00 97.44 323 LEU A C 1
ATOM 2384 O O . LEU A 1 323 ? 29.068 -0.720 -6.653 1.00 97.44 323 LEU A O 1
ATOM 2388 N N . GLU A 1 324 ? 31.068 -0.021 -7.410 1.00 91.75 324 GLU A N 1
ATOM 2389 C CA . GLU A 1 324 ? 31.859 -0.950 -6.588 1.00 91.75 324 GLU A CA 1
ATOM 2390 C C . GLU A 1 324 ? 31.656 -0.690 -5.087 1.00 91.75 324 GLU A C 1
ATOM 2392 O O . GLU A 1 324 ? 31.452 -1.625 -4.311 1.00 91.75 324 GLU A O 1
ATOM 2397 N N . HIS A 1 325 ? 31.597 0.581 -4.692 1.00 93.81 325 HIS A N 1
ATOM 2398 C CA . HIS A 1 325 ? 31.290 1.024 -3.330 1.00 93.81 325 HIS A CA 1
ATOM 2399 C C . HIS A 1 325 ? 29.835 0.786 -2.889 1.00 93.81 325 HIS A C 1
ATOM 2401 O O . HIS A 1 325 ? 29.462 1.096 -1.752 1.00 93.81 325 HIS A O 1
ATOM 2407 N N . GLY A 1 326 ? 28.999 0.234 -3.771 1.00 92.88 326 GLY A N 1
ATOM 2408 C CA . GLY A 1 326 ? 27.592 -0.046 -3.506 1.00 92.88 326 GLY A CA 1
ATOM 2409 C C . GLY A 1 326 ? 26.689 1.173 -3.676 1.00 92.88 326 GLY A C 1
ATOM 2410 O O . GLY A 1 326 ? 25.563 1.171 -3.181 1.00 92.88 326 GLY A O 1
ATOM 2411 N N . ASN A 1 327 ? 27.156 2.226 -4.345 1.00 97.75 327 ASN A N 1
ATOM 2412 C CA . ASN A 1 327 ? 26.328 3.378 -4.683 1.00 97.75 327 ASN A CA 1
ATOM 2413 C C . ASN A 1 327 ? 25.381 3.048 -5.844 1.00 97.75 327 ASN A C 1
ATOM 2415 O O . ASN A 1 327 ? 25.579 2.088 -6.590 1.00 97.75 327 ASN A O 1
ATOM 2419 N N . ILE A 1 328 ? 24.362 3.884 -6.006 1.00 98.06 328 ILE A N 1
ATOM 2420 C CA . ILE A 1 328 ? 23.421 3.851 -7.117 1.00 98.06 328 ILE A CA 1
ATOM 2421 C C . ILE A 1 328 ? 23.739 5.006 -8.054 1.00 98.06 328 ILE A C 1
ATOM 2423 O O . ILE A 1 328 ? 23.753 6.173 -7.649 1.00 98.06 328 ILE A O 1
ATOM 2427 N N . VAL A 1 329 ? 23.964 4.676 -9.322 1.00 98.44 329 VAL A N 1
ATOM 2428 C CA . VAL A 1 329 ? 24.228 5.668 -10.364 1.00 98.44 329 VAL A CA 1
ATOM 2429 C C . VAL A 1 329 ? 22.983 5.837 -11.220 1.00 98.44 329 VAL A C 1
ATOM 2431 O O . VAL A 1 329 ? 22.547 4.904 -11.893 1.00 98.44 329 VAL A O 1
ATOM 2434 N N . VAL A 1 330 ? 22.435 7.047 -11.224 1.00 98.44 330 VAL A N 1
ATOM 2435 C CA . VAL A 1 330 ? 21.269 7.445 -12.015 1.00 98.44 330 VAL A CA 1
ATOM 2436 C C . VAL A 1 330 ? 21.754 8.173 -13.261 1.00 98.44 330 VAL A C 1
ATOM 2438 O O . VAL A 1 330 ? 22.191 9.320 -13.195 1.00 98.44 330 VAL A O 1
ATOM 2441 N N . SER A 1 331 ? 21.715 7.504 -14.407 1.00 98.38 331 SER A N 1
ATOM 2442 C CA . SER A 1 331 ? 22.073 8.096 -15.699 1.00 98.38 331 SER A CA 1
ATOM 2443 C C . SER A 1 331 ? 20.800 8.509 -16.430 1.00 98.38 331 SER A C 1
ATOM 2445 O O . SER A 1 331 ? 19.923 7.674 -16.604 1.00 98.38 331 SER A O 1
ATOM 2447 N N . TYR A 1 332 ? 20.677 9.763 -16.860 1.00 97.75 332 TYR A N 1
ATOM 2448 C CA . TYR A 1 332 ? 19.474 10.251 -17.546 1.00 97.75 332 TYR A CA 1
ATOM 2449 C C . TYR A 1 332 ? 19.801 10.954 -18.864 1.00 97.75 332 TYR A C 1
ATOM 2451 O O . TYR A 1 332 ? 20.841 11.610 -18.987 1.00 97.75 332 TYR A O 1
ATOM 2459 N N . ASN A 1 333 ? 18.877 10.877 -19.821 1.00 97.19 333 ASN A N 1
ATOM 2460 C CA . ASN A 1 333 ? 18.925 11.662 -21.047 1.00 97.19 333 ASN A CA 1
ATOM 2461 C C . ASN A 1 333 ? 17.561 12.301 -21.314 1.00 97.19 333 ASN A C 1
ATOM 2463 O O . ASN A 1 333 ? 16.627 11.641 -21.753 1.00 97.19 333 ASN A O 1
ATOM 2467 N N . PHE A 1 334 ? 17.450 13.599 -21.034 1.00 93.06 334 PHE A N 1
ATOM 2468 C CA . PHE A 1 334 ? 16.224 14.358 -21.255 1.00 93.06 334 PHE A CA 1
ATOM 2469 C C . PHE A 1 334 ? 16.515 15.637 -22.027 1.00 93.06 334 PHE A C 1
ATOM 2471 O O . PHE A 1 334 ? 17.178 16.545 -21.516 1.00 93.06 334 PHE A O 1
ATOM 2478 N N . ALA A 1 335 ? 15.937 15.757 -23.221 1.00 85.56 335 ALA A N 1
ATOM 2479 C CA . ALA A 1 335 ? 15.899 17.017 -23.954 1.00 85.56 335 ALA A CA 1
ATOM 2480 C C . ALA A 1 335 ? 14.986 18.062 -23.283 1.00 85.56 335 ALA A C 1
ATOM 2482 O O . ALA A 1 335 ? 15.206 19.266 -23.430 1.00 85.56 335 ALA A O 1
ATOM 2483 N N . ASN A 1 336 ? 13.961 17.620 -22.541 1.00 84.00 336 ASN A N 1
ATOM 2484 C CA . ASN A 1 336 ? 13.001 18.492 -21.866 1.00 84.00 336 ASN A CA 1
ATOM 2485 C C . ASN A 1 336 ? 13.472 18.880 -20.445 1.00 84.00 336 ASN A C 1
ATOM 2487 O O . ASN A 1 336 ? 13.518 18.020 -19.560 1.00 84.00 336 ASN A O 1
ATOM 2491 N N . PRO A 1 337 ? 13.718 20.173 -20.154 1.00 83.56 337 PRO A N 1
ATOM 2492 C CA . PRO A 1 337 ? 14.117 20.623 -18.817 1.00 83.56 337 PRO A CA 1
ATOM 2493 C C . PRO A 1 337 ? 13.098 20.336 -17.703 1.00 83.56 337 PRO A C 1
ATOM 2495 O O . PRO A 1 337 ? 13.480 20.249 -16.534 1.00 83.56 337 PRO A O 1
ATOM 2498 N N . ALA A 1 338 ? 11.810 20.193 -18.038 1.00 78.75 338 ALA A N 1
ATOM 2499 C CA . ALA A 1 338 ? 10.787 19.822 -17.062 1.00 78.75 338 ALA A CA 1
ATOM 2500 C C . ALA A 1 338 ? 11.029 18.412 -16.500 1.00 78.75 338 ALA A C 1
ATOM 2502 O O . ALA A 1 338 ? 10.979 18.241 -15.288 1.00 78.75 338 ALA A O 1
ATOM 2503 N N . GLN A 1 339 ? 11.406 17.446 -17.348 1.00 84.75 339 GLN A N 1
ATOM 2504 C CA . GLN A 1 339 ? 11.730 16.080 -16.912 1.00 84.75 339 GLN A CA 1
ATOM 2505 C C . GLN A 1 339 ? 13.018 16.044 -16.082 1.00 84.75 339 GLN A C 1
ATOM 2507 O O . GLN A 1 339 ? 13.126 15.296 -15.117 1.00 84.75 339 GLN A O 1
ATOM 2512 N N . VAL A 1 340 ? 13.988 16.910 -16.399 1.00 88.38 340 VAL A N 1
ATOM 2513 C CA . VAL A 1 340 ? 15.197 17.077 -15.576 1.00 88.38 340 VAL A CA 1
ATOM 2514 C C . VAL A 1 340 ? 14.843 17.579 -14.170 1.00 88.38 340 VAL A C 1
ATOM 2516 O O . VAL A 1 340 ? 15.397 17.105 -13.180 1.00 88.38 340 VAL A O 1
ATOM 2519 N N . THR A 1 341 ? 13.913 18.534 -14.077 1.00 86.50 341 THR A N 1
ATOM 2520 C CA . THR A 1 341 ? 13.438 19.085 -12.797 1.00 86.50 341 THR A CA 1
ATOM 2521 C C . THR A 1 341 ? 12.667 18.033 -12.003 1.00 86.50 341 THR A C 1
ATOM 2523 O O . THR A 1 341 ? 12.918 17.866 -10.813 1.00 86.50 341 THR A O 1
ATOM 2526 N N . GLU A 1 342 ? 11.793 17.286 -12.675 1.00 86.25 342 GLU A N 1
ATOM 2527 C CA . GLU A 1 342 ? 11.019 16.185 -12.102 1.00 86.25 342 GLU A CA 1
ATOM 2528 C C . GLU A 1 342 ? 11.930 15.077 -11.551 1.00 86.25 342 GLU A C 1
ATOM 2530 O O . GLU A 1 342 ? 11.790 14.679 -10.397 1.00 86.25 342 GLU A O 1
ATOM 2535 N N . LEU A 1 343 ? 12.936 14.640 -12.321 1.00 92.31 343 LEU A N 1
ATOM 2536 C CA . LEU A 1 343 ? 13.896 13.626 -11.877 1.00 92.31 343 LEU A CA 1
ATOM 2537 C C . LEU A 1 343 ? 14.691 14.105 -10.669 1.00 92.31 343 LEU A C 1
ATOM 2539 O O . LEU A 1 343 ? 14.898 13.357 -9.718 1.00 92.31 343 LEU A O 1
ATOM 2543 N N . ARG A 1 344 ? 15.130 15.364 -10.691 1.00 90.62 344 ARG A N 1
ATOM 2544 C CA . ARG A 1 344 ? 15.857 15.941 -9.566 1.00 90.62 344 ARG A CA 1
ATOM 2545 C C . ARG A 1 344 ? 15.005 15.948 -8.295 1.00 90.62 344 ARG A C 1
ATOM 2547 O O . ARG A 1 344 ? 15.510 15.565 -7.246 1.00 90.62 344 ARG A O 1
ATOM 2554 N N . GLN A 1 345 ? 13.734 16.331 -8.391 1.00 88.06 345 GLN A N 1
ATOM 2555 C CA . GLN A 1 345 ? 12.805 16.301 -7.259 1.00 88.06 345 GLN A CA 1
ATOM 2556 C C . GLN A 1 345 ? 12.581 14.871 -6.749 1.00 88.06 345 GLN A C 1
ATOM 2558 O O . GLN A 1 345 ? 12.635 14.644 -5.543 1.00 88.06 345 GLN A O 1
ATOM 2563 N N . ALA A 1 346 ? 12.414 13.902 -7.653 1.00 87.12 346 ALA A N 1
ATOM 2564 C CA . ALA A 1 346 ? 12.269 12.488 -7.305 1.00 87.12 346 ALA A CA 1
ATOM 2565 C C . ALA A 1 346 ? 13.482 11.944 -6.528 1.00 87.12 346 ALA A C 1
ATOM 2567 O O . ALA A 1 346 ? 13.335 11.245 -5.524 1.00 87.12 346 ALA A O 1
ATOM 2568 N N . LEU A 1 347 ? 14.693 12.295 -6.965 1.00 89.19 347 LEU A N 1
ATOM 2569 C CA . LEU A 1 347 ? 15.931 11.883 -6.305 1.00 89.19 347 LEU A CA 1
ATOM 2570 C C . LEU A 1 347 ? 16.140 12.601 -4.970 1.00 89.19 347 LEU A C 1
ATOM 2572 O O . LEU A 1 347 ? 16.537 11.970 -3.999 1.00 89.19 347 LEU A O 1
ATOM 2576 N N . GLU A 1 348 ? 15.839 13.898 -4.885 1.00 89.62 348 GLU A N 1
ATOM 2577 C CA . GLU A 1 348 ? 15.924 14.656 -3.629 1.00 89.62 348 GLU A CA 1
ATOM 2578 C C . GLU A 1 348 ? 14.925 14.148 -2.572 1.00 89.62 348 GLU A C 1
ATOM 2580 O O . GLU A 1 348 ? 15.244 14.168 -1.378 1.00 89.62 348 GLU A O 1
ATOM 2585 N N . ALA A 1 349 ? 13.760 13.654 -3.010 1.00 82.12 349 ALA A N 1
ATOM 2586 C CA . ALA A 1 349 ? 12.769 12.980 -2.170 1.00 82.12 349 ALA A CA 1
ATOM 2587 C C . ALA A 1 349 ? 13.197 11.559 -1.754 1.00 82.12 349 ALA A C 1
ATOM 2589 O O . ALA A 1 349 ? 12.771 11.062 -0.714 1.00 82.12 349 ALA A O 1
ATOM 2590 N N . THR A 1 350 ? 14.086 10.916 -2.516 1.00 86.44 350 THR A N 1
ATOM 2591 C CA . THR A 1 350 ? 14.645 9.603 -2.174 1.00 86.44 350 THR A CA 1
ATOM 2592 C C . THR A 1 350 ? 15.743 9.777 -1.124 1.00 86.44 350 THR A C 1
ATOM 2594 O O . THR A 1 350 ? 16.887 10.080 -1.450 1.00 86.44 350 THR A O 1
ATOM 2597 N N . GLY A 1 351 ? 15.431 9.576 0.161 1.00 88.00 351 GLY A N 1
ATOM 2598 C CA . GLY A 1 351 ? 16.369 9.840 1.267 1.00 88.00 351 GLY A CA 1
ATOM 2599 C C . GLY A 1 351 ? 17.746 9.174 1.113 1.00 88.00 351 GLY A C 1
ATOM 2600 O O . GLY A 1 351 ? 18.771 9.793 1.409 1.00 88.00 351 GLY A O 1
ATOM 2601 N N . LEU A 1 352 ? 17.782 7.953 0.564 1.00 88.75 352 LEU A N 1
ATOM 2602 C CA . LEU A 1 352 ? 19.014 7.205 0.287 1.00 88.75 352 LEU A CA 1
ATOM 2603 C C . LEU A 1 352 ? 19.911 7.869 -0.769 1.00 88.75 352 LEU A C 1
ATOM 2605 O O . LEU A 1 352 ? 21.123 7.667 -0.733 1.00 88.75 352 LEU A O 1
ATOM 2609 N N . PHE A 1 353 ? 19.366 8.699 -1.662 1.00 94.88 353 PHE A N 1
ATOM 2610 C CA . PHE A 1 353 ? 20.138 9.406 -2.687 1.00 94.88 353 PHE A CA 1
ATOM 2611 C C . PHE A 1 353 ? 21.217 10.313 -2.082 1.00 94.88 353 PHE A C 1
ATOM 2613 O O . PHE A 1 353 ? 22.314 10.411 -2.619 1.00 94.88 353 PHE A O 1
ATOM 2620 N N . LYS A 1 354 ? 20.955 10.924 -0.921 1.00 92.50 354 LYS A N 1
ATOM 2621 C CA . LYS A 1 354 ? 21.910 11.827 -0.248 1.00 92.50 354 LYS A CA 1
ATOM 2622 C C . LYS A 1 354 ? 23.150 11.121 0.312 1.00 92.50 354 LYS A C 1
ATOM 2624 O O . LYS A 1 354 ? 24.085 11.805 0.711 1.00 92.50 354 LYS A O 1
ATOM 2629 N N . ILE A 1 355 ? 23.115 9.792 0.410 1.00 94.19 355 ILE A N 1
ATOM 2630 C CA . ILE A 1 355 ? 24.152 8.967 1.051 1.00 94.19 355 ILE A CA 1
ATOM 2631 C C . ILE A 1 355 ? 24.757 7.969 0.051 1.00 94.19 355 ILE A C 1
ATOM 2633 O O . ILE A 1 355 ? 25.923 7.602 0.156 1.00 94.19 355 ILE A O 1
ATOM 2637 N N . TRP A 1 356 ? 23.957 7.509 -0.909 1.00 96.44 356 TRP A N 1
ATOM 2638 C CA . TRP A 1 356 ? 24.317 6.436 -1.833 1.00 96.44 356 TRP A CA 1
ATOM 2639 C C . TRP A 1 356 ? 24.111 6.810 -3.300 1.00 96.44 356 TRP A C 1
ATOM 2641 O O . TRP A 1 356 ? 24.264 5.947 -4.156 1.00 96.44 356 TRP A O 1
ATOM 2651 N N . GLY A 1 357 ? 23.694 8.038 -3.611 1.00 97.31 357 GLY A N 1
ATOM 2652 C CA . GLY A 1 357 ? 23.208 8.407 -4.935 1.00 97.31 357 GLY A CA 1
ATOM 2653 C C . GLY A 1 357 ? 24.119 9.358 -5.697 1.00 97.31 357 GLY A C 1
ATOM 2654 O O . GLY A 1 357 ? 24.453 10.447 -5.231 1.00 97.31 357 GLY A O 1
ATOM 2655 N N . VAL A 1 358 ? 24.423 8.983 -6.937 1.00 98.25 358 VAL A N 1
ATOM 2656 C CA . VAL A 1 358 ? 25.096 9.842 -7.915 1.00 98.25 358 VAL A CA 1
ATOM 2657 C C . VAL A 1 358 ? 24.225 9.927 -9.159 1.00 98.25 358 VAL A C 1
ATOM 2659 O O . VAL A 1 358 ? 23.948 8.916 -9.795 1.00 98.25 358 VAL A O 1
ATOM 2662 N N . ALA A 1 359 ? 23.790 11.125 -9.538 1.00 98.19 359 ALA A N 1
ATOM 2663 C CA . ALA A 1 359 ? 23.006 11.342 -10.749 1.00 98.19 359 ALA A CA 1
ATOM 2664 C C . ALA A 1 359 ? 23.812 12.104 -11.795 1.00 98.19 359 ALA A C 1
ATOM 2666 O O . ALA A 1 359 ? 24.406 13.136 -11.487 1.00 98.19 359 ALA A O 1
ATOM 2667 N N . ARG A 1 360 ? 23.808 11.631 -13.041 1.00 98.00 360 ARG A N 1
ATOM 2668 C CA . ARG A 1 360 ? 24.545 12.243 -14.149 1.00 98.00 360 ARG A CA 1
ATOM 2669 C C . ARG A 1 360 ? 23.713 12.309 -15.423 1.00 98.00 360 ARG A C 1
ATOM 2671 O O . ARG A 1 360 ? 22.936 11.399 -15.710 1.00 98.00 360 ARG A O 1
ATOM 2678 N N . SER A 1 361 ? 23.941 13.345 -16.225 1.00 96.88 361 SER A N 1
ATOM 2679 C CA . SER A 1 361 ? 23.510 13.307 -17.623 1.00 96.88 361 SER A CA 1
ATOM 2680 C C . SER A 1 361 ? 24.331 12.268 -18.391 1.00 96.88 361 SER A C 1
ATOM 2682 O O . SER A 1 361 ? 25.523 12.079 -18.126 1.00 96.88 361 SER A O 1
ATOM 2684 N N . HIS A 1 362 ? 23.683 11.565 -19.316 1.00 97.06 362 HIS A N 1
ATOM 2685 C CA . HIS A 1 362 ? 24.308 10.505 -20.098 1.00 97.06 362 HIS A CA 1
ATOM 2686 C C . HIS A 1 362 ? 23.660 10.403 -21.475 1.00 97.06 362 HIS A C 1
ATOM 2688 O O . HIS A 1 362 ? 22.630 9.771 -21.650 1.00 97.06 362 HIS A O 1
ATOM 2694 N N . ASP A 1 363 ? 24.276 11.019 -22.475 1.00 93.69 363 ASP A N 1
ATOM 2695 C CA . ASP A 1 363 ? 23.742 11.128 -23.839 1.00 93.69 363 ASP A CA 1
ATOM 2696 C C . ASP A 1 363 ? 23.773 9.816 -24.645 1.00 93.69 363 ASP A C 1
ATOM 2698 O O . ASP A 1 363 ? 23.267 9.764 -25.766 1.00 93.69 363 ASP A O 1
ATOM 2702 N N . LYS A 1 364 ? 24.359 8.749 -24.086 1.00 93.06 364 LYS A N 1
ATOM 2703 C CA . LYS A 1 364 ? 24.467 7.435 -24.735 1.00 93.06 364 LYS A CA 1
ATOM 2704 C C . LYS A 1 364 ? 23.293 6.486 -24.445 1.00 93.06 364 LYS A C 1
ATOM 2706 O O . LYS A 1 364 ? 23.365 5.339 -24.884 1.00 93.06 364 LYS A O 1
ATOM 2711 N N . ILE A 1 365 ? 22.273 6.911 -23.697 1.00 94.44 365 ILE A N 1
ATOM 2712 C CA . ILE A 1 365 ? 20.965 6.222 -23.582 1.00 94.44 365 ILE A CA 1
ATOM 2713 C C . ILE A 1 365 ? 19.903 7.007 -24.366 1.00 94.44 365 ILE A C 1
ATOM 2715 O O . ILE A 1 365 ? 20.182 8.137 -24.778 1.00 94.44 365 ILE A O 1
ATOM 2719 N N . ALA A 1 366 ? 18.728 6.435 -24.649 1.00 92.56 366 ALA A N 1
ATOM 2720 C CA . ALA A 1 366 ? 17.754 7.109 -25.506 1.00 92.56 366 ALA A CA 1
ATOM 2721 C C . ALA A 1 366 ? 17.186 8.371 -24.837 1.00 92.56 366 ALA A C 1
ATOM 2723 O O . ALA A 1 366 ? 17.126 8.488 -23.614 1.00 92.56 366 ALA A O 1
ATOM 2724 N N . ASP A 1 367 ? 16.796 9.350 -25.655 1.00 92.62 367 ASP A N 1
ATOM 2725 C CA . ASP A 1 367 ? 16.114 10.544 -25.151 1.00 92.62 367 ASP A CA 1
ATOM 2726 C C . ASP A 1 367 ? 14.780 10.146 -24.512 1.00 92.62 367 ASP A C 1
ATOM 2728 O O . ASP A 1 367 ? 14.018 9.369 -25.086 1.00 92.62 367 ASP A O 1
ATOM 2732 N N . GLY A 1 368 ? 14.503 10.682 -23.327 1.00 88.12 368 GLY A N 1
ATOM 2733 C CA . GLY A 1 368 ? 13.351 10.290 -22.524 1.00 88.12 368 GLY A CA 1
ATOM 2734 C C . GLY A 1 368 ? 13.625 9.156 -21.535 1.00 88.12 368 GLY A C 1
ATOM 2735 O O . GLY A 1 368 ? 12.700 8.798 -20.810 1.00 88.12 368 GLY A O 1
ATOM 2736 N N . GLU A 1 369 ? 14.844 8.616 -21.453 1.00 94.31 369 GLU A N 1
ATOM 2737 C CA . GLU A 1 369 ? 15.164 7.496 -20.560 1.00 94.31 369 GLU A CA 1
ATOM 2738 C C . GLU A 1 369 ? 15.958 7.894 -19.310 1.00 94.31 369 GLU A C 1
ATOM 2740 O O . GLU A 1 369 ? 16.778 8.822 -19.295 1.00 94.31 369 GLU A O 1
ATOM 2745 N N . VAL A 1 370 ? 15.758 7.094 -18.263 1.00 97.12 370 VAL A N 1
ATOM 2746 C CA . VAL A 1 370 ? 16.587 7.053 -17.062 1.00 97.12 370 VAL A CA 1
ATOM 2747 C C . VAL A 1 370 ? 17.021 5.613 -16.809 1.00 97.12 370 VAL A C 1
ATOM 2749 O O . VAL A 1 370 ? 16.215 4.688 -16.862 1.00 97.12 370 VAL A O 1
ATOM 2752 N N . ALA A 1 371 ? 18.299 5.431 -16.495 1.00 96.62 371 ALA A N 1
ATOM 2753 C CA . ALA A 1 371 ? 18.895 4.161 -16.118 1.00 96.62 371 ALA A CA 1
ATOM 2754 C C . ALA A 1 371 ? 19.404 4.222 -14.672 1.00 96.62 371 ALA A C 1
ATOM 2756 O O . ALA A 1 371 ? 20.256 5.053 -14.339 1.00 96.62 371 ALA A O 1
ATOM 2757 N N . LEU A 1 372 ? 18.910 3.324 -13.824 1.00 97.06 372 LEU A N 1
ATOM 2758 C CA . LEU A 1 372 ? 19.365 3.127 -12.449 1.00 97.06 372 LEU A CA 1
ATOM 2759 C C . LEU A 1 372 ? 20.350 1.961 -12.437 1.00 97.06 372 LEU A C 1
ATOM 2761 O O . LEU A 1 372 ? 19.991 0.842 -12.787 1.00 97.06 372 LEU A O 1
ATOM 2765 N N . SER A 1 373 ? 21.607 2.219 -12.089 1.00 96.62 373 SER A N 1
ATOM 2766 C CA . SER A 1 373 ? 22.665 1.205 -12.077 1.00 96.62 373 SER A CA 1
ATOM 2767 C C . SER A 1 373 ? 23.111 0.907 -10.650 1.00 96.62 373 SER A C 1
ATOM 2769 O O . SER A 1 373 ? 23.328 1.827 -9.862 1.00 96.62 373 SER A O 1
ATOM 2771 N N . ALA A 1 374 ? 23.283 -0.377 -10.348 1.00 96.44 374 ALA A N 1
ATOM 2772 C CA . ALA A 1 374 ? 23.976 -0.891 -9.168 1.00 96.44 374 ALA A CA 1
ATOM 2773 C C . ALA A 1 374 ? 24.965 -1.981 -9.624 1.00 96.44 374 ALA A C 1
ATOM 2775 O O . ALA A 1 374 ? 24.915 -2.431 -10.771 1.00 96.44 374 ALA A O 1
ATOM 2776 N N . TRP A 1 375 ? 25.878 -2.431 -8.761 1.00 95.25 375 TRP A N 1
ATOM 2777 C CA . TRP A 1 375 ? 26.846 -3.454 -9.174 1.00 95.25 375 TRP A CA 1
ATOM 2778 C C . TRP A 1 375 ? 26.166 -4.735 -9.704 1.00 95.25 375 TRP A C 1
ATOM 2780 O O . TRP A 1 375 ? 25.429 -5.413 -8.984 1.00 95.25 375 TRP A O 1
ATOM 2790 N N . GLY A 1 376 ? 26.391 -5.061 -10.982 1.00 93.06 376 GLY A N 1
ATOM 2791 C CA . GLY A 1 376 ? 25.768 -6.198 -11.677 1.00 93.06 376 GLY A CA 1
ATOM 2792 C C . GLY A 1 376 ? 24.246 -6.088 -11.882 1.00 93.06 376 GLY A C 1
ATOM 2793 O O . GLY A 1 376 ? 23.573 -7.117 -12.036 1.00 93.06 376 GLY A O 1
ATOM 2794 N N . ARG A 1 377 ? 23.683 -4.875 -11.831 1.00 93.00 377 ARG A N 1
ATOM 2795 C CA . ARG A 1 377 ? 22.247 -4.593 -11.989 1.00 93.00 377 ARG A CA 1
ATOM 2796 C C . ARG A 1 377 ? 22.027 -3.302 -12.767 1.00 93.00 377 ARG A C 1
ATOM 2798 O O . ARG A 1 377 ? 22.711 -2.309 -12.531 1.00 93.00 377 ARG A O 1
ATOM 2805 N N . VAL A 1 378 ? 21.019 -3.290 -13.628 1.00 93.56 378 VAL A N 1
ATOM 2806 C CA . VAL A 1 378 ? 20.512 -2.060 -14.239 1.00 93.56 378 VAL A CA 1
ATOM 2807 C C . VAL A 1 378 ? 18.998 -2.140 -14.357 1.00 93.56 378 VAL A C 1
ATOM 2809 O O . VAL A 1 378 ? 18.456 -3.221 -14.570 1.00 93.56 378 VAL A O 1
ATOM 2812 N N . HIS A 1 379 ? 18.336 -0.999 -14.228 1.00 93.06 379 HIS A N 1
ATOM 2813 C CA . HIS A 1 379 ? 16.920 -0.829 -14.523 1.00 93.06 379 HIS A CA 1
ATOM 2814 C C . HIS A 1 379 ? 16.736 0.374 -15.440 1.00 93.06 379 HIS A C 1
ATOM 2816 O O . HIS A 1 379 ? 17.259 1.448 -15.140 1.00 93.06 379 HIS A O 1
ATOM 2822 N N . PHE A 1 380 ? 16.018 0.191 -16.545 1.00 91.94 380 PHE A N 1
ATOM 2823 C CA . PHE A 1 380 ? 15.684 1.259 -17.486 1.00 91.94 380 PHE A CA 1
ATOM 2824 C C . PHE A 1 380 ? 14.218 1.645 -17.332 1.00 91.94 380 PHE A C 1
ATOM 2826 O O . PHE A 1 380 ? 13.352 0.781 -17.221 1.00 91.94 380 PHE A O 1
ATOM 2833 N N . MET A 1 381 ? 13.945 2.945 -17.381 1.00 92.06 381 MET A N 1
ATOM 2834 C CA . MET A 1 381 ? 12.591 3.484 -17.376 1.00 92.06 381 MET A CA 1
ATOM 2835 C C . MET A 1 381 ? 12.461 4.641 -18.364 1.00 92.06 381 MET A C 1
ATOM 2837 O O . MET A 1 381 ? 13.356 5.480 -18.494 1.00 92.06 381 MET A O 1
ATOM 2841 N N . GLU A 1 382 ? 11.313 4.696 -19.033 1.00 88.81 382 GLU A N 1
ATOM 2842 C CA . GLU A 1 382 ? 10.894 5.860 -19.810 1.00 88.81 382 GLU A CA 1
ATOM 2843 C C . GLU A 1 382 ? 10.253 6.894 -18.874 1.00 88.81 382 GLU A C 1
ATOM 2845 O O . GLU A 1 382 ? 9.265 6.610 -18.184 1.00 88.81 382 GLU A O 1
ATOM 2850 N N . GLY A 1 383 ? 10.804 8.108 -18.871 1.00 85.25 383 GLY A N 1
ATOM 2851 C CA . GLY A 1 383 ? 10.386 9.201 -18.000 1.00 85.25 383 GLY A CA 1
ATOM 2852 C C . GLY A 1 383 ? 10.816 9.022 -16.542 1.00 85.25 383 GLY A C 1
ATOM 2853 O O . GLY A 1 383 ? 11.715 8.249 -16.218 1.00 85.25 383 GLY A O 1
ATOM 2854 N N . VAL A 1 384 ? 10.197 9.795 -15.649 1.00 87.12 384 VAL A N 1
ATOM 2855 C CA . VAL A 1 384 ? 10.496 9.764 -14.213 1.00 87.12 384 VAL A CA 1
ATOM 2856 C C . VAL A 1 384 ? 9.429 8.947 -13.499 1.00 87.12 384 VAL A C 1
ATOM 2858 O O . VAL A 1 384 ? 8.251 9.294 -13.527 1.00 87.12 384 VAL A O 1
ATOM 2861 N N . ARG A 1 385 ? 9.839 7.861 -12.839 1.00 83.69 385 ARG A N 1
ATOM 2862 C CA . ARG A 1 385 ? 8.947 7.001 -12.053 1.00 83.69 385 ARG A CA 1
ATOM 2863 C C . ARG A 1 385 ? 9.444 6.927 -10.617 1.00 83.69 385 ARG A C 1
ATOM 2865 O O . ARG A 1 385 ? 10.339 6.157 -10.289 1.00 83.69 385 ARG A O 1
ATOM 2872 N N . THR A 1 386 ? 8.879 7.775 -9.761 1.00 81.00 386 THR A N 1
ATOM 2873 C CA . THR A 1 386 ? 9.316 7.959 -8.365 1.00 81.00 386 THR A CA 1
ATOM 2874 C C . THR A 1 386 ? 9.297 6.659 -7.561 1.00 81.00 386 THR A C 1
ATOM 2876 O O . THR A 1 386 ? 10.258 6.382 -6.849 1.00 81.00 386 THR A O 1
ATOM 2879 N N . GLY A 1 387 ? 8.253 5.839 -7.721 1.00 78.88 387 GLY A N 1
ATOM 2880 C CA . GLY A 1 387 ? 8.141 4.539 -7.050 1.00 78.88 387 GLY A CA 1
ATOM 2881 C C . GLY A 1 387 ? 9.249 3.559 -7.446 1.00 78.88 387 GLY A C 1
ATOM 2882 O O . GLY A 1 387 ? 9.825 2.905 -6.583 1.00 78.88 387 GLY A O 1
ATOM 2883 N N . GLU A 1 388 ? 9.613 3.514 -8.730 1.00 85.25 388 GLU A N 1
ATOM 2884 C CA . GLU A 1 388 ? 10.690 2.644 -9.227 1.00 85.25 388 GLU A CA 1
ATOM 2885 C C . GLU A 1 388 ? 12.070 3.115 -8.755 1.00 85.25 388 GLU A C 1
ATOM 2887 O O . GLU A 1 388 ? 12.906 2.296 -8.378 1.00 85.25 388 GLU A O 1
ATOM 2892 N N . ILE A 1 389 ? 12.295 4.435 -8.708 1.00 87.81 389 ILE A N 1
ATOM 2893 C CA . ILE A 1 389 ? 13.514 5.026 -8.136 1.00 87.81 389 ILE A CA 1
ATOM 2894 C C . ILE A 1 389 ? 13.650 4.628 -6.667 1.00 87.81 389 ILE A C 1
ATOM 2896 O O . ILE A 1 389 ? 14.690 4.095 -6.278 1.00 87.81 389 ILE A O 1
ATOM 2900 N N . GLY A 1 390 ? 12.607 4.861 -5.865 1.00 84.75 390 GLY A N 1
ATOM 2901 C CA . GLY A 1 390 ? 12.606 4.526 -4.442 1.00 84.75 390 GLY A CA 1
ATOM 2902 C C . GLY A 1 390 ? 12.917 3.048 -4.213 1.00 84.75 390 GLY A C 1
ATOM 2903 O O . GLY A 1 390 ? 13.884 2.723 -3.523 1.00 84.75 390 GLY A O 1
ATOM 2904 N N . LEU A 1 391 ? 12.182 2.166 -4.896 1.00 82.19 391 LEU A N 1
ATOM 2905 C CA . LEU A 1 391 ? 12.349 0.720 -4.781 1.00 82.19 391 LEU A CA 1
ATOM 2906 C C . LEU A 1 391 ? 13.759 0.260 -5.176 1.00 82.19 391 LEU A C 1
ATOM 2908 O O . LEU A 1 391 ? 14.363 -0.555 -4.479 1.00 82.19 391 LEU A O 1
ATOM 2912 N N . PHE A 1 392 ? 14.328 0.791 -6.262 1.00 90.25 392 PHE A N 1
ATOM 2913 C CA . PHE A 1 392 ? 15.678 0.417 -6.695 1.00 90.25 392 PHE A CA 1
ATOM 2914 C C . PHE A 1 392 ? 16.739 0.814 -5.659 1.00 90.25 392 PHE A C 1
ATOM 2916 O O . PHE A 1 392 ? 17.635 0.023 -5.344 1.00 90.25 392 PHE A O 1
ATOM 2923 N N . PHE A 1 393 ? 16.632 2.024 -5.097 1.00 92.44 393 PHE A N 1
ATOM 2924 C CA . PHE A 1 393 ? 17.521 2.482 -4.029 1.00 92.44 393 PHE A CA 1
ATOM 2925 C C . PHE A 1 393 ? 17.385 1.611 -2.778 1.00 92.44 393 PHE A C 1
ATOM 2927 O O . PHE A 1 393 ? 18.394 1.147 -2.250 1.00 92.44 393 PHE A O 1
ATOM 2934 N N . GLU A 1 394 ? 16.163 1.338 -2.329 1.00 88.06 394 GLU A N 1
ATOM 2935 C CA . GLU A 1 394 ? 15.906 0.475 -1.172 1.00 88.06 394 GLU A CA 1
ATOM 2936 C C . GLU A 1 394 ? 16.452 -0.940 -1.378 1.00 88.06 394 GLU A C 1
ATOM 2938 O O . GLU A 1 394 ? 17.030 -1.530 -0.459 1.00 88.06 394 GLU A O 1
ATOM 2943 N N . THR A 1 395 ? 16.338 -1.470 -2.594 1.00 85.19 395 THR A N 1
ATOM 2944 C CA . THR A 1 395 ? 16.759 -2.834 -2.924 1.00 85.19 395 THR A CA 1
ATOM 2945 C C . THR A 1 395 ? 18.280 -2.974 -2.987 1.00 85.19 395 THR A C 1
ATOM 2947 O O . THR A 1 395 ? 18.814 -3.971 -2.496 1.00 85.19 395 THR A O 1
ATOM 2950 N N . PHE A 1 396 ? 19.001 -1.997 -3.554 1.00 91.50 396 PHE A N 1
ATOM 2951 C CA . PHE A 1 396 ? 20.412 -2.187 -3.925 1.00 91.50 396 PHE A CA 1
ATOM 2952 C C . PHE A 1 396 ? 21.423 -1.263 -3.235 1.00 91.50 396 PHE A C 1
ATOM 2954 O O . PHE A 1 396 ? 22.603 -1.626 -3.167 1.00 91.50 396 PHE A O 1
ATOM 2961 N N . ALA A 1 397 ? 21.014 -0.109 -2.696 1.00 92.69 397 ALA A N 1
ATOM 2962 C CA . ALA A 1 397 ? 21.952 0.859 -2.126 1.00 92.69 397 ALA A CA 1
ATOM 2963 C C . ALA A 1 397 ? 22.725 0.261 -0.938 1.00 92.69 397 ALA A C 1
ATOM 2965 O O . ALA A 1 397 ? 22.147 -0.220 0.038 1.00 92.69 397 ALA A O 1
ATOM 2966 N N . GLY A 1 398 ? 24.054 0.264 -1.035 1.00 89.81 398 GLY A N 1
ATOM 2967 C CA . GLY A 1 398 ? 24.971 -0.310 -0.052 1.00 89.81 398 GLY A CA 1
ATOM 2968 C C . GLY A 1 398 ? 24.895 -1.836 0.092 1.00 89.81 398 GLY A C 1
ATOM 2969 O O . GLY A 1 398 ? 25.397 -2.354 1.092 1.00 89.81 398 GLY A O 1
ATOM 2970 N N . LYS A 1 399 ? 24.245 -2.546 -0.848 1.00 86.50 399 LYS A N 1
ATOM 2971 C CA . LYS A 1 399 ? 23.962 -3.994 -0.758 1.00 86.50 399 LYS A CA 1
ATOM 2972 C C . LYS A 1 399 ? 24.625 -4.844 -1.846 1.00 86.50 399 LYS A C 1
ATOM 2974 O O . LYS A 1 399 ? 24.932 -6.002 -1.577 1.00 86.50 399 LYS A O 1
ATOM 2979 N N . THR A 1 400 ? 24.815 -4.327 -3.064 1.00 83.06 400 THR A N 1
ATOM 2980 C CA . THR A 1 400 ? 25.298 -5.141 -4.206 1.00 83.06 400 THR A CA 1
ATOM 2981 C C . THR A 1 400 ? 26.754 -4.923 -4.592 1.00 83.06 400 THR A C 1
ATOM 2983 O O . THR A 1 400 ? 27.319 -5.779 -5.273 1.00 83.06 400 THR A O 1
ATOM 2986 N N . GLY A 1 401 ? 27.350 -3.799 -4.192 1.00 85.81 401 GLY A N 1
ATOM 2987 C CA . GLY A 1 401 ? 28.769 -3.527 -4.415 1.00 85.81 401 GLY A CA 1
ATOM 2988 C C . GLY A 1 401 ? 29.662 -4.516 -3.653 1.00 85.81 401 GLY A C 1
ATOM 2989 O O . GLY A 1 401 ? 29.274 -4.965 -2.570 1.00 85.81 401 GLY A O 1
ATOM 2990 N N . PRO A 1 402 ? 30.847 -4.875 -4.182 1.00 81.44 402 PRO A N 1
ATOM 2991 C CA . PRO A 1 402 ? 31.870 -5.592 -3.422 1.00 81.44 402 PRO A CA 1
ATOM 2992 C C . PRO A 1 402 ? 32.282 -4.862 -2.137 1.00 81.44 402 PRO A C 1
ATOM 2994 O O . PRO A 1 402 ? 32.690 -5.505 -1.169 1.00 81.44 402 PRO A O 1
ATOM 2997 N N . GLU A 1 403 ? 32.147 -3.536 -2.117 1.00 79.06 403 GLU A N 1
ATOM 2998 C CA . GLU A 1 403 ? 32.425 -2.683 -0.971 1.00 79.06 403 GLU A CA 1
ATOM 2999 C C . GLU A 1 403 ? 31.168 -1.939 -0.500 1.00 79.06 403 GLU A C 1
ATOM 3001 O O . GLU A 1 403 ? 30.134 -1.904 -1.171 1.00 79.06 403 GLU A O 1
ATOM 3006 N N . ARG A 1 404 ? 31.251 -1.342 0.694 1.00 91.75 404 ARG A N 1
ATOM 3007 C CA . ARG A 1 404 ? 30.151 -0.591 1.307 1.00 91.75 404 ARG A CA 1
ATOM 3008 C C . ARG A 1 404 ? 30.648 0.762 1.798 1.00 91.75 404 ARG A C 1
ATOM 3010 O O . ARG A 1 404 ? 30.932 0.933 2.984 1.00 91.75 404 ARG A O 1
ATOM 3017 N N . ILE A 1 405 ? 30.760 1.705 0.870 1.00 84.88 405 ILE A N 1
ATOM 3018 C CA . ILE A 1 405 ? 31.276 3.054 1.110 1.00 84.88 405 ILE A CA 1
ATOM 3019 C C . ILE A 1 405 ? 30.263 4.057 0.544 1.00 84.88 405 ILE A C 1
ATOM 3021 O O . ILE A 1 405 ? 29.915 4.011 -0.630 1.00 84.88 405 ILE A O 1
ATOM 3025 N N . ALA A 1 406 ? 29.735 4.933 1.400 1.00 88.62 406 ALA A N 1
ATOM 3026 C CA . ALA A 1 406 ? 28.865 6.031 0.969 1.00 88.62 406 ALA A CA 1
ATOM 3027 C C . ALA A 1 406 ? 29.648 7.004 0.068 1.00 88.62 406 ALA A C 1
ATOM 3029 O O . ALA A 1 406 ? 30.859 7.135 0.255 1.00 88.62 406 ALA A O 1
ATOM 3030 N N . CYS A 1 407 ? 28.980 7.639 -0.904 1.00 77.56 407 CYS A N 1
ATOM 3031 C CA . CYS A 1 407 ? 29.669 8.406 -1.952 1.00 77.56 407 CYS A CA 1
ATOM 3032 C C . CYS A 1 407 ? 30.354 9.662 -1.416 1.00 77.56 407 CYS A C 1
ATOM 3034 O O . CYS A 1 407 ? 29.688 10.418 -0.665 1.00 77.56 407 CYS A O 1
#